Protein AF-0000000066027848 (afdb_homodimer)

pLDDT: mean 96.91, std 4.01, range [56.41, 98.94]

Solvent-accessible surface area (backbone atoms only — not comparable to full-atom values): 30807 Å² total; per-residue (Å²): 130,56,67,69,56,51,52,52,52,42,54,52,49,28,62,74,55,39,40,42,34,39,18,35,47,52,24,36,66,72,43,44,68,71,29,76,42,69,30,41,73,62,54,45,49,52,46,50,55,69,52,94,44,50,26,36,41,38,48,51,36,44,42,58,41,43,51,36,27,44,67,25,71,89,37,46,29,26,27,52,40,78,82,14,53,50,63,28,26,67,60,54,52,63,70,61,49,52,54,50,38,67,77,35,77,84,33,51,34,39,27,37,55,64,30,40,58,66,50,34,36,71,23,61,27,31,30,40,79,76,35,40,52,57,49,59,66,68,48,97,64,62,40,34,35,29,34,28,36,31,31,38,34,52,52,36,40,74,71,48,94,44,47,67,46,59,32,92,22,48,47,47,40,35,54,30,55,43,50,67,44,51,54,54,47,42,67,76,37,72,80,37,45,34,36,25,34,53,52,26,36,68,73,40,56,71,70,36,76,40,75,32,24,68,58,48,44,43,52,47,57,54,70,41,90,64,53,33,34,33,38,44,48,55,48,32,40,51,58,57,34,43,72,71,34,65,92,44,46,80,38,63,53,46,87,50,20,30,54,22,31,37,45,50,49,46,67,68,37,46,39,47,24,67,75,65,67,41,53,65,54,81,68,61,65,76,41,27,57,39,21,33,51,5,46,50,50,34,71,66,50,78,77,130,130,56,70,71,55,52,52,52,52,41,54,51,48,29,62,76,54,39,41,43,36,39,19,35,47,52,24,36,66,72,44,44,68,70,28,76,43,71,29,42,73,62,54,45,49,52,45,50,54,69,51,95,45,52,26,38,40,37,46,51,35,46,40,57,40,44,51,36,27,44,66,25,73,89,37,48,29,26,27,54,40,78,81,15,53,52,63,27,26,67,61,53,51,64,69,62,50,53,53,52,38,67,77,36,77,83,34,51,33,39,27,38,56,63,28,40,58,64,48,34,36,72,24,61,26,31,31,40,80,75,35,40,52,56,48,61,66,68,48,97,63,63,41,34,34,30,33,28,35,33,32,39,36,51,50,36,40,75,70,48,93,42,47,68,46,59,32,92,22,48,47,46,40,36,54,30,54,44,51,66,44,52,54,54,47,43,67,76,37,74,78,36,46,35,37,26,32,53,52,28,35,68,72,40,55,71,68,36,76,41,75,31,23,70,58,48,45,41,53,48,56,56,71,41,89,64,54,33,33,33,36,44,46,54,47,32,40,52,57,56,35,42,71,70,34,64,91,45,46,79,38,64,51,47,86,51,20,32,53,21,32,38,44,50,49,46,67,69,38,47,39,48,25,69,73,64,66,41,53,64,54,80,68,61,66,76,41,27,56,40,20,35,51,6,47,50,51,34,71,66,51,78,77,131

Organism: Methanosarcina acetivorans (strain ATCC 35395 / DSM 2834 / JCM 12185 / C2A) (NCBI:txid188937)

Nearest PDB structures (foldseek):
  6ora-assembly2_B  TM=9.816E-01  e=1.219E-39  Pyrococcus horikoshii OT3
  6or8-assembly1_A  TM=9.633E-01  e=2.794E-39  Pyrococcus horikoshii OT3
  6f4l-assembly1_A  TM=9.676E-01  e=1.976E-38  Thermotoga maritima MSB8
  7p4q-assembly1_A  TM=9.675E-01  e=3.369E-38  Thermotoga maritima MSB8
  7p4m-assembly1_A  TM=9.685E-01  e=1.483E-37  Thermotoga maritima MSB8

Radius of gyration: 23.95 Å; Cα contacts (8 Å, |Δi|>4): 1319; chains: 2; bounding box: 52×60×61 Å

Foldseek 3Di:
DDPVVLLVLLVVLCVVQQEFEEAELQADLQSVVSGPYYYHLLVSLVCLLVRPGQEYEYQFAQLSQLSSCLNPVRHWYAYLDPPLAFPLQVLDDPVVVVVVCVVVVQAFEEEESSHHLQVLLRGQAYAYLACSLLLVQVDPGQEYEYDDQVQLQVVSVVRDNHHYNYHHGAGCLQAVQDLVLQVVVCVVPVQAFEEAESSHHPSNVVRHPYYHDLVVVLVCLLPDPRQEYEYRAAPSSVSVNCVSPVRGYYHYSDPSNHDPSSHPDDSVSSSVCSVVVPRGRDDPPSSSVSSVSNHVSHSPRDRD/DDPVVLLVLLVVLCVVQQEFEEAELQEDLQSVVSGPYYYHLLVSLVCLLVRPGQEYEYQFAQLSQLSSCLNPVRHWYAYLDPPLAFPLQVLDDPVVVVVVCVVVVQAFEEEESSHHLQVLLRGQAYAYLACSLLLVQVDPGQEYEYDDQVQLQVVSVVRDNHHYRYHHGAGCLQAVQDLVLQVVVCVVPVQAFEEAESRHHPSNVVRHPYYHDLVVVLVCLLPDPGQEYEYRAAPSSVSVNCVSPVRGYYHYSDPSNHDPSSHPDDSVSSSVCSVVVPRGRDDPPSSSVSSSSNHVSHSPRDRD

Sequence (608 aa):
MQQADLIKRIQELKVKRNAVILSHYYSRPEVQDIADFVGDSLALSQEAVRQDADVIVFCGVHFMGESAAILSPKKTVLLPEIDSTCPMADMVDVEGLKRLKEKHPEAPVVSYVNSSAAIKAESYICCTSANAVEVVNSLDVDEVIFVPDKNLAAYVASRTDKKIIPWEGHCPTHHQILREDVLKMKEKHPLAKFIAHPECRPDVLELADHVASTRGMIMYAKNSPAREFIIGTECGLIHGLHKAAPEKTYYCISEFACCPSMKMVNLEKLLASLEKMQHVVTVPEEVRVRAKEALDRMLAVKVKMQQADLIKRIQELKVKRNAVILSHYYSRPEVQDIADFVGDSLALSQEAVRQDADVIVFCGVHFMGESAAILSPKKTVLLPEIDSTCPMADMVDVEGLKRLKEKHPEAPVVSYVNSSAAIKAESYICCTSANAVEVVNSLDVDEVIFVPDKNLAAYVASRTDKKIIPWEGHCPTHHQILREDVLKMKEKHPLAKFIAHPECRPDVLELADHVASTRGMIMYAKNSPAREFIIGTECGLIHGLHKAAPEKTYYCISEFACCPSMKMVNLEKLLASLEKMQHVVTVPEEVRVRAKEALDRMLAVKVK

InterPro domains:
  IPR003473 Quinolinate synthetase A [PF02445] (8-300)
  IPR003473 Quinolinate synthetase A [PTHR30573] (2-243)
  IPR003473 Quinolinate synthetase A [TIGR00550] (2-301)
  IPR023066 Quinolinate synthase A, type 2 [MF_00568] (4-301)
  IPR036094 Quinolinate synthetase A superfamily [G3DSA:3.40.50.10800] (9-282)
  IPR036094 Quinolinate synthetase A superfamily [G3DSA:3.40.50.10800] (88-299)
  IPR036094 Quinolinate synthetase A superfamily [G3DSA:3.40.50.10800] (171-257)
  IPR036094 Quinolinate synthetase A superfamily [SSF142754] (5-300)

Structure (mmCIF, N/CA/C/O backbone):
data_AF-0000000066027848-model_v1
#
loop_
_entity.id
_entity.type
_entity.pdbx_description
1 polymer 'Quinolinate synthase 1'
#
loop_
_atom_site.group_PDB
_atom_site.id
_atom_site.type_symbol
_atom_site.label_atom_id
_atom_site.label_alt_id
_atom_site.label_comp_id
_atom_site.label_asym_id
_atom_site.label_entity_id
_atom_site.label_seq_id
_atom_site.pdbx_PDB_ins_code
_atom_site.Cartn_x
_atom_site.Cartn_y
_atom_site.Cartn_z
_atom_site.occupancy
_atom_site.B_iso_or_equiv
_atom_site.auth_seq_id
_atom_site.auth_comp_id
_atom_site.auth_asym_id
_atom_site.auth_atom_id
_atom_site.pdbx_PDB_model_num
ATOM 1 N N . MET A 1 1 ? -23.297 -12.922 11.727 1 66.81 1 MET A N 1
ATOM 2 C CA . MET A 1 1 ? -23.406 -14.375 11.633 1 66.81 1 MET A CA 1
ATOM 3 C C . MET A 1 1 ? -22.188 -15.047 12.258 1 66.81 1 MET A C 1
ATOM 5 O O . MET A 1 1 ? -21.078 -14.531 12.18 1 66.81 1 MET A O 1
ATOM 9 N N . GLN A 1 2 ? -22.438 -16.156 12.844 1 79.38 2 GLN A N 1
ATOM 10 C CA . GLN A 1 2 ? -21.312 -16.906 13.398 1 79.38 2 GLN A CA 1
ATOM 11 C C . GLN A 1 2 ? -20.438 -17.484 12.297 1 79.38 2 GLN A C 1
ATOM 13 O O . GLN A 1 2 ? -20.922 -17.797 11.211 1 79.38 2 GLN A O 1
ATOM 18 N N . GLN A 1 3 ? -19.234 -17.516 12.555 1 85.06 3 GLN A N 1
ATOM 19 C CA . GLN A 1 3 ? -18.266 -17.984 11.57 1 85.06 3 GLN A CA 1
ATOM 20 C C . GLN A 1 3 ? -18.641 -19.359 11.023 1 85.06 3 GLN A C 1
ATOM 22 O O . GLN A 1 3 ? -18.531 -19.609 9.82 1 85.06 3 GLN A O 1
ATOM 27 N N . ALA A 1 4 ? -19.172 -20.172 11.805 1 88 4 ALA A N 1
ATOM 28 C CA . ALA A 1 4 ? -19.562 -21.516 11.398 1 88 4 ALA A CA 1
ATOM 29 C C . ALA A 1 4 ? -20.688 -21.469 10.375 1 88 4 ALA A C 1
ATOM 31 O O . ALA A 1 4 ? -20.719 -22.266 9.438 1 88 4 ALA A O 1
ATOM 32 N N . ASP A 1 5 ? -21.531 -20.562 10.602 1 92.62 5 ASP A N 1
ATOM 33 C CA . ASP A 1 5 ? -22.641 -20.391 9.672 1 92.62 5 ASP A CA 1
ATOM 34 C C . ASP A 1 5 ? -22.172 -19.859 8.328 1 92.62 5 ASP A C 1
ATOM 36 O O . ASP A 1 5 ? -22.672 -20.281 7.273 1 92.62 5 ASP A O 1
ATOM 40 N N . LEU A 1 6 ? -21.219 -19 8.383 1 94 6 LEU A N 1
ATOM 41 C CA . LEU A 1 6 ? -20.641 -18.438 7.156 1 94 6 LEU A CA 1
ATOM 42 C C . LEU A 1 6 ? -19.984 -19.547 6.328 1 94 6 LEU A C 1
ATOM 44 O O . LEU A 1 6 ? -20.188 -19.625 5.117 1 94 6 LEU A O 1
ATOM 48 N N . ILE A 1 7 ? -19.266 -20.344 6.988 1 96.06 7 ILE A N 1
ATOM 49 C CA . ILE A 1 7 ? -18.516 -21.406 6.324 1 96.06 7 ILE A CA 1
ATOM 50 C C . ILE A 1 7 ? -19.469 -22.391 5.676 1 96.06 7 ILE A C 1
ATOM 52 O O . ILE A 1 7 ? -19.281 -22.797 4.527 1 96.06 7 ILE A O 1
ATOM 56 N N . LYS A 1 8 ? -20.5 -22.734 6.379 1 96.75 8 LYS A N 1
ATOM 57 C CA . LYS A 1 8 ? -21.5 -23.672 5.863 1 96.75 8 LYS A CA 1
ATOM 58 C C . LYS A 1 8 ? -22.188 -23.109 4.613 1 96.75 8 LYS A C 1
ATOM 60 O O . LYS A 1 8 ? -22.344 -23.828 3.621 1 96.75 8 LYS A O 1
ATOM 65 N N . ARG A 1 9 ? -22.547 -21.906 4.711 1 97.44 9 ARG A N 1
ATOM 66 C CA . ARG A 1 9 ? -23.234 -21.281 3.588 1 97.44 9 ARG A CA 1
ATOM 67 C C . ARG A 1 9 ? -22.312 -21.172 2.375 1 97.44 9 ARG A C 1
ATOM 69 O O . ARG A 1 9 ? -22.75 -21.375 1.239 1 97.44 9 ARG A O 1
ATOM 76 N N . ILE A 1 10 ? -21.078 -20.828 2.604 1 98 10 ILE A N 1
ATOM 77 C CA . ILE A 1 10 ? -20.094 -20.734 1.53 1 98 10 ILE A CA 1
ATOM 78 C C . ILE A 1 10 ? -19.938 -22.109 0.853 1 98 10 ILE A C 1
ATOM 80 O O . ILE A 1 10 ? -19.938 -22.188 -0.377 1 98 10 ILE A O 1
ATOM 84 N N . GLN A 1 11 ? -19.906 -23.141 1.636 1 97.62 11 GLN A N 1
ATOM 85 C CA . GLN A 1 11 ? -19.75 -24.484 1.097 1 97.62 11 GLN A CA 1
ATOM 86 C C . GLN A 1 11 ? -20.953 -24.891 0.257 1 97.62 11 GLN A C 1
ATOM 88 O O . GLN A 1 11 ? -20.797 -25.5 -0.804 1 97.62 11 GLN A O 1
ATOM 93 N N . GLU A 1 12 ? -22.078 -24.547 0.72 1 97.94 12 GLU A N 1
ATOM 94 C CA . GLU A 1 12 ? -23.312 -24.844 -0.009 1 97.94 12 GLU A CA 1
ATOM 95 C C . GLU A 1 12 ? -23.328 -24.141 -1.361 1 97.94 12 GLU A C 1
ATOM 97 O O . GLU A 1 12 ? -23.688 -24.75 -2.379 1 97.94 12 GLU A O 1
ATOM 102 N N . LEU A 1 13 ? -22.984 -22.922 -1.329 1 98.19 13 LEU A N 1
ATOM 103 C CA . LEU A 1 13 ? -23.031 -22.125 -2.547 1 98.19 13 LEU A CA 1
ATOM 104 C C . LEU A 1 13 ? -21.938 -22.562 -3.525 1 98.19 13 LEU A C 1
ATOM 106 O O . LEU A 1 13 ? -22.141 -22.5 -4.742 1 98.19 13 LEU A O 1
ATOM 110 N N . LYS A 1 14 ? -20.828 -23 -3.023 1 97.56 14 LYS A N 1
ATOM 111 C CA . LYS A 1 14 ? -19.766 -23.516 -3.865 1 97.56 14 LYS A CA 1
ATOM 112 C C . LYS A 1 14 ? -20.25 -24.703 -4.691 1 97.56 14 LYS A C 1
ATOM 114 O O . LYS A 1 14 ? -19.953 -24.797 -5.891 1 97.56 14 LYS A O 1
ATOM 119 N N . VAL A 1 15 ? -20.938 -25.547 -4.055 1 97.31 15 VAL A N 1
ATOM 120 C CA . VAL A 1 15 ? -21.453 -26.734 -4.727 1 97.31 15 VAL A CA 1
ATOM 121 C C . VAL A 1 15 ? -22.531 -26.328 -5.73 1 97.31 15 VAL A C 1
ATOM 123 O O . VAL A 1 15 ? -22.5 -26.75 -6.887 1 97.31 15 VAL A O 1
ATOM 126 N N . LYS A 1 16 ? -23.391 -25.5 -5.277 1 97.81 16 LYS A N 1
ATOM 127 C CA . LYS A 1 16 ? -24.516 -25.078 -6.109 1 97.81 16 LYS A CA 1
ATOM 128 C C . LYS A 1 16 ? -24.016 -24.406 -7.391 1 97.81 16 LYS A C 1
ATOM 130 O O . LYS A 1 16 ? -24.609 -24.594 -8.461 1 97.81 16 LYS A O 1
ATOM 135 N N . ARG A 1 17 ? -22.906 -23.703 -7.332 1 97.88 17 ARG A N 1
ATOM 136 C CA . ARG A 1 17 ? -22.438 -22.906 -8.453 1 97.88 17 ARG A CA 1
ATOM 137 C C . ARG A 1 17 ? -21.281 -23.594 -9.18 1 97.88 17 ARG A C 1
ATOM 139 O O . ARG A 1 17 ? -20.734 -23.062 -10.141 1 97.88 17 ARG A O 1
ATOM 146 N N . ASN A 1 18 ? -20.906 -24.75 -8.695 1 98.25 18 ASN A N 1
ATOM 147 C CA . ASN A 1 18 ? -19.703 -25.406 -9.195 1 98.25 18 ASN A CA 1
ATOM 148 C C . ASN A 1 18 ? -18.516 -24.453 -9.172 1 98.25 18 ASN A C 1
ATOM 150 O O . ASN A 1 18 ? -17.875 -24.219 -10.203 1 98.25 18 ASN A O 1
ATOM 154 N N . ALA A 1 19 ? -18.281 -23.906 -8.008 1 98.5 19 ALA A N 1
ATOM 155 C CA . ALA A 1 19 ? -17.266 -22.875 -7.828 1 98.5 19 ALA A CA 1
ATOM 156 C C . ALA A 1 19 ? -16.031 -23.438 -7.117 1 98.5 19 ALA A C 1
ATOM 158 O O . ALA A 1 19 ? -16.125 -24.422 -6.379 1 98.5 19 ALA A O 1
ATOM 159 N N . VAL A 1 20 ? -14.93 -22.828 -7.41 1 98.38 20 VAL A N 1
ATOM 160 C CA . VAL A 1 20 ? -13.695 -23.094 -6.676 1 98.38 20 VAL A CA 1
ATOM 161 C C . VAL A 1 20 ? -13.164 -21.797 -6.07 1 98.38 20 VAL A C 1
ATOM 163 O O . VAL A 1 20 ? -13.297 -20.719 -6.664 1 98.38 20 VAL A O 1
ATOM 166 N N . ILE A 1 21 ? -12.609 -21.875 -4.867 1 98.62 21 ILE A N 1
ATOM 167 C CA . ILE A 1 21 ? -12.016 -20.734 -4.172 1 98.62 21 ILE A CA 1
ATOM 168 C C . ILE A 1 21 ? -10.492 -20.844 -4.219 1 98.62 21 ILE A C 1
ATOM 170 O O . ILE A 1 21 ? -9.914 -21.812 -3.721 1 98.62 21 ILE A O 1
ATOM 174 N N . LEU A 1 22 ? -9.875 -19.891 -4.879 1 98.5 22 LEU A N 1
ATOM 175 C CA . LEU A 1 22 ? -8.422 -19.781 -4.945 1 98.5 22 LEU A CA 1
ATOM 176 C C . LEU A 1 22 ? -7.918 -18.656 -4.059 1 98.5 22 LEU A C 1
ATOM 178 O O . LEU A 1 22 ? -8.469 -17.547 -4.074 1 98.5 22 LEU A O 1
ATOM 182 N N . SER A 1 23 ? -6.883 -18.906 -3.252 1 98.56 23 SER A N 1
ATOM 183 C CA . SER A 1 23 ? -6.348 -17.891 -2.342 1 98.56 23 SER A CA 1
ATOM 184 C C . SER A 1 23 ? -4.828 -17.797 -2.459 1 98.56 23 SER A C 1
ATOM 186 O O . SER A 1 23 ? -4.145 -18.812 -2.609 1 98.56 23 SER A O 1
ATOM 188 N N . HIS A 1 24 ? -4.348 -16.594 -2.455 1 98.19 24 HIS A N 1
ATOM 189 C CA . HIS A 1 24 ? -2.912 -16.375 -2.316 1 98.19 24 HIS A CA 1
ATOM 190 C C . HIS A 1 24 ? -2.459 -16.594 -0.876 1 98.19 24 HIS A C 1
ATOM 192 O O . HIS A 1 24 ? -3.248 -16.422 0.058 1 98.19 24 HIS A O 1
ATOM 198 N N . TYR A 1 25 ? -1.207 -16.875 -0.664 1 98.06 25 TYR A N 1
ATOM 199 C CA . TYR A 1 25 ? -0.617 -17.172 0.635 1 98.06 25 TYR A CA 1
ATOM 200 C C . TYR A 1 25 ? -0.664 -15.961 1.554 1 98.06 25 TYR A C 1
ATOM 202 O O . TYR A 1 25 ? -0.491 -16.078 2.768 1 98.06 25 TYR A O 1
ATOM 210 N N . TYR A 1 26 ? -0.864 -14.805 0.986 1 97.94 26 TYR A N 1
ATOM 211 C CA . TYR A 1 26 ? -0.8 -13.578 1.771 1 97.94 26 TYR A CA 1
ATOM 212 C C . TYR A 1 26 ? -2.178 -13.195 2.303 1 97.94 26 TYR A C 1
ATOM 214 O O . TYR A 1 26 ? -2.309 -12.25 3.088 1 97.94 26 TYR A O 1
ATOM 222 N N . SER A 1 27 ? -3.246 -13.938 1.911 1 97.88 27 SER A N 1
ATOM 223 C CA . SER A 1 27 ? -4.602 -13.648 2.361 1 97.88 27 SER A CA 1
ATOM 224 C C . SER A 1 27 ? -4.754 -13.891 3.859 1 97.88 27 SER A C 1
ATOM 226 O O . SER A 1 27 ? -3.861 -14.453 4.492 1 97.88 27 SER A O 1
ATOM 228 N N . ARG A 1 28 ? -5.848 -13.438 4.434 1 96.69 28 ARG A N 1
ATOM 229 C CA . ARG A 1 28 ? -6.168 -13.703 5.832 1 96.69 28 ARG A CA 1
ATOM 230 C C . ARG A 1 28 ? -6.203 -15.203 6.109 1 96.69 28 ARG A C 1
ATOM 232 O O . ARG A 1 28 ? -6.562 -15.992 5.234 1 96.69 28 ARG A O 1
ATOM 239 N N . PRO A 1 29 ? -5.91 -15.609 7.383 1 96.56 29 PRO A N 1
ATOM 240 C CA . PRO A 1 29 ? -5.879 -17.031 7.719 1 96.56 29 PRO A CA 1
ATOM 241 C C . PRO A 1 29 ? -7.207 -17.734 7.434 1 96.56 29 PRO A C 1
ATOM 243 O O . PRO A 1 29 ? -7.219 -18.828 6.863 1 96.56 29 PRO A O 1
ATOM 246 N N . GLU A 1 30 ? -8.336 -17.094 7.773 1 96.25 30 GLU A N 1
ATOM 247 C CA . GLU A 1 30 ? -9.641 -17.719 7.594 1 96.25 30 GLU A CA 1
ATOM 248 C C . GLU A 1 30 ? -9.961 -17.906 6.113 1 96.25 30 GLU A C 1
ATOM 250 O O . GLU A 1 30 ? -10.68 -18.844 5.742 1 96.25 30 GLU A O 1
ATOM 255 N N . VAL A 1 31 ? -9.445 -17 5.301 1 97.94 31 VAL A N 1
ATOM 256 C CA . VAL A 1 31 ? -9.656 -17.094 3.859 1 97.94 31 VAL A CA 1
ATOM 257 C C . VAL A 1 31 ? -8.805 -18.219 3.283 1 97.94 31 VAL A C 1
ATOM 259 O O . VAL A 1 31 ? -9.273 -19 2.443 1 97.94 31 VAL A O 1
ATOM 262 N N . GLN A 1 32 ? -7.555 -18.328 3.756 1 98.19 32 GLN A N 1
ATOM 263 C CA . GLN A 1 32 ? -6.699 -19.438 3.348 1 98.19 32 GLN A CA 1
ATOM 264 C C . GLN A 1 32 ? -7.324 -20.781 3.729 1 98.19 32 GLN A C 1
ATOM 266 O O . GLN A 1 32 ? -7.305 -21.719 2.938 1 98.19 32 GLN A O 1
ATOM 271 N N . ASP A 1 33 ? -7.922 -20.828 4.879 1 97.88 33 ASP A N 1
ATOM 272 C CA . ASP A 1 33 ? -8.438 -22.078 5.434 1 97.88 33 ASP A CA 1
ATOM 273 C C . ASP A 1 33 ? -9.633 -22.594 4.633 1 97.88 33 ASP A C 1
ATOM 275 O O . ASP A 1 33 ? -9.828 -23.797 4.504 1 97.88 33 ASP A O 1
ATOM 279 N N . ILE A 1 34 ? -10.438 -21.719 4.098 1 97.75 34 ILE A N 1
ATOM 280 C CA . ILE A 1 34 ? -11.656 -22.156 3.426 1 97.75 34 ILE A CA 1
ATOM 281 C C . ILE A 1 34 ? -11.383 -22.359 1.939 1 97.75 34 ILE A C 1
ATOM 283 O O . ILE A 1 34 ? -12.203 -22.953 1.229 1 97.75 34 ILE A O 1
ATOM 287 N N . ALA A 1 35 ? -10.234 -21.938 1.422 1 98.31 35 ALA A N 1
ATOM 288 C CA . ALA A 1 35 ? -9.914 -22.016 0 1 98.31 35 ALA A CA 1
ATOM 289 C C . ALA A 1 35 ? -9.727 -23.453 -0.442 1 98.31 35 ALA A C 1
ATOM 291 O O . ALA A 1 35 ? -9.258 -24.297 0.334 1 98.31 35 ALA A O 1
ATOM 292 N N . ASP A 1 36 ? -10.086 -23.75 -1.657 1 98 36 ASP A N 1
ATOM 293 C CA . ASP A 1 36 ? -9.836 -25.062 -2.246 1 98 36 ASP A CA 1
ATOM 294 C C . ASP A 1 36 ? -8.359 -25.234 -2.605 1 98 36 ASP A C 1
ATOM 296 O O . ASP A 1 36 ? -7.848 -26.344 -2.615 1 98 36 ASP A O 1
ATOM 300 N N . PHE A 1 37 ? -7.77 -24.156 -2.949 1 97.81 37 PHE A N 1
ATOM 301 C CA . PHE A 1 37 ? -6.352 -24.156 -3.287 1 97.81 37 PHE A CA 1
ATOM 302 C C . PHE A 1 37 ? -5.691 -22.859 -2.818 1 97.81 37 PHE A C 1
ATOM 304 O O . PHE A 1 37 ? -6.25 -21.766 -2.99 1 97.81 37 PHE A O 1
ATOM 311 N N . VAL A 1 38 ? -4.57 -22.969 -2.119 1 98.19 38 VAL A N 1
ATOM 312 C CA . VAL A 1 38 ? -3.736 -21.844 -1.704 1 98.19 38 VAL A CA 1
ATOM 313 C C . VAL A 1 38 ? -2.379 -21.922 -2.4 1 98.19 38 VAL A C 1
ATOM 315 O O . VAL A 1 38 ? -1.748 -22.984 -2.424 1 98.19 38 VAL A O 1
ATOM 318 N N . GLY A 1 39 ? -1.943 -20.812 -2.992 1 96.44 39 GLY A N 1
ATOM 319 C CA . GLY A 1 39 ? -0.686 -20.875 -3.721 1 96.44 39 GLY A CA 1
ATOM 320 C C . GLY A 1 39 ? -0.117 -19.5 -4.023 1 96.44 39 GLY A C 1
ATOM 321 O O . GLY A 1 39 ? -0.65 -18.484 -3.564 1 96.44 39 GLY A O 1
ATOM 322 N N . ASP A 1 40 ? 1.085 -19.531 -4.5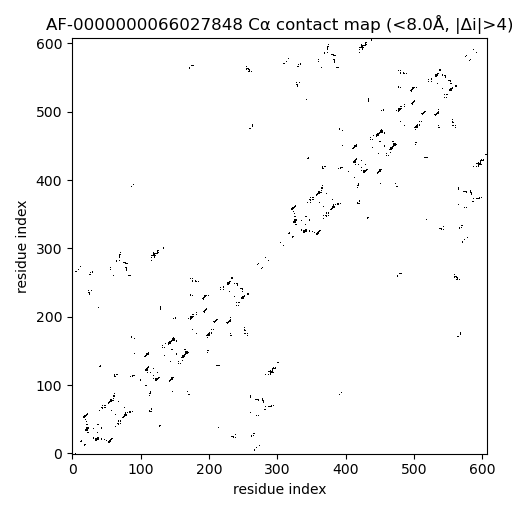98 1 94.44 40 ASP A N 1
ATOM 323 C CA . ASP A 1 40 ? 1.661 -18.297 -5.133 1 94.44 40 ASP A CA 1
ATOM 324 C C . ASP A 1 40 ? 1.048 -17.953 -6.488 1 94.44 40 ASP A C 1
ATOM 326 O O . ASP A 1 40 ? 0.133 -18.625 -6.953 1 94.44 40 ASP A O 1
ATOM 330 N N . SER A 1 41 ? 1.48 -16.922 -7.078 1 92.88 41 SER A N 1
ATOM 331 C CA . SER A 1 41 ? 0.887 -16.422 -8.312 1 92.88 41 SER A CA 1
ATOM 332 C C . SER A 1 41 ? 0.98 -17.453 -9.43 1 92.88 41 SER A C 1
ATOM 334 O O . SER A 1 41 ? 0.02 -17.656 -10.18 1 92.88 41 SER A O 1
ATOM 336 N N . LEU A 1 42 ? 2.096 -18.141 -9.539 1 89.62 42 LEU A N 1
ATOM 337 C CA . LEU A 1 42 ? 2.275 -19.125 -10.594 1 89.62 42 LEU A CA 1
ATOM 338 C C . LEU A 1 42 ? 1.312 -20.297 -10.406 1 89.62 42 LEU A C 1
ATOM 340 O O . LEU A 1 42 ? 0.601 -20.672 -11.344 1 89.62 42 LEU A O 1
ATOM 344 N N . ALA A 1 43 ? 1.311 -20.844 -9.258 1 93.88 43 ALA A N 1
ATOM 345 C CA . ALA A 1 43 ? 0.449 -21.984 -8.953 1 93.88 43 ALA A CA 1
ATOM 346 C C . ALA A 1 43 ? -1.021 -21.625 -9.156 1 93.88 43 ALA A C 1
ATOM 348 O O . ALA A 1 43 ? -1.801 -22.438 -9.656 1 93.88 43 ALA A O 1
ATOM 349 N N . LEU A 1 44 ? -1.389 -20.453 -8.727 1 95.56 44 LEU A N 1
ATOM 350 C CA . LEU A 1 44 ? -2.779 -20.031 -8.844 1 95.56 44 LEU A CA 1
ATOM 351 C C . LEU A 1 44 ? -3.178 -19.875 -10.305 1 95.56 44 LEU A C 1
ATOM 353 O O . LEU A 1 44 ? -4.309 -20.188 -10.68 1 95.56 44 LEU A O 1
ATOM 357 N N . SER A 1 45 ? -2.244 -19.344 -11.094 1 92.25 45 SER A N 1
ATOM 358 C CA . SER A 1 45 ? -2.496 -19.25 -12.531 1 92.25 45 SER A CA 1
ATOM 359 C C . SER A 1 45 ? -2.705 -20.625 -13.148 1 92.25 45 SER A C 1
ATOM 361 O O . SER A 1 45 ? -3.615 -20.812 -13.961 1 92.25 45 SER A O 1
A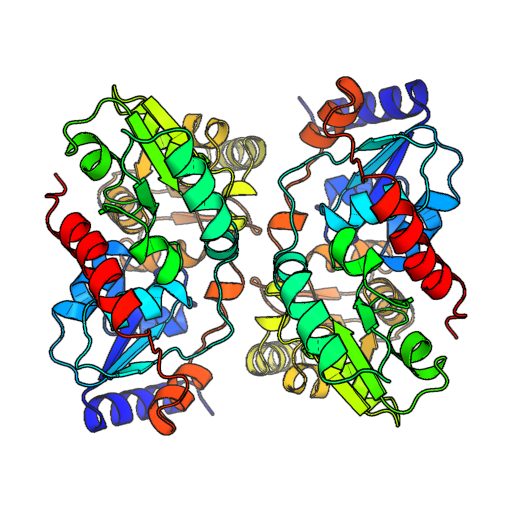TOM 363 N N . GLN A 1 46 ? -1.911 -21.531 -12.789 1 93.94 46 GLN A N 1
ATOM 364 C CA . GLN A 1 46 ? -2.018 -22.891 -13.289 1 93.94 46 GLN A CA 1
ATOM 365 C C . GLN A 1 46 ? -3.318 -23.547 -12.836 1 93.94 46 GLN A C 1
ATOM 367 O O . GLN A 1 46 ? -3.984 -24.234 -13.617 1 93.94 46 GLN A O 1
ATOM 372 N N . GLU A 1 47 ? -3.656 -23.312 -11.594 1 95.19 47 GLU A N 1
ATOM 373 C CA . GLU A 1 47 ? -4.855 -23.906 -11.023 1 95.19 47 GLU A CA 1
ATOM 374 C C . GLU A 1 47 ? -6.117 -23.359 -11.672 1 95.19 47 GLU A C 1
ATOM 376 O O . GLU A 1 47 ? -7.105 -24.078 -11.836 1 95.19 47 GLU A O 1
ATOM 381 N N . ALA A 1 48 ? -6.094 -22.125 -11.984 1 94.06 48 ALA A N 1
ATOM 382 C CA . ALA A 1 48 ? -7.238 -21.5 -12.648 1 94.06 48 ALA A CA 1
ATOM 383 C C . ALA A 1 48 ? -7.582 -22.219 -13.945 1 94.06 48 ALA A C 1
ATOM 385 O O . ALA A 1 48 ? -8.758 -22.359 -14.297 1 94.06 48 ALA A O 1
ATOM 386 N N . VAL A 1 49 ? -6.578 -22.672 -14.656 1 93.56 49 VAL A N 1
ATOM 387 C CA . VAL A 1 49 ? -6.758 -23.359 -15.93 1 93.56 49 VAL A CA 1
ATOM 388 C C . VAL A 1 49 ? -7.191 -24.797 -15.68 1 93.56 49 VAL A C 1
ATOM 390 O O . VAL A 1 49 ? -8.117 -25.297 -16.328 1 93.56 49 VAL A O 1
ATOM 393 N N . ARG A 1 50 ? -6.629 -25.391 -14.734 1 94.25 50 ARG A N 1
ATOM 394 C CA . ARG A 1 50 ? -6.77 -26.828 -14.492 1 94.25 50 ARG A CA 1
ATOM 395 C C . ARG A 1 50 ? -8.156 -27.156 -13.945 1 94.25 50 ARG A C 1
ATOM 397 O O . ARG A 1 50 ? -8.695 -28.219 -14.219 1 94.25 50 ARG A O 1
ATOM 404 N N . GLN A 1 51 ? -8.695 -26.312 -13.156 1 92.5 51 GLN A N 1
ATOM 405 C CA . GLN A 1 51 ? -9.945 -26.562 -12.445 1 92.5 51 GLN A CA 1
ATOM 406 C C . GLN A 1 51 ? -11.117 -26.656 -13.422 1 92.5 51 GLN A C 1
ATOM 408 O O . GLN A 1 51 ? -11.18 -25.906 -14.391 1 92.5 51 GLN A O 1
ATOM 413 N N . ASP A 1 52 ? -11.945 -27.688 -13.156 1 92.81 52 ASP A N 1
ATOM 414 C CA . ASP A 1 52 ? -13.195 -27.797 -13.898 1 92.81 52 ASP A CA 1
ATOM 415 C C . ASP A 1 52 ? -14.336 -27.109 -13.156 1 92.81 52 ASP A C 1
ATOM 417 O O . ASP A 1 52 ? -15.211 -27.781 -12.594 1 92.81 52 ASP A O 1
ATOM 421 N N . ALA A 1 53 ? -14.289 -25.906 -12.953 1 96.88 53 ALA A N 1
ATOM 422 C CA . ALA A 1 53 ? -15.305 -25.078 -12.289 1 96.88 53 ALA A CA 1
ATOM 423 C C . ALA A 1 53 ? -15.898 -24.062 -13.258 1 96.88 53 ALA A C 1
ATOM 425 O O . ALA A 1 53 ? -15.25 -23.656 -14.227 1 96.88 53 ALA A O 1
ATOM 426 N N . ASP A 1 54 ? -17.078 -23.703 -12.992 1 98.19 54 ASP A N 1
ATOM 427 C CA . ASP A 1 54 ? -17.719 -22.656 -13.773 1 98.19 54 ASP A CA 1
ATOM 428 C C . ASP A 1 54 ? -17.391 -21.266 -13.219 1 98.19 54 ASP A C 1
ATOM 430 O O . ASP A 1 54 ? -17.359 -20.281 -13.969 1 98.19 54 ASP A O 1
ATOM 434 N N . VAL A 1 55 ? -17.188 -21.266 -11.898 1 98.56 55 VAL A N 1
ATOM 435 C CA . VAL A 1 55 ? -16.922 -20.016 -11.203 1 98.56 55 VAL A CA 1
ATOM 436 C C . VAL A 1 55 ? -15.625 -20.125 -10.406 1 98.56 55 VAL A C 1
ATOM 438 O O . VAL A 1 55 ? -15.383 -21.125 -9.727 1 98.56 55 VAL A O 1
ATOM 441 N N . ILE A 1 56 ? -14.781 -19.172 -10.594 1 98.56 56 ILE A N 1
ATOM 442 C CA . ILE A 1 56 ? -13.586 -19.031 -9.766 1 98.56 56 ILE A CA 1
ATOM 443 C C . ILE A 1 56 ? -13.727 -17.812 -8.852 1 98.56 56 ILE A C 1
ATOM 445 O O . ILE A 1 56 ? -13.914 -16.688 -9.328 1 98.56 56 ILE A O 1
ATOM 449 N N . VAL A 1 57 ? -13.734 -18 -7.559 1 98.69 57 VAL A N 1
ATOM 450 C CA . VAL A 1 57 ? -13.602 -16.906 -6.602 1 98.69 57 VAL A CA 1
ATOM 451 C C . VAL A 1 57 ? -12.133 -16.719 -6.227 1 98.69 57 VAL A C 1
ATOM 453 O O . VAL A 1 57 ? -11.57 -17.531 -5.488 1 98.69 57 VAL A O 1
ATOM 456 N N . PHE A 1 58 ? -11.609 -15.695 -6.73 1 98.38 58 PHE A N 1
ATOM 457 C CA . PHE A 1 58 ? -10.18 -15.469 -6.539 1 98.38 58 PHE A CA 1
ATOM 458 C C . PHE A 1 58 ? -9.938 -14.547 -5.352 1 98.38 58 PHE A C 1
ATOM 460 O O . PHE A 1 58 ? -10.203 -13.344 -5.43 1 98.38 58 PHE A O 1
ATOM 467 N N . CYS A 1 59 ? -9.367 -15.078 -4.266 1 98.12 59 CYS A N 1
ATOM 468 C CA . CYS A 1 59 ? -9.039 -14.305 -3.074 1 98.12 59 CYS A CA 1
ATOM 469 C C . CYS A 1 59 ? -7.617 -13.766 -3.156 1 98.12 59 CYS A C 1
ATOM 471 O O . CYS A 1 59 ? -6.699 -14.312 -2.545 1 98.12 59 CYS A O 1
ATOM 473 N N . GLY A 1 60 ? -7.461 -12.648 -3.732 1 96.69 60 GLY A N 1
ATOM 474 C CA . GLY A 1 60 ? -6.242 -11.891 -3.977 1 96.69 60 GLY A CA 1
ATOM 475 C C . GLY A 1 60 ? -6.5 -10.453 -4.375 1 96.69 60 GLY A C 1
ATOM 476 O O . GLY A 1 60 ? -7.383 -9.797 -3.818 1 96.69 60 GLY A O 1
ATOM 477 N N . VAL A 1 61 ? -5.613 -9.961 -5.285 1 97.25 61 VAL A N 1
ATOM 478 C CA . VAL A 1 61 ? -5.777 -8.586 -5.738 1 97.25 61 VAL A CA 1
ATOM 479 C C . VAL A 1 61 ? -6.172 -8.57 -7.211 1 97.25 61 VAL A C 1
ATOM 481 O O . VAL A 1 61 ? -6.188 -9.609 -7.867 1 97.25 61 VAL A O 1
ATOM 484 N N . HIS A 1 62 ? -6.438 -7.449 -7.723 1 96.81 62 HIS A N 1
ATOM 485 C CA . HIS A 1 62 ? -7.113 -7.262 -9 1 96.81 62 HIS A CA 1
ATOM 486 C C . HIS A 1 62 ? -6.336 -7.926 -10.133 1 96.81 62 HIS A C 1
ATOM 488 O O . HIS A 1 62 ? -6.91 -8.672 -10.93 1 96.81 62 HIS A O 1
ATOM 494 N N . PHE A 1 63 ? -5.02 -7.758 -10.25 1 97.56 63 PHE A N 1
ATOM 495 C CA . PHE A 1 63 ? -4.254 -8.289 -11.367 1 97.56 63 PHE A CA 1
ATOM 496 C C . PHE A 1 63 ? -4.266 -9.812 -11.359 1 97.56 63 PHE A C 1
ATOM 498 O O . PHE A 1 63 ? -4.148 -10.453 -12.406 1 97.56 63 PHE A O 1
ATOM 505 N N . MET A 1 64 ? -4.391 -10.406 -10.242 1 97.44 64 MET A N 1
ATOM 506 C CA . MET A 1 64 ? -4.461 -11.859 -10.156 1 97.44 64 MET A CA 1
ATOM 507 C C . MET A 1 64 ? -5.773 -12.375 -10.734 1 97.44 64 MET A C 1
ATOM 509 O O . MET A 1 64 ? -5.789 -13.383 -11.445 1 97.44 64 MET A O 1
ATOM 513 N N . GLY A 1 65 ? -6.844 -11.68 -10.344 1 97.38 65 GLY A N 1
ATOM 514 C CA . GLY A 1 65 ? -8.125 -12 -10.961 1 97.38 65 GLY A CA 1
ATOM 515 C C . GLY A 1 65 ? -8.109 -11.859 -12.469 1 97.38 65 GLY A C 1
ATOM 516 O O . GLY A 1 65 ? -8.672 -12.695 -13.18 1 97.38 65 GLY A O 1
ATOM 517 N N . GLU A 1 66 ? -7.453 -10.812 -12.969 1 97.88 66 GLU A N 1
ATOM 518 C CA . GLU A 1 66 ? -7.324 -10.609 -14.406 1 97.88 66 GLU A CA 1
ATOM 519 C C . GLU A 1 66 ? -6.59 -11.773 -15.062 1 97.88 66 GLU A C 1
ATOM 521 O O . GLU A 1 66 ? -7 -12.258 -16.125 1 97.88 66 GLU A O 1
ATOM 526 N N . SER A 1 67 ? -5.512 -12.18 -14.43 1 97.81 67 SER A N 1
ATOM 527 C CA . SER A 1 67 ? -4.742 -13.297 -14.977 1 97.81 67 SER A CA 1
ATOM 528 C C . SER A 1 67 ? -5.59 -14.555 -15.078 1 97.81 67 SER A C 1
ATOM 530 O O . SER A 1 67 ? -5.531 -15.273 -16.078 1 97.81 67 SER A O 1
ATOM 532 N N . ALA A 1 68 ? -6.359 -14.789 -14.047 1 97.56 68 ALA A N 1
ATOM 533 C CA . ALA A 1 68 ? -7.25 -15.945 -14.07 1 97.56 68 ALA A CA 1
ATOM 534 C C . ALA A 1 68 ? -8.281 -15.828 -15.188 1 97.56 68 ALA A C 1
ATOM 536 O O . ALA A 1 68 ? -8.547 -16.797 -15.906 1 97.56 68 ALA A O 1
ATOM 537 N N . ALA A 1 69 ? -8.844 -14.648 -15.367 1 97.94 69 ALA A N 1
ATOM 538 C CA . ALA A 1 69 ? -9.859 -14.414 -16.391 1 97.94 69 ALA A CA 1
ATOM 539 C C . ALA A 1 69 ? -9.258 -14.539 -17.797 1 97.94 69 ALA A C 1
ATOM 541 O O . ALA A 1 69 ? -9.914 -15.031 -18.719 1 97.94 69 ALA A O 1
ATOM 542 N N . ILE A 1 70 ? -8.078 -14.07 -17.922 1 98.5 70 ILE A N 1
ATOM 543 C CA . ILE A 1 70 ? -7.375 -14.133 -19.188 1 98.5 70 ILE A CA 1
ATOM 544 C C . ILE A 1 70 ? -7.125 -15.594 -19.562 1 98.5 70 ILE A C 1
ATOM 546 O O . ILE A 1 70 ? -7.352 -15.992 -20.719 1 98.5 70 ILE A O 1
ATOM 550 N N . LEU A 1 71 ? -6.695 -16.391 -18.609 1 97.56 71 LEU A N 1
ATOM 551 C CA . LEU A 1 71 ? -6.285 -17.766 -18.844 1 97.56 71 LEU A CA 1
ATOM 552 C C . LEU A 1 71 ? -7.496 -18.688 -18.938 1 97.56 71 LEU A C 1
ATOM 554 O O . LEU A 1 71 ? -7.41 -19.781 -19.5 1 97.56 71 LEU A O 1
ATOM 558 N N . SER A 1 72 ? -8.656 -18.25 -18.359 1 96.5 72 SER A N 1
ATOM 559 C CA . SER A 1 72 ? -9.875 -19.047 -18.344 1 96.5 72 SER A CA 1
ATOM 560 C C . SER A 1 72 ? -11.078 -18.234 -18.797 1 96.5 72 SER A C 1
ATOM 562 O O . SER A 1 72 ? -12.023 -18.031 -18.047 1 96.5 72 SER A O 1
ATOM 564 N N . PRO A 1 73 ? -11.125 -17.938 -20.094 1 95.56 73 PRO A N 1
ATOM 565 C CA . PRO A 1 73 ? -12.125 -16.984 -20.578 1 95.56 73 PRO A CA 1
ATOM 566 C C . PRO A 1 73 ? -13.547 -17.547 -20.531 1 95.56 73 PRO A C 1
ATOM 568 O O . PRO A 1 73 ? -14.516 -16.797 -20.594 1 95.56 73 PRO A O 1
ATOM 571 N N . LYS A 1 74 ? -13.727 -18.797 -20.422 1 95.88 74 LYS A N 1
ATOM 572 C CA . LYS A 1 74 ? -15.055 -19.406 -20.391 1 95.88 74 LYS A CA 1
ATOM 573 C C . LYS A 1 74 ? -15.602 -19.469 -18.969 1 95.88 74 LYS A C 1
ATOM 575 O O . LYS A 1 74 ? -16.797 -19.734 -18.766 1 95.88 74 LYS A O 1
ATOM 580 N N . LYS A 1 75 ? -14.766 -19.266 -17.984 1 97.56 75 LYS A N 1
ATOM 581 C CA . LYS A 1 75 ? -15.172 -19.297 -16.578 1 97.56 75 LYS A CA 1
ATOM 582 C C . LYS A 1 75 ? -15.516 -17.891 -16.078 1 97.56 75 LYS A C 1
ATOM 584 O O . LYS A 1 75 ? -15 -16.906 -16.594 1 97.56 75 LYS A O 1
ATOM 589 N N . THR A 1 76 ? -16.375 -17.844 -15.117 1 98.31 76 THR A N 1
ATOM 590 C CA . THR A 1 76 ? -16.656 -16.594 -14.406 1 98.31 76 THR A CA 1
ATOM 591 C C . THR A 1 76 ? -15.672 -16.406 -13.25 1 98.31 76 THR A C 1
ATOM 593 O O . THR A 1 76 ? -15.625 -17.234 -12.336 1 98.31 76 THR A O 1
ATOM 596 N N . VAL A 1 77 ? -14.891 -15.367 -13.328 1 98.38 77 VAL A N 1
ATOM 597 C CA . VAL A 1 77 ? -13.93 -15.078 -12.266 1 98.38 77 VAL A CA 1
ATOM 598 C C . VAL A 1 77 ? -14.453 -13.945 -11.391 1 98.38 77 VAL A C 1
ATOM 600 O O . VAL A 1 77 ? -14.734 -12.852 -11.883 1 98.38 77 VAL A O 1
ATOM 603 N N . LEU A 1 78 ? -14.594 -14.203 -10.109 1 98.62 78 LEU A N 1
ATOM 604 C CA . LEU A 1 78 ? -15.078 -13.227 -9.141 1 98.62 78 LEU A CA 1
ATOM 605 C C . LEU A 1 78 ? -13.945 -12.758 -8.234 1 98.62 78 LEU A C 1
ATOM 607 O O . LEU A 1 78 ? -13.102 -13.555 -7.824 1 98.62 78 LEU A O 1
ATOM 611 N N . LEU A 1 79 ? -13.922 -11.5 -7.977 1 97.94 79 LEU A N 1
ATOM 612 C CA . LEU A 1 79 ? -13.086 -10.898 -6.953 1 97.94 79 LEU A CA 1
ATOM 613 C C . LEU A 1 79 ? -13.93 -10.391 -5.785 1 97.94 79 LEU A C 1
ATOM 615 O O . LEU A 1 79 ? -14.664 -9.414 -5.926 1 97.94 79 LEU A O 1
ATOM 619 N N . PRO A 1 80 ? -13.727 -10.992 -4.645 1 97.75 80 PRO A N 1
ATOM 620 C CA . PRO A 1 80 ? -14.578 -10.602 -3.52 1 97.75 80 PRO A CA 1
ATOM 621 C C . PRO A 1 80 ? -14.461 -9.117 -3.176 1 97.75 80 PRO A C 1
ATOM 623 O O . PRO A 1 80 ? -15.406 -8.523 -2.656 1 97.75 80 PRO A O 1
ATOM 626 N N . GLU A 1 81 ? -13.312 -8.578 -3.438 1 96.81 81 GLU A N 1
ATOM 627 C CA . GLU A 1 81 ? -13.086 -7.148 -3.238 1 96.81 81 GLU A CA 1
ATOM 628 C C . GLU A 1 81 ? -12.523 -6.5 -4.5 1 96.81 81 GLU A C 1
ATOM 630 O O . GLU A 1 81 ? -11.336 -6.652 -4.809 1 96.81 81 GLU A O 1
ATOM 635 N N . ILE A 1 82 ? -13.266 -5.652 -5.09 1 94.5 82 ILE A N 1
ATOM 636 C CA . ILE A 1 82 ? -12.883 -5.078 -6.375 1 94.5 82 ILE A CA 1
ATOM 637 C C . ILE A 1 82 ? -11.844 -3.982 -6.156 1 94.5 82 ILE A C 1
ATOM 639 O O . ILE A 1 82 ? -11.055 -3.678 -7.059 1 94.5 82 ILE A O 1
ATOM 643 N N . ASP A 1 83 ? -11.742 -3.445 -4.93 1 94.56 83 ASP A N 1
ATOM 644 C CA . ASP A 1 83 ? -10.836 -2.35 -4.609 1 94.56 83 ASP A CA 1
ATOM 645 C C . ASP A 1 83 ? -9.469 -2.877 -4.172 1 94.56 83 ASP A C 1
ATOM 647 O O . ASP A 1 83 ? -8.555 -2.098 -3.896 1 94.56 83 ASP A O 1
ATOM 651 N N . SER A 1 84 ? -9.336 -4.168 -4.137 1 95.94 84 SER A N 1
ATOM 652 C CA . SER A 1 84 ? -8.047 -4.734 -3.773 1 95.94 84 SER A CA 1
ATOM 653 C C . SER A 1 84 ? -7.062 -4.66 -4.938 1 95.94 84 SER A C 1
ATOM 655 O O . SER A 1 84 ? -6.93 -5.613 -5.707 1 95.94 84 SER A O 1
ATOM 657 N N . THR A 1 85 ? -6.371 -3.545 -5.051 1 95.06 85 THR A N 1
ATOM 658 C CA . THR A 1 85 ? -5.395 -3.338 -6.113 1 95.06 85 THR A CA 1
ATOM 659 C C . THR A 1 85 ? -3.973 -3.512 -5.586 1 95.06 85 THR A C 1
ATOM 661 O O . THR A 1 85 ? -3.76 -3.584 -4.371 1 95.06 85 THR A O 1
ATOM 664 N N . CYS A 1 86 ? -3.068 -3.682 -6.461 1 97 86 CYS A N 1
ATOM 665 C CA . CYS A 1 86 ? -1.654 -3.795 -6.121 1 97 86 CYS A CA 1
ATOM 666 C C . CYS A 1 86 ? -0.905 -2.514 -6.469 1 97 86 CYS A C 1
ATOM 668 O O . CYS A 1 86 ? -0.821 -2.139 -7.641 1 97 86 CYS A O 1
ATOM 670 N N . PRO A 1 87 ? -0.348 -1.869 -5.41 1 96.19 87 PRO A N 1
ATOM 671 C CA . PRO A 1 87 ? 0.379 -0.625 -5.676 1 96.19 87 PRO A CA 1
ATOM 672 C C . PRO A 1 87 ? 1.521 -0.809 -6.672 1 96.19 87 PRO A C 1
ATOM 674 O O . PRO A 1 87 ? 1.756 0.061 -7.516 1 96.19 87 PRO A O 1
ATOM 677 N N . MET A 1 88 ? 2.205 -1.865 -6.625 1 97.62 88 MET A N 1
ATOM 678 C CA . MET A 1 88 ? 3.305 -2.127 -7.547 1 97.62 88 MET A CA 1
ATOM 679 C C . MET A 1 88 ? 2.797 -2.242 -8.977 1 97.62 88 MET A C 1
ATOM 681 O O . MET A 1 88 ? 3.412 -1.715 -9.906 1 97.62 88 MET A O 1
ATOM 685 N N . ALA A 1 89 ? 1.701 -2.965 -9.148 1 97.44 89 ALA A N 1
ATOM 686 C CA . ALA A 1 89 ? 1.116 -3.127 -10.477 1 97.44 89 ALA A CA 1
ATOM 687 C C . ALA A 1 89 ? 0.747 -1.775 -11.078 1 97.44 89 ALA A C 1
ATOM 689 O O . ALA A 1 89 ? 0.81 -1.595 -12.297 1 97.44 89 ALA A O 1
ATOM 690 N N . ASP A 1 90 ? 0.502 -0.833 -10.227 1 94.44 90 ASP A N 1
ATOM 691 C CA . ASP A 1 90 ? 0.04 0.479 -10.664 1 94.44 90 ASP A CA 1
ATOM 692 C C . ASP A 1 90 ? 1.218 1.399 -10.977 1 94.44 90 ASP A C 1
ATOM 694 O O . ASP A 1 90 ? 1.029 2.506 -11.492 1 94.44 90 ASP A O 1
ATOM 698 N N . MET A 1 91 ? 2.424 0.959 -10.789 1 96.19 91 MET A N 1
ATOM 699 C CA . MET A 1 91 ? 3.598 1.812 -10.953 1 96.19 91 MET A CA 1
ATOM 700 C C . MET A 1 91 ? 4.117 1.756 -12.383 1 96.19 91 MET A C 1
ATOM 702 O O . MET A 1 91 ? 5.031 2.5 -12.742 1 96.19 91 MET A O 1
ATOM 706 N N . VAL A 1 92 ? 3.58 0.878 -13.203 1 96.62 92 VAL A N 1
ATOM 707 C CA . VAL A 1 92 ? 3.93 0.827 -14.617 1 96.62 92 VAL A CA 1
ATOM 708 C C . VAL A 1 92 ? 2.699 1.137 -15.469 1 96.62 92 VAL A C 1
ATOM 710 O O . VAL A 1 92 ? 1.602 0.651 -15.18 1 96.62 92 VAL A O 1
ATOM 713 N N . ASP A 1 93 ? 2.928 2 -16.406 1 94.5 93 ASP A N 1
ATOM 714 C CA . ASP A 1 93 ? 1.837 2.34 -17.312 1 94.5 93 ASP A CA 1
ATOM 715 C C . ASP A 1 93 ? 2.213 2.039 -18.75 1 94.5 93 ASP A C 1
ATOM 717 O O . ASP A 1 93 ? 3.395 1.92 -19.078 1 94.5 93 ASP A O 1
ATOM 721 N N . VAL A 1 94 ? 1.17 1.957 -19.609 1 96.88 94 VAL A N 1
ATOM 722 C CA . VAL A 1 94 ? 1.338 1.509 -20.984 1 96.88 94 VAL A CA 1
ATOM 723 C C . VAL A 1 94 ? 2.174 2.525 -21.766 1 96.88 94 VAL A C 1
ATOM 725 O O . VAL A 1 94 ? 3.078 2.152 -22.516 1 96.88 94 VAL A O 1
ATOM 728 N N . GLU A 1 95 ? 1.917 3.812 -21.578 1 95.44 95 GLU A N 1
ATOM 729 C CA . GLU A 1 95 ? 2.629 4.852 -22.312 1 95.44 95 GLU A CA 1
ATOM 730 C C . GLU A 1 95 ? 4.113 4.855 -21.969 1 95.44 95 GLU A C 1
ATOM 732 O O . GLU A 1 95 ? 4.965 4.941 -22.844 1 95.44 95 GLU A O 1
ATOM 737 N N . GLY A 1 96 ? 4.367 4.797 -20.672 1 96.69 96 GLY A N 1
ATOM 738 C CA . GLY A 1 96 ? 5.754 4.727 -20.25 1 96.69 96 GLY A CA 1
ATOM 739 C C . GLY A 1 96 ? 6.48 3.502 -20.766 1 96.69 96 GLY A C 1
ATOM 740 O O . GLY A 1 96 ? 7.641 3.586 -21.172 1 96.69 96 GLY A O 1
ATOM 741 N N . LEU A 1 97 ? 5.832 2.379 -20.766 1 98.38 97 LEU A N 1
ATOM 742 C CA . LEU A 1 97 ? 6.422 1.138 -21.25 1 98.38 97 LEU A CA 1
ATOM 743 C C . LEU A 1 97 ? 6.719 1.224 -22.75 1 98.38 97 LEU A C 1
ATOM 745 O O . LEU A 1 97 ? 7.77 0.771 -23.203 1 98.38 97 LEU A O 1
ATOM 749 N N . LYS A 1 98 ? 5.812 1.77 -23.5 1 97.94 98 LYS A N 1
ATOM 750 C CA . LYS A 1 98 ? 6.023 1.943 -24.938 1 97.94 98 LYS A CA 1
ATOM 751 C C . LYS A 1 98 ? 7.246 2.814 -25.203 1 97.94 98 LYS A C 1
ATOM 753 O O . LYS A 1 98 ? 8.039 2.516 -26.094 1 97.94 98 LYS A O 1
ATOM 758 N N . ARG A 1 99 ? 7.402 3.873 -24.438 1 98.06 99 ARG A N 1
ATOM 759 C CA . ARG A 1 99 ? 8.562 4.746 -24.594 1 98.06 99 ARG A CA 1
ATOM 760 C C . ARG A 1 99 ? 9.852 3.99 -24.297 1 98.06 99 ARG A C 1
ATOM 762 O O . ARG A 1 99 ? 10.859 4.176 -24.984 1 98.06 99 ARG A O 1
ATOM 769 N N . LEU A 1 100 ? 9.82 3.195 -23.312 1 98.31 100 LEU A N 1
ATOM 770 C CA . LEU A 1 100 ? 10.992 2.408 -22.953 1 98.31 100 LEU A CA 1
ATOM 771 C C . LEU A 1 100 ? 11.328 1.405 -24.062 1 98.31 100 LEU A C 1
ATOM 773 O O . LEU A 1 100 ? 12.5 1.195 -24.375 1 98.31 100 LEU A O 1
ATOM 777 N N . LYS A 1 101 ? 10.344 0.805 -24.641 1 98.25 101 LYS A N 1
ATOM 778 C CA . LYS A 1 101 ? 10.531 -0.126 -25.75 1 98.25 101 LYS A CA 1
ATOM 779 C C . LYS A 1 101 ? 11.164 0.567 -26.953 1 98.25 101 LYS A C 1
ATOM 781 O O . LYS A 1 101 ? 12.016 -0.013 -27.625 1 98.25 101 LYS A O 1
ATOM 786 N N . GLU A 1 102 ? 10.75 1.771 -27.188 1 98.31 102 GLU A N 1
ATOM 787 C CA . GLU A 1 102 ? 11.305 2.543 -28.297 1 98.31 102 GLU A CA 1
ATOM 788 C C . GLU A 1 102 ? 12.797 2.814 -28.078 1 98.31 102 GLU A C 1
ATOM 790 O O . GLU A 1 102 ? 13.57 2.844 -29.047 1 98.31 102 GLU A O 1
ATOM 795 N N . LYS A 1 103 ? 13.172 3.045 -26.906 1 98.25 103 LYS A N 1
ATOM 796 C CA . LYS A 1 103 ? 14.562 3.309 -26.578 1 98.25 103 LYS A CA 1
ATOM 797 C C . LYS A 1 103 ? 15.406 2.039 -26.688 1 98.25 103 LYS A C 1
ATOM 799 O O . LYS A 1 103 ? 16.625 2.111 -26.859 1 98.25 103 LYS A O 1
ATOM 804 N N . HIS A 1 104 ? 14.727 0.858 -26.531 1 98.19 104 HIS A N 1
ATOM 805 C CA . HIS A 1 104 ? 15.406 -0.434 -26.594 1 98.19 104 HIS A CA 1
ATOM 806 C C . HIS A 1 104 ? 14.672 -1.389 -27.531 1 98.19 104 HIS A C 1
ATOM 808 O O . HIS A 1 104 ? 14.172 -2.432 -27.109 1 98.19 104 HIS A O 1
ATOM 814 N N . PRO A 1 105 ? 14.719 -1.187 -28.812 1 96.69 105 PRO A N 1
ATOM 815 C CA . PRO A 1 105 ? 13.867 -1.892 -29.781 1 96.69 105 PRO A CA 1
ATOM 816 C C . PRO A 1 105 ? 14.203 -3.379 -29.875 1 96.69 105 PRO A C 1
ATOM 818 O O . PRO A 1 105 ? 13.352 -4.176 -30.297 1 96.69 105 PRO A O 1
ATOM 821 N N . GLU A 1 106 ? 15.328 -3.809 -29.469 1 96.81 106 GLU A N 1
ATOM 822 C CA . GLU A 1 106 ? 15.727 -5.207 -29.594 1 96.81 106 GLU A CA 1
ATOM 823 C C . GLU A 1 106 ? 15.469 -5.977 -28.312 1 96.81 106 GLU A C 1
ATOM 825 O O . GLU A 1 106 ? 15.609 -7.199 -28.266 1 96.81 106 GLU A O 1
ATOM 830 N N . ALA A 1 107 ? 15.078 -5.305 -27.25 1 98.44 107 ALA A N 1
ATOM 831 C CA . ALA A 1 107 ? 14.875 -5.938 -25.938 1 98.44 107 ALA A CA 1
ATOM 832 C C . ALA A 1 107 ? 13.422 -6.336 -25.75 1 98.44 107 ALA A C 1
ATOM 834 O O . ALA A 1 107 ? 12.523 -5.484 -25.766 1 98.44 107 ALA A O 1
ATOM 835 N N . PRO A 1 108 ? 13.156 -7.621 -25.578 1 98.75 108 PRO A N 1
ATOM 836 C CA . PRO A 1 108 ? 11.781 -8 -25.219 1 98.75 108 PRO A CA 1
ATOM 837 C C . PRO A 1 108 ? 11.398 -7.574 -23.812 1 98.75 108 PRO A C 1
ATOM 839 O O . PRO A 1 108 ? 12.273 -7.395 -22.953 1 98.75 108 PRO A O 1
ATOM 842 N N . VAL A 1 109 ? 10.117 -7.414 -23.641 1 98.88 109 VAL A N 1
ATOM 843 C CA . VAL A 1 109 ? 9.602 -7.039 -22.328 1 98.88 109 VAL A CA 1
ATOM 844 C C . VAL A 1 109 ? 9.227 -8.297 -21.531 1 98.88 109 VAL A C 1
ATOM 846 O O . VAL A 1 109 ? 8.414 -9.102 -22 1 98.88 109 VAL A O 1
ATOM 849 N N . VAL A 1 110 ? 9.836 -8.5 -20.375 1 98.94 110 VAL A N 1
ATOM 850 C CA . VAL A 1 110 ? 9.438 -9.5 -19.391 1 98.94 110 VAL A CA 1
ATOM 851 C C . VAL A 1 110 ? 8.664 -8.82 -18.266 1 98.94 110 VAL A C 1
ATOM 853 O O . VAL A 1 110 ? 9.211 -7.98 -17.531 1 98.94 110 VAL A O 1
ATOM 856 N N . SER A 1 111 ? 7.414 -9.234 -18.141 1 98.88 111 SER A N 1
ATOM 857 C CA . SER A 1 111 ? 6.574 -8.602 -17.125 1 98.88 111 SER A CA 1
ATOM 858 C C . SER A 1 111 ? 6.293 -9.547 -15.969 1 98.88 111 SER A C 1
ATOM 860 O O . SER A 1 111 ? 5.766 -10.648 -16.172 1 98.88 111 SER A O 1
ATOM 862 N N . TYR A 1 112 ? 6.723 -9.094 -14.766 1 98.62 112 TYR A N 1
ATOM 863 C CA . TYR A 1 112 ? 6.219 -9.742 -13.562 1 98.62 112 TYR A CA 1
ATOM 864 C C . TYR A 1 112 ? 4.695 -9.766 -13.555 1 98.62 112 TYR A C 1
ATOM 866 O O . TYR A 1 112 ? 4.051 -8.805 -13.984 1 98.62 112 TYR A O 1
ATOM 874 N N . VAL A 1 113 ? 4.109 -10.82 -13.109 1 98.19 113 VAL A N 1
ATOM 875 C CA . VAL A 1 113 ? 2.664 -10.984 -13.188 1 98.19 113 VAL A CA 1
ATOM 876 C C . VAL A 1 113 ? 1.971 -9.891 -12.383 1 98.19 113 VAL A C 1
ATOM 878 O O . VAL A 1 113 ? 0.795 -9.594 -12.609 1 98.19 113 VAL A O 1
ATOM 881 N N . ASN A 1 114 ? 2.654 -9.312 -11.375 1 97.75 114 ASN A N 1
ATOM 882 C CA . ASN A 1 114 ? 2.131 -8.156 -10.648 1 97.75 114 ASN A CA 1
ATOM 883 C C . ASN A 1 114 ? 2.055 -6.922 -11.539 1 97.75 114 ASN A C 1
ATOM 885 O O . ASN A 1 114 ? 2.719 -5.918 -11.273 1 97.75 114 ASN A O 1
ATOM 889 N N . SER A 1 115 ? 1.28 -7.051 -12.57 1 98.44 115 SER A N 1
ATOM 890 C CA . SER A 1 115 ? 1.024 -6.027 -13.578 1 98.44 115 SER A CA 1
ATOM 891 C C . SER A 1 115 ? -0.384 -6.152 -14.148 1 98.44 115 SER A C 1
ATOM 893 O O . SER A 1 115 ? -1.018 -7.203 -14.031 1 98.44 115 SER A O 1
ATOM 895 N N . SER A 1 116 ? -0.872 -5.109 -14.75 1 97.56 116 SER A N 1
ATOM 896 C CA . SER A 1 116 ? -2.221 -5.113 -15.312 1 97.56 116 SER A CA 1
ATOM 897 C C . SER A 1 116 ? -2.289 -5.949 -16.578 1 97.56 116 SER A C 1
ATOM 899 O O . SER A 1 116 ? -1.257 -6.277 -17.172 1 97.56 116 SER A O 1
ATOM 901 N N . ALA A 1 117 ? -3.545 -6.266 -16.953 1 98.38 117 ALA A N 1
ATOM 902 C CA . ALA A 1 117 ? -3.77 -6.969 -18.219 1 98.38 117 ALA A CA 1
ATOM 903 C C . ALA A 1 117 ? -3.199 -6.18 -19.391 1 98.38 117 ALA A C 1
ATOM 905 O O . ALA A 1 117 ? -2.635 -6.762 -20.328 1 98.38 117 ALA A O 1
ATOM 906 N N . ALA A 1 118 ? -3.316 -4.859 -19.359 1 98.44 118 ALA A N 1
ATOM 907 C CA . ALA A 1 118 ? -2.828 -3.998 -20.422 1 98.44 118 ALA A CA 1
ATOM 908 C C . ALA A 1 118 ? -1.309 -4.082 -20.547 1 98.44 118 ALA A C 1
ATOM 910 O O . ALA A 1 118 ? -0.767 -4.074 -21.656 1 98.44 118 ALA A O 1
ATOM 911 N N . ILE A 1 119 ? -0.661 -4.117 -19.438 1 98.81 119 ILE A N 1
ATOM 912 C CA . ILE A 1 119 ? 0.794 -4.219 -19.438 1 98.81 119 ILE A CA 1
ATOM 913 C C . ILE A 1 119 ? 1.215 -5.59 -19.969 1 98.81 119 ILE A C 1
ATOM 915 O O . ILE A 1 119 ? 2.168 -5.699 -20.734 1 98.81 119 ILE A O 1
ATOM 919 N N . LYS A 1 120 ? 0.518 -6.629 -19.531 1 98.75 120 LYS A N 1
ATOM 920 C CA . LYS A 1 120 ? 0.794 -7.973 -20.031 1 98.75 120 LYS A CA 1
ATOM 921 C C . LYS A 1 120 ? 0.625 -8.039 -21.547 1 98.75 120 LYS A C 1
ATOM 923 O O . LYS A 1 120 ? 1.356 -8.766 -22.219 1 98.75 120 LYS A O 1
ATOM 928 N N . ALA A 1 121 ? -0.346 -7.316 -22.047 1 98.75 121 ALA A N 1
ATOM 929 C CA . ALA A 1 121 ? -0.622 -7.301 -23.484 1 98.75 121 ALA A CA 1
ATOM 930 C C . ALA A 1 121 ? 0.508 -6.617 -24.25 1 98.75 121 ALA A C 1
ATOM 932 O O . ALA A 1 121 ? 0.676 -6.844 -25.453 1 98.75 121 ALA A O 1
ATOM 933 N N . GLU A 1 122 ? 1.281 -5.777 -23.547 1 98.5 122 GLU A N 1
ATOM 934 C CA . GLU A 1 122 ? 2.414 -5.082 -24.156 1 98.5 122 GLU A CA 1
ATOM 935 C C . GLU A 1 122 ? 3.715 -5.852 -23.938 1 98.5 122 GLU A C 1
ATOM 937 O O . GLU A 1 122 ? 4.793 -5.367 -24.266 1 98.5 122 GLU A O 1
ATOM 942 N N . SER A 1 123 ? 3.664 -7.051 -23.406 1 98.81 123 SER A N 1
ATOM 943 C CA . SER A 1 123 ? 4.852 -7.801 -23 1 98.81 123 SER A CA 1
ATOM 944 C C . SER A 1 123 ? 5.066 -9.016 -23.891 1 98.81 123 SER A C 1
ATOM 946 O O . SER A 1 123 ? 4.121 -9.531 -24.5 1 98.81 123 SER A O 1
ATOM 948 N N . TYR A 1 124 ? 6.277 -9.414 -24.016 1 98.75 124 TYR A N 1
ATOM 949 C CA . TYR A 1 124 ? 6.582 -10.641 -24.75 1 98.75 124 TYR A CA 1
ATOM 950 C C . TYR A 1 124 ? 6.254 -11.875 -23.922 1 98.75 124 TYR A C 1
ATOM 952 O O . TYR A 1 124 ? 5.641 -12.82 -24.406 1 98.75 124 TYR A O 1
ATOM 960 N N . ILE A 1 125 ? 6.66 -11.852 -22.703 1 98.81 125 ILE A N 1
ATOM 961 C CA . ILE A 1 125 ? 6.484 -12.984 -21.797 1 98.81 125 ILE A CA 1
ATOM 962 C C . ILE A 1 125 ? 6.285 -12.477 -20.375 1 98.81 125 ILE A C 1
ATOM 964 O O . ILE A 1 125 ? 6.805 -11.422 -20 1 98.81 125 ILE A O 1
ATOM 968 N N . CYS A 1 126 ? 5.5 -13.18 -19.578 1 98.75 126 CYS A N 1
ATOM 969 C CA . CYS A 1 126 ? 5.355 -12.875 -18.156 1 98.75 126 CYS A CA 1
ATOM 970 C C . CYS A 1 126 ? 6.266 -13.766 -17.312 1 98.75 126 CYS A C 1
ATOM 972 O O . CYS A 1 126 ? 6.906 -14.68 -17.844 1 98.75 126 CYS A O 1
ATOM 974 N N . CYS A 1 127 ? 6.402 -13.406 -16.062 1 98.5 127 CYS A N 1
ATOM 975 C CA . CYS A 1 127 ? 7.113 -14.242 -15.094 1 98.5 127 CYS A CA 1
ATOM 976 C C . CYS A 1 127 ? 6.547 -14.047 -13.688 1 98.5 127 CYS A C 1
ATOM 978 O O . CYS A 1 127 ? 5.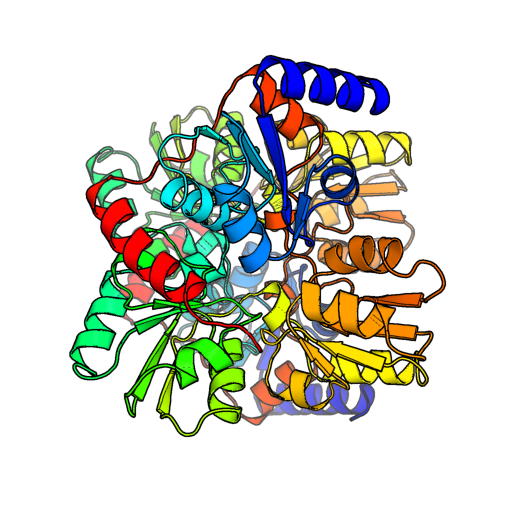688 -13.195 -13.469 1 98.5 127 CYS A O 1
ATOM 980 N N . THR A 1 128 ? 6.879 -14.93 -12.812 1 97.38 128 THR A N 1
ATOM 981 C CA . THR A 1 128 ? 6.645 -14.797 -11.375 1 97.38 128 THR A CA 1
ATOM 982 C C . THR A 1 128 ? 7.961 -14.844 -10.609 1 97.38 128 THR A C 1
ATOM 984 O O . THR A 1 128 ? 9.031 -15.016 -11.203 1 97.38 128 THR A O 1
ATOM 987 N N . SER A 1 129 ? 7.824 -14.625 -9.305 1 97 129 SER A N 1
ATOM 988 C CA . SER A 1 129 ? 9.031 -14.719 -8.484 1 97 129 SER A CA 1
ATOM 989 C C . SER A 1 129 ? 9.578 -16.141 -8.461 1 97 129 SER A C 1
ATOM 991 O O . SER A 1 129 ? 10.75 -16.359 -8.141 1 97 129 SER A O 1
ATOM 993 N N . ALA A 1 130 ? 8.781 -17.109 -8.867 1 95.06 130 ALA A N 1
ATOM 994 C CA . ALA A 1 130 ? 9.156 -18.516 -8.82 1 95.06 130 ALA A CA 1
ATOM 995 C C . ALA A 1 130 ? 9.953 -18.906 -10.055 1 95.06 130 ALA A C 1
ATOM 997 O O . ALA A 1 130 ? 10.703 -19.891 -10.039 1 95.06 130 ALA A O 1
ATOM 998 N N . ASN A 1 131 ? 9.828 -18.094 -11.133 1 97.12 131 ASN A N 1
ATOM 999 C CA . ASN A 1 131 ? 10.438 -18.594 -12.367 1 97.12 131 ASN A CA 1
ATOM 1000 C C . ASN A 1 131 ? 11.117 -17.469 -13.141 1 97.12 131 ASN A C 1
ATOM 1002 O O . ASN A 1 131 ? 11.484 -17.641 -14.305 1 97.12 131 ASN A O 1
ATOM 1006 N N . ALA A 1 132 ? 11.281 -16.312 -12.531 1 98.19 132 ALA A N 1
ATOM 1007 C CA . ALA A 1 132 ? 11.781 -15.117 -13.219 1 98.19 132 ALA A CA 1
ATOM 1008 C C . ALA A 1 132 ? 13.156 -15.375 -13.836 1 98.19 132 ALA A C 1
ATOM 1010 O O . ALA A 1 132 ? 13.414 -15 -14.977 1 98.19 132 ALA A O 1
ATOM 1011 N N . VAL A 1 133 ? 14.047 -16.016 -13.125 1 98.06 133 VAL A N 1
ATOM 1012 C CA . VAL A 1 133 ? 15.398 -16.297 -13.602 1 98.06 133 VAL A CA 1
ATOM 1013 C C . VAL A 1 133 ? 15.336 -17.234 -14.797 1 98.06 133 VAL A C 1
ATOM 1015 O O . VAL A 1 133 ? 15.969 -17 -15.828 1 98.06 133 VAL A O 1
ATOM 1018 N N . GLU A 1 134 ? 14.539 -18.297 -14.664 1 97.75 134 GLU A N 1
ATOM 1019 C CA . GLU A 1 134 ? 14.383 -19.281 -15.727 1 97.75 134 GLU A CA 1
ATOM 1020 C C . GLU A 1 134 ? 13.781 -18.656 -16.984 1 97.75 134 GLU A C 1
ATOM 1022 O O . GLU A 1 134 ? 14.211 -18.938 -18.094 1 97.75 134 GLU A O 1
ATOM 1027 N N . VAL A 1 135 ? 12.805 -17.766 -16.781 1 98.44 135 VAL A N 1
ATOM 1028 C CA . VAL A 1 135 ? 12.133 -17.094 -17.891 1 98.44 135 VAL A CA 1
ATOM 1029 C C . VAL A 1 135 ? 13.117 -16.219 -18.656 1 98.44 135 VAL A C 1
ATOM 1031 O O . VAL A 1 135 ? 13.234 -16.328 -19.875 1 98.44 135 VAL A O 1
ATOM 1034 N N . VAL A 1 136 ? 13.836 -15.398 -17.953 1 98.62 136 VAL A N 1
ATOM 1035 C CA . VAL A 1 136 ? 14.781 -14.492 -18.594 1 98.62 136 VAL A CA 1
ATOM 1036 C C . VAL A 1 136 ? 15.867 -15.305 -19.312 1 98.62 136 VAL A C 1
ATOM 1038 O O . VAL A 1 136 ? 16.234 -15 -20.453 1 98.62 136 VAL A O 1
ATOM 1041 N N . ASN A 1 137 ? 16.328 -16.359 -18.703 1 98.06 137 ASN A N 1
ATOM 1042 C CA . ASN A 1 137 ? 17.391 -17.172 -19.266 1 98.06 137 ASN A CA 1
ATOM 1043 C C . ASN A 1 137 ? 16.906 -17.969 -20.484 1 98.06 137 ASN A C 1
ATOM 1045 O O . ASN A 1 137 ? 17.719 -18.391 -21.312 1 98.06 137 ASN A O 1
ATOM 1049 N N . SER A 1 138 ? 15.656 -18.219 -20.609 1 97.62 138 SER A N 1
ATOM 1050 C CA . SER A 1 138 ? 15.102 -18.984 -21.719 1 97.62 138 SER A CA 1
ATOM 1051 C C . SER A 1 138 ? 15.078 -18.156 -23 1 97.62 138 SER A C 1
ATOM 1053 O O . SER A 1 138 ? 14.922 -18.688 -24.094 1 97.62 138 SER A O 1
ATOM 1055 N N . LEU A 1 139 ? 15.211 -16.891 -22.891 1 97.69 139 LEU A N 1
ATOM 1056 C CA . LEU A 1 139 ? 15.133 -16 -24.047 1 97.69 139 LEU A CA 1
ATOM 1057 C C . LEU A 1 139 ? 16.469 -15.93 -24.766 1 97.69 139 LEU A C 1
ATOM 1059 O O . LEU A 1 139 ? 17.531 -15.922 -24.125 1 97.69 139 LEU A O 1
ATOM 1063 N N . ASP A 1 140 ? 16.453 -15.992 -26.094 1 97 140 ASP A N 1
ATOM 1064 C CA . ASP A 1 140 ? 17.672 -15.875 -26.891 1 97 140 ASP A CA 1
ATOM 1065 C C . ASP A 1 140 ? 17.938 -14.422 -27.297 1 97 140 ASP A C 1
ATOM 1067 O O . ASP A 1 140 ? 17.891 -14.078 -28.469 1 97 140 ASP A O 1
ATOM 1071 N N . VAL A 1 141 ? 18.219 -13.594 -26.281 1 97.62 141 VAL A N 1
ATOM 1072 C CA . VAL A 1 141 ? 18.5 -12.172 -26.438 1 97.62 141 VAL A CA 1
ATOM 1073 C C . VAL A 1 141 ? 19.594 -11.75 -25.453 1 97.62 141 VAL A C 1
ATOM 1075 O O . VAL A 1 141 ? 19.922 -12.484 -24.516 1 97.62 141 VAL A O 1
ATOM 1078 N N . ASP A 1 142 ? 20.203 -10.586 -25.656 1 97.5 142 ASP A N 1
ATOM 1079 C CA . ASP A 1 142 ? 21.266 -10.086 -24.797 1 97.5 142 ASP A CA 1
ATOM 1080 C C . ASP A 1 142 ? 20.734 -9.102 -23.766 1 97.5 142 ASP A C 1
ATOM 1082 O O . ASP A 1 142 ? 21.359 -8.867 -22.719 1 97.5 142 ASP A O 1
ATOM 1086 N N . GLU A 1 143 ? 19.578 -8.539 -24.125 1 98.25 143 GLU A N 1
ATOM 1087 C CA . GLU A 1 143 ? 19 -7.5 -23.266 1 98.25 143 GLU A CA 1
ATOM 1088 C C . GLU A 1 143 ? 17.5 -7.703 -23.094 1 98.25 143 GLU A C 1
ATOM 1090 O O . GLU A 1 143 ? 16.797 -8.078 -24.047 1 98.25 143 GLU A O 1
ATOM 1095 N N . VAL A 1 144 ? 17.031 -7.422 -21.828 1 98.62 144 VAL A N 1
ATOM 1096 C CA . VAL A 1 144 ? 15.625 -7.605 -21.531 1 98.62 144 VAL A CA 1
ATOM 1097 C C . VAL A 1 144 ? 15.102 -6.414 -20.734 1 98.62 144 VAL A C 1
ATOM 1099 O O . VAL A 1 144 ? 15.789 -5.918 -19.844 1 98.62 144 VAL A O 1
ATOM 1102 N N . ILE A 1 145 ? 13.938 -5.852 -21.109 1 98.94 145 ILE A N 1
ATOM 1103 C CA . ILE A 1 145 ? 13.188 -4.922 -20.266 1 98.94 145 ILE A CA 1
ATOM 1104 C C . ILE A 1 145 ? 12.406 -5.703 -19.219 1 98.94 145 ILE A C 1
ATOM 1106 O O . ILE A 1 145 ? 11.672 -6.633 -19.547 1 98.94 145 ILE A O 1
ATOM 1110 N N . PHE A 1 146 ? 12.664 -5.398 -17.953 1 98.94 146 PHE A N 1
ATOM 1111 C CA . PHE A 1 146 ? 12.016 -6.098 -16.859 1 98.94 146 PHE A CA 1
ATOM 1112 C C . PHE A 1 146 ? 11.117 -5.148 -16.062 1 98.94 146 PHE A C 1
ATOM 1114 O O . PHE A 1 146 ? 11.586 -4.156 -15.516 1 98.94 146 PHE A O 1
ATOM 1121 N N . VAL A 1 147 ? 9.82 -5.473 -16 1 98.69 147 VAL A N 1
ATOM 1122 C CA . VAL A 1 147 ? 8.852 -4.59 -15.352 1 98.69 147 VAL A CA 1
ATOM 1123 C C . VAL A 1 147 ? 8.008 -5.383 -14.359 1 98.69 147 VAL A C 1
ATOM 1125 O O . VAL A 1 147 ? 7.781 -6.582 -14.547 1 98.69 147 VAL A O 1
ATOM 1128 N N . PRO A 1 148 ? 7.418 -4.852 -13.273 1 98.56 148 PRO A N 1
ATOM 1129 C CA . PRO A 1 148 ? 7.676 -3.471 -12.859 1 98.56 148 PRO A CA 1
ATOM 1130 C C . PRO A 1 148 ? 8.664 -3.373 -11.695 1 98.56 148 PRO A C 1
ATOM 1132 O O . PRO A 1 148 ? 9.141 -2.281 -11.375 1 98.56 148 PRO A O 1
ATOM 1135 N N . ASP A 1 149 ? 9.07 -4.473 -11.07 1 98.62 149 ASP A N 1
ATOM 1136 C CA . ASP A 1 149 ? 9.734 -4.461 -9.766 1 98.62 149 ASP A CA 1
ATOM 1137 C C . ASP A 1 149 ? 11.25 -4.355 -9.93 1 98.62 149 ASP A C 1
ATOM 1139 O O . ASP A 1 149 ? 11.898 -5.289 -10.406 1 98.62 149 ASP A O 1
ATOM 1143 N N . LYS A 1 150 ? 11.805 -3.312 -9.414 1 98.69 150 LYS A N 1
ATOM 1144 C CA . LYS A 1 150 ? 13.242 -3.092 -9.57 1 98.69 150 LYS A CA 1
ATOM 1145 C C . LYS A 1 150 ? 14.047 -4.062 -8.711 1 98.69 150 LYS A C 1
ATOM 1147 O O . LYS A 1 150 ? 15.18 -4.41 -9.055 1 98.69 150 LYS A O 1
ATOM 1152 N N . ASN A 1 151 ? 13.516 -4.469 -7.586 1 98.81 151 ASN A N 1
ATOM 1153 C CA . ASN A 1 151 ? 14.227 -5.406 -6.719 1 98.81 151 ASN A CA 1
ATOM 1154 C C . ASN A 1 151 ? 14.297 -6.801 -7.34 1 98.81 151 ASN A C 1
ATOM 1156 O O . ASN A 1 151 ? 15.352 -7.43 -7.34 1 98.81 151 ASN A O 1
ATOM 1160 N N . LEU A 1 152 ? 13.188 -7.273 -7.863 1 98.81 152 LEU A N 1
ATOM 1161 C CA . LEU A 1 152 ? 13.203 -8.547 -8.562 1 98.81 152 LEU A CA 1
ATOM 1162 C C . LEU A 1 152 ? 14.109 -8.484 -9.789 1 98.81 152 LEU A C 1
ATOM 1164 O O . LEU A 1 152 ? 14.82 -9.453 -10.086 1 98.81 152 LEU A O 1
ATOM 1168 N N . ALA A 1 153 ? 14.047 -7.363 -10.477 1 98.88 153 ALA A N 1
ATOM 1169 C CA . ALA A 1 153 ? 14.938 -7.168 -11.609 1 98.88 153 ALA A CA 1
ATOM 1170 C C . ALA A 1 153 ? 16.406 -7.305 -11.195 1 98.88 153 ALA A C 1
ATOM 1172 O O . ALA A 1 153 ? 17.203 -7.945 -11.891 1 98.88 153 ALA A O 1
ATOM 1173 N N . ALA A 1 154 ? 16.766 -6.707 -10.078 1 98.81 154 ALA A N 1
ATOM 1174 C CA . ALA A 1 154 ? 18.141 -6.781 -9.57 1 98.81 154 ALA A CA 1
ATOM 1175 C C . ALA A 1 154 ? 18.516 -8.219 -9.211 1 98.81 154 ALA A C 1
ATOM 1177 O O . ALA A 1 154 ? 19.641 -8.648 -9.453 1 98.81 154 ALA A O 1
ATOM 1178 N N . TYR A 1 155 ? 17.609 -8.898 -8.648 1 98.81 155 TYR A N 1
ATOM 1179 C CA . TYR A 1 155 ? 17.828 -10.305 -8.312 1 98.81 155 TYR A CA 1
ATOM 1180 C C . TYR A 1 155 ? 18.094 -11.133 -9.562 1 98.81 155 TYR A C 1
ATOM 1182 O O . TYR A 1 155 ? 19.062 -11.898 -9.602 1 98.81 155 TYR A O 1
ATOM 1190 N N . VAL A 1 156 ? 17.234 -10.93 -10.57 1 98.75 156 VAL A N 1
ATOM 1191 C CA . VAL A 1 156 ? 17.391 -11.648 -11.828 1 98.75 156 VAL A CA 1
ATOM 1192 C C . VAL A 1 156 ? 18.703 -11.273 -12.484 1 98.75 156 VAL A C 1
ATOM 1194 O O . VAL A 1 156 ? 19.422 -12.141 -12.992 1 98.75 156 VAL A O 1
ATOM 1197 N N . ALA A 1 157 ? 19.047 -10.023 -12.414 1 98.75 157 ALA A N 1
ATOM 1198 C CA . ALA A 1 157 ? 20.281 -9.539 -13.031 1 98.75 157 ALA A CA 1
ATOM 1199 C C . ALA A 1 157 ? 21.5 -10.227 -12.422 1 98.75 157 ALA A C 1
ATOM 1201 O O . ALA A 1 157 ? 22.484 -10.477 -13.117 1 98.75 157 ALA A O 1
ATOM 1202 N N . SER A 1 158 ? 21.438 -10.555 -11.211 1 98.31 158 SER A N 1
ATOM 1203 C CA . SER A 1 158 ? 22.562 -11.172 -10.523 1 98.31 158 SER A CA 1
ATOM 1204 C C . SER A 1 158 ? 22.656 -12.656 -10.852 1 98.31 158 SER A C 1
ATOM 1206 O O . SER A 1 158 ? 23.625 -13.32 -10.477 1 98.31 158 SER A O 1
ATOM 1208 N N . ARG A 1 159 ? 21.766 -13.195 -11.656 1 98 159 ARG A N 1
ATOM 1209 C CA . ARG A 1 159 ? 21.719 -14.633 -11.914 1 98 159 ARG A CA 1
ATOM 1210 C C . ARG A 1 159 ? 21.625 -14.922 -13.406 1 98 159 ARG A C 1
ATOM 1212 O O . ARG A 1 159 ? 21.219 -16 -13.812 1 98 159 ARG A O 1
ATOM 1219 N N . THR A 1 160 ? 21.891 -13.945 -14.164 1 98.31 160 THR A N 1
ATOM 1220 C CA . THR A 1 160 ? 21.859 -14.078 -15.617 1 98.31 160 THR A CA 1
ATOM 1221 C C . THR A 1 160 ? 23.047 -13.328 -16.25 1 98.31 160 THR A C 1
ATOM 1223 O O . THR A 1 160 ? 23.672 -12.5 -15.594 1 98.31 160 THR A O 1
ATOM 1226 N N . ASP A 1 161 ? 23.422 -13.727 -17.438 1 97.75 161 ASP A N 1
ATOM 1227 C CA . ASP A 1 161 ? 24.469 -13.023 -18.172 1 97.75 161 ASP A CA 1
ATOM 1228 C C . ASP A 1 161 ? 23.875 -11.93 -19.062 1 97.75 161 ASP A C 1
ATOM 1230 O O . ASP A 1 161 ? 24.609 -11.164 -19.688 1 97.75 161 ASP A O 1
ATOM 1234 N N . LYS A 1 162 ? 22.594 -11.789 -19.016 1 98.25 162 LYS A N 1
ATOM 1235 C CA . LYS A 1 162 ? 21.906 -10.805 -19.859 1 98.25 162 LYS A CA 1
ATOM 1236 C C . LYS A 1 162 ? 21.859 -9.445 -19.172 1 98.25 162 LYS A C 1
ATOM 1238 O O . LYS A 1 162 ? 21.875 -9.359 -17.938 1 98.25 162 LYS A O 1
ATOM 1243 N N . LYS A 1 163 ? 21.812 -8.43 -19.984 1 98.56 163 LYS A N 1
ATOM 1244 C CA . LYS A 1 163 ? 21.594 -7.086 -19.469 1 98.56 163 LYS A CA 1
ATOM 1245 C C . LYS A 1 163 ? 20.109 -6.852 -19.141 1 98.56 163 LYS A C 1
ATOM 1247 O O . LYS A 1 163 ? 19.25 -7.023 -20 1 98.56 163 LYS A O 1
ATOM 1252 N N . ILE A 1 164 ? 19.844 -6.461 -17.922 1 98.75 164 ILE A N 1
ATOM 1253 C CA . ILE A 1 164 ? 18.469 -6.188 -17.5 1 98.75 164 ILE A CA 1
ATOM 1254 C C . ILE A 1 164 ? 18.234 -4.68 -17.484 1 98.75 164 ILE A C 1
ATOM 1256 O O . ILE A 1 164 ? 19 -3.934 -16.875 1 98.75 164 ILE A O 1
ATOM 1260 N N . ILE A 1 165 ? 17.234 -4.219 -18.156 1 98.81 165 ILE A N 1
ATOM 1261 C CA . ILE A 1 165 ? 16.75 -2.846 -18.078 1 98.81 165 ILE A CA 1
ATOM 1262 C C . ILE A 1 165 ? 15.531 -2.781 -17.156 1 98.81 165 ILE A C 1
ATOM 1264 O O . ILE A 1 165 ? 14.406 -3.057 -17.594 1 98.81 165 ILE A O 1
ATOM 1268 N N . PRO A 1 166 ? 15.766 -2.361 -15.914 1 98.69 166 PRO A N 1
ATOM 1269 C CA . PRO A 1 166 ? 14.68 -2.439 -14.93 1 98.69 166 PRO A CA 1
ATOM 1270 C C . PRO A 1 166 ? 13.742 -1.239 -14.992 1 98.69 166 PRO A C 1
ATOM 1272 O O . PRO A 1 166 ? 14.188 -0.117 -15.25 1 98.69 166 PRO A O 1
ATOM 1275 N N . TRP A 1 167 ? 12.43 -1.464 -14.82 1 98.5 167 TRP A N 1
ATOM 1276 C CA . TRP A 1 167 ? 11.492 -0.422 -14.422 1 98.5 167 TRP A CA 1
ATOM 1277 C C . TRP A 1 167 ? 11.672 -0.068 -12.945 1 98.5 167 TRP A C 1
ATOM 1279 O O . TRP A 1 167 ? 12.094 -0.906 -12.148 1 98.5 167 TRP A O 1
ATOM 1289 N N . GLU A 1 168 ? 11.305 1.136 -12.578 1 96.81 168 GLU A N 1
ATOM 1290 C CA . GLU A 1 168 ? 11.648 1.625 -11.242 1 96.81 168 GLU A CA 1
ATOM 1291 C C . GLU A 1 168 ? 10.469 1.486 -10.289 1 96.81 168 GLU A C 1
ATOM 1293 O O . GLU A 1 168 ? 10.219 2.369 -9.461 1 96.81 168 GLU A O 1
ATOM 1298 N N . GLY A 1 169 ? 9.672 0.46 -10.477 1 97.75 169 GLY A N 1
ATOM 1299 C CA . GLY A 1 169 ? 8.625 0.137 -9.516 1 97.75 169 GLY A CA 1
ATOM 1300 C C . GLY A 1 169 ? 9.109 -0.768 -8.391 1 97.75 169 GLY A C 1
ATOM 1301 O O . GLY A 1 169 ? 10.25 -1.218 -8.398 1 97.75 169 GLY A O 1
ATOM 1302 N N . HIS A 1 170 ? 8.219 -0.97 -7.363 1 98.25 170 HIS A N 1
ATOM 1303 C CA . HIS A 1 170 ? 8.555 -1.843 -6.242 1 98.25 170 HIS A CA 1
ATOM 1304 C C . HIS A 1 170 ? 7.309 -2.203 -5.438 1 98.25 170 HIS A C 1
ATOM 1306 O O . HIS A 1 170 ? 6.316 -1.469 -5.457 1 98.25 170 HIS A O 1
ATOM 1312 N N . CYS A 1 171 ? 7.324 -3.34 -4.801 1 98.12 171 CYS A N 1
ATOM 1313 C CA . CYS A 1 171 ? 6.316 -3.674 -3.801 1 98.12 171 CYS A CA 1
ATOM 1314 C C . CYS A 1 171 ? 6.594 -2.955 -2.486 1 98.12 171 CYS A C 1
ATOM 1316 O O . CYS A 1 171 ? 7.602 -3.225 -1.828 1 98.12 171 CYS A O 1
ATOM 1318 N N . PRO A 1 172 ? 5.68 -2.102 -2.055 1 97.44 172 PRO A N 1
ATOM 1319 C CA . PRO A 1 172 ? 5.961 -1.358 -0.825 1 97.44 172 PRO A CA 1
ATOM 1320 C C . PRO A 1 172 ? 6.148 -2.27 0.386 1 97.44 172 PRO A C 1
ATOM 1322 O O . PRO A 1 172 ? 6.961 -1.974 1.267 1 97.44 172 PRO A O 1
ATOM 1325 N N . THR A 1 173 ? 5.457 -3.355 0.441 1 97.75 173 THR A N 1
ATOM 1326 C CA . THR A 1 173 ? 5.527 -4.27 1.576 1 97.75 173 THR A CA 1
ATOM 1327 C C . THR A 1 173 ? 6.906 -4.91 1.672 1 97.75 173 THR A C 1
ATOM 1329 O O . THR A 1 173 ? 7.469 -5.023 2.764 1 97.75 173 THR A O 1
ATOM 1332 N N . HIS A 1 174 ? 7.48 -5.262 0.583 1 98.5 174 HIS A N 1
ATOM 1333 C CA . HIS A 1 174 ? 8.805 -5.875 0.583 1 98.5 174 HIS A CA 1
ATOM 1334 C C . HIS A 1 174 ? 9.898 -4.812 0.661 1 98.5 174 HIS A C 1
ATOM 1336 O O . HIS A 1 174 ? 10.898 -5 1.356 1 98.5 174 HIS A O 1
ATOM 1342 N N . HIS A 1 175 ? 9.648 -3.721 -0.047 1 97.88 175 HIS A N 1
ATOM 1343 C CA . HIS A 1 175 ? 10.656 -2.674 -0.159 1 97.88 175 HIS A CA 1
ATOM 1344 C C . HIS A 1 175 ? 10.859 -1.959 1.173 1 97.88 175 HIS A C 1
ATOM 1346 O O . HIS A 1 175 ? 11.914 -1.37 1.412 1 97.88 175 HIS A O 1
ATOM 1352 N N . GLN A 1 176 ? 9.891 -2.045 2.047 1 96.56 176 GLN A N 1
ATOM 1353 C CA . GLN A 1 176 ? 10 -1.359 3.33 1 96.56 176 GLN A CA 1
ATOM 1354 C C . GLN A 1 176 ? 10.883 -2.141 4.301 1 96.56 176 GLN A C 1
ATOM 1356 O O . GLN A 1 176 ? 11.32 -1.603 5.32 1 96.56 176 GLN A O 1
ATOM 1361 N N . ILE A 1 177 ? 11.18 -3.406 4.016 1 97.44 177 ILE A N 1
ATOM 1362 C CA . ILE A 1 177 ? 12.07 -4.203 4.852 1 97.44 177 ILE A CA 1
ATOM 1363 C C . ILE A 1 177 ? 13.508 -3.703 4.707 1 97.44 177 ILE A C 1
ATOM 1365 O O . ILE A 1 177 ? 14.031 -3.609 3.592 1 97.44 177 ILE A O 1
ATOM 1369 N N . LEU A 1 178 ? 14.109 -3.41 5.824 1 96.44 178 LEU A N 1
ATOM 1370 C CA . LEU A 1 178 ? 15.445 -2.826 5.793 1 96.44 178 LEU A CA 1
ATOM 1371 C C . LEU A 1 178 ? 16.484 -3.807 6.332 1 96.44 178 LEU A C 1
ATOM 1373 O O . LEU A 1 178 ? 16.141 -4.719 7.09 1 96.44 178 LEU A O 1
ATOM 1377 N N . ARG A 1 179 ? 17.703 -3.555 5.844 1 96.62 179 ARG A N 1
ATOM 1378 C CA . ARG A 1 179 ? 18.828 -4.359 6.316 1 96.62 179 ARG A CA 1
ATOM 1379 C C . ARG A 1 179 ? 18.891 -4.383 7.84 1 96.62 179 ARG A C 1
ATOM 1381 O O . ARG A 1 179 ? 19.109 -5.438 8.438 1 96.62 179 ARG A O 1
ATOM 1388 N N . GLU A 1 180 ? 18.578 -3.271 8.469 1 94.56 180 GLU A N 1
ATOM 1389 C CA . GLU A 1 180 ? 18.641 -3.133 9.922 1 94.56 180 GLU A CA 1
ATOM 1390 C C . GLU A 1 180 ? 17.578 -3.986 10.602 1 94.56 180 GLU A C 1
ATOM 1392 O O . GLU A 1 180 ? 17.781 -4.492 11.703 1 94.56 180 GLU A O 1
ATOM 1397 N N . ASP A 1 181 ? 16.438 -4.176 9.945 1 96.25 181 ASP A N 1
ATOM 1398 C CA . ASP A 1 181 ? 15.391 -5.062 10.461 1 96.25 181 ASP A CA 1
ATOM 1399 C C . ASP A 1 181 ? 15.898 -6.496 10.57 1 96.25 181 ASP A C 1
ATOM 1401 O O . ASP A 1 181 ? 15.633 -7.184 11.555 1 96.25 181 ASP A O 1
ATOM 1405 N N . VAL A 1 182 ? 16.625 -6.902 9.555 1 98 182 VAL A N 1
ATOM 1406 C CA . VAL A 1 182 ? 17.141 -8.266 9.492 1 98 182 VAL A CA 1
ATOM 1407 C C . VAL A 1 182 ? 18.188 -8.469 10.586 1 98 182 VAL A C 1
ATOM 1409 O O . VAL A 1 182 ? 18.172 -9.477 11.305 1 98 182 VAL A O 1
ATOM 1412 N N . LEU A 1 183 ? 19.078 -7.539 10.711 1 97.12 183 LEU A N 1
ATOM 1413 C CA . LEU A 1 183 ? 20.141 -7.652 11.703 1 97.12 183 LEU A CA 1
ATOM 1414 C C . LEU A 1 183 ? 19.562 -7.723 13.109 1 97.12 183 LEU A C 1
ATOM 1416 O O . LEU A 1 183 ? 20.031 -8.516 13.938 1 97.12 183 LEU A O 1
ATOM 1420 N N . LYS A 1 184 ? 18.578 -6.934 13.383 1 95.94 184 LYS A N 1
ATOM 1421 C CA . LYS A 1 184 ? 17.938 -6.949 14.688 1 95.94 184 LYS A CA 1
ATOM 1422 C C . LYS A 1 184 ? 17.297 -8.305 14.969 1 95.94 184 LYS A C 1
ATOM 1424 O O . LYS A 1 184 ? 17.422 -8.844 16.078 1 95.94 184 LYS A O 1
ATOM 1429 N N . MET A 1 185 ? 16.641 -8.883 14.016 1 98 185 MET A N 1
ATOM 1430 C CA . MET A 1 185 ? 15.961 -10.164 14.195 1 98 185 MET A CA 1
ATOM 1431 C C . MET A 1 185 ? 16.969 -11.297 14.344 1 98 185 MET A C 1
ATOM 1433 O O . MET A 1 185 ? 16.75 -12.234 15.109 1 98 185 MET A O 1
ATOM 1437 N N . LYS A 1 186 ? 18.031 -11.203 13.609 1 98.06 186 LYS A N 1
ATOM 1438 C CA . LYS A 1 186 ? 19.078 -12.219 13.734 1 98.06 186 LYS A CA 1
ATOM 1439 C C . LYS A 1 186 ? 19.734 -12.172 15.117 1 98.06 186 LYS A C 1
ATOM 1441 O O . LYS A 1 186 ? 20.125 -13.211 15.656 1 98.06 186 LYS A O 1
ATOM 1446 N N . GLU A 1 187 ? 19.844 -10.992 15.617 1 97.69 187 GLU A N 1
ATOM 1447 C CA . GLU A 1 187 ? 20.375 -10.844 16.969 1 97.69 187 GLU A CA 1
ATOM 1448 C C . GLU A 1 187 ? 19.422 -11.445 18 1 97.69 187 GLU A C 1
ATOM 1450 O O . GLU A 1 187 ? 19.859 -12.109 18.953 1 97.69 187 GLU A O 1
ATOM 1455 N N . LYS A 1 188 ? 18.188 -11.273 17.844 1 97.81 188 LYS A N 1
ATOM 1456 C CA . LYS A 1 188 ? 17.156 -11.766 18.766 1 97.81 188 LYS A CA 1
ATOM 1457 C C . LYS A 1 188 ? 17 -13.273 18.656 1 97.81 188 LYS A C 1
ATOM 1459 O O . LYS A 1 188 ? 16.688 -13.945 19.641 1 97.81 188 LYS A O 1
ATOM 1464 N N . HIS A 1 189 ? 17.172 -13.82 17.406 1 98.25 189 HIS A N 1
ATOM 1465 C CA . HIS A 1 189 ? 17 -15.242 17.141 1 98.25 189 HIS A CA 1
ATOM 1466 C C . HIS A 1 189 ? 18.219 -15.812 16.406 1 98.25 189 HIS A C 1
ATOM 1468 O O . HIS A 1 189 ? 18.109 -16.203 15.242 1 98.25 189 HIS A O 1
ATOM 1474 N N . PRO A 1 190 ? 19.266 -16.047 17.125 1 97.69 190 PRO A N 1
ATOM 1475 C CA . PRO A 1 190 ? 20.547 -16.391 16.5 1 97.69 190 PRO A CA 1
ATOM 1476 C C . PRO A 1 190 ? 20.531 -17.75 15.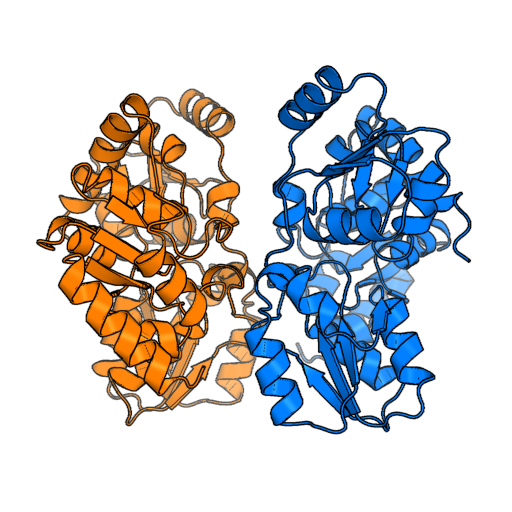805 1 97.69 190 PRO A C 1
ATOM 1478 O O . PRO A 1 190 ? 21.344 -18 14.914 1 97.69 190 PRO A O 1
ATOM 1481 N N . LEU A 1 191 ? 19.625 -18.578 16.141 1 97.81 191 LEU A N 1
ATOM 1482 C CA . LEU A 1 191 ? 19.594 -19.922 15.547 1 97.81 191 LEU A CA 1
ATOM 1483 C C . LEU A 1 191 ? 18.641 -19.969 14.367 1 97.81 191 LEU A C 1
ATOM 1485 O O . LEU A 1 191 ? 18.625 -20.953 13.617 1 97.81 191 LEU A O 1
ATOM 1489 N N . ALA A 1 192 ? 17.891 -18.922 14.141 1 98.62 192 ALA A N 1
ATOM 1490 C CA . ALA A 1 192 ? 16.875 -18.906 13.086 1 98.62 192 ALA A CA 1
ATOM 1491 C C . ALA A 1 192 ? 17.516 -18.688 11.719 1 98.62 192 ALA A C 1
ATOM 1493 O O . ALA A 1 192 ? 18.453 -17.891 11.586 1 98.62 192 ALA A O 1
ATOM 1494 N N . LYS A 1 193 ? 17.062 -19.406 10.727 1 98.81 193 LYS A N 1
ATOM 1495 C CA . LYS A 1 193 ? 17.422 -19.141 9.344 1 98.81 193 LYS A CA 1
ATOM 1496 C C . LYS A 1 193 ? 16.578 -18 8.773 1 98.81 193 LYS A C 1
ATOM 1498 O O . LYS A 1 193 ? 15.367 -17.938 9 1 98.81 193 LYS A O 1
ATOM 1503 N N . PHE A 1 194 ? 17.297 -17.109 8.109 1 98.81 194 PHE A N 1
ATOM 1504 C CA . PHE A 1 194 ? 16.578 -16.031 7.449 1 98.81 194 PHE A CA 1
ATOM 1505 C C . PHE A 1 194 ? 16.281 -16.375 5.992 1 98.81 194 PHE A C 1
ATOM 1507 O O . PHE A 1 194 ? 17.203 -16.562 5.195 1 98.81 194 PHE A O 1
ATOM 1514 N N . ILE A 1 195 ? 14.969 -16.469 5.641 1 98.88 195 ILE A N 1
ATOM 1515 C CA . ILE A 1 195 ? 14.57 -16.734 4.262 1 98.88 195 ILE A CA 1
ATOM 1516 C C . ILE A 1 195 ? 13.773 -15.555 3.719 1 98.88 195 ILE A C 1
ATOM 1518 O O . ILE A 1 195 ? 12.938 -14.984 4.43 1 98.88 195 ILE A O 1
ATOM 1522 N N . ALA A 1 196 ? 14.07 -15.156 2.455 1 98.81 196 ALA A N 1
ATOM 1523 C CA . ALA A 1 196 ? 13.539 -13.891 1.951 1 98.81 196 ALA A CA 1
ATOM 1524 C C . ALA A 1 196 ? 12.961 -14.062 0.549 1 98.81 196 ALA A C 1
ATOM 1526 O O . ALA A 1 196 ? 13.414 -14.914 -0.216 1 98.81 196 ALA A O 1
ATOM 1527 N N . HIS A 1 197 ? 11.953 -13.328 0.307 1 98.81 197 HIS A N 1
ATOM 1528 C CA . HIS A 1 197 ? 11.383 -13.211 -1.03 1 98.81 197 HIS A CA 1
ATOM 1529 C C . HIS A 1 197 ? 12.234 -12.312 -1.918 1 98.81 197 HIS A C 1
ATOM 1531 O O . HIS A 1 197 ? 12.75 -11.289 -1.459 1 98.81 197 HIS A O 1
ATOM 1537 N N . PRO A 1 198 ? 12.359 -12.594 -3.209 1 98.75 198 PRO A N 1
ATOM 1538 C CA . PRO A 1 198 ? 13.289 -11.875 -4.082 1 98.75 198 PRO A CA 1
ATOM 1539 C C . PRO A 1 198 ? 12.828 -10.453 -4.398 1 98.75 198 PRO A C 1
ATOM 1541 O O . PRO A 1 198 ? 13.547 -9.695 -5.062 1 98.75 198 PRO A O 1
ATOM 1544 N N . GLU A 1 199 ? 11.672 -10.023 -3.926 1 98.62 199 GLU A N 1
ATOM 1545 C CA . GLU A 1 199 ? 11.211 -8.641 -4.051 1 98.62 199 GLU A CA 1
ATOM 1546 C C . GLU A 1 199 ? 11.844 -7.746 -2.994 1 98.62 199 GLU A C 1
ATOM 1548 O O . GLU A 1 199 ? 11.711 -6.52 -3.047 1 98.62 199 GLU A O 1
ATOM 1553 N N . CYS A 1 200 ? 12.531 -8.367 -2.033 1 98.69 200 CYS A N 1
ATOM 1554 C CA . CYS A 1 200 ? 13.234 -7.57 -1.031 1 98.69 200 CYS A CA 1
ATOM 1555 C C . CYS A 1 200 ? 14.438 -6.867 -1.642 1 98.69 200 CYS A C 1
ATOM 1557 O O . CYS A 1 200 ? 14.938 -7.281 -2.688 1 98.69 200 CYS A O 1
ATOM 1559 N N . ARG A 1 201 ? 14.906 -5.805 -0.946 1 97.88 201 ARG A N 1
ATOM 1560 C CA . ARG A 1 201 ? 16.062 -5.039 -1.386 1 97.88 201 ARG A CA 1
ATOM 1561 C C . ARG A 1 201 ? 17.297 -5.93 -1.487 1 97.88 201 ARG A C 1
ATOM 1563 O O . ARG A 1 201 ? 17.469 -6.867 -0.701 1 97.88 201 ARG A O 1
ATOM 1570 N N . PRO A 1 202 ? 18.203 -5.516 -2.451 1 98.38 202 PRO A N 1
ATOM 1571 C CA . PRO A 1 202 ? 19.422 -6.312 -2.609 1 98.38 202 PRO A CA 1
ATOM 1572 C C . PRO A 1 202 ? 20.203 -6.453 -1.31 1 98.38 202 PRO A C 1
ATOM 1574 O O . PRO A 1 202 ? 20.719 -7.539 -1.002 1 98.38 202 PRO A O 1
ATOM 1577 N N . ASP A 1 203 ? 20.328 -5.398 -0.52 1 97.75 203 ASP A N 1
ATOM 1578 C CA . ASP A 1 203 ? 21.109 -5.449 0.707 1 97.75 203 ASP A CA 1
ATOM 1579 C C . ASP A 1 203 ? 20.438 -6.309 1.767 1 97.75 203 ASP A C 1
ATOM 1581 O O . ASP A 1 203 ? 21.094 -6.82 2.676 1 97.75 203 ASP A O 1
ATOM 1585 N N . VAL A 1 204 ? 19.172 -6.488 1.692 1 98.56 204 VAL A N 1
ATOM 1586 C CA . VAL A 1 204 ? 18.438 -7.418 2.545 1 98.56 204 VAL A CA 1
ATOM 1587 C C . VAL A 1 204 ? 18.688 -8.852 2.094 1 98.56 204 VAL A C 1
ATOM 1589 O O . VAL A 1 204 ? 18.969 -9.727 2.916 1 98.56 204 VAL A O 1
ATOM 1592 N N . LEU A 1 205 ? 18.641 -9.078 0.766 1 98.81 205 LEU A N 1
ATOM 1593 C CA . LEU A 1 205 ? 18.812 -10.406 0.2 1 98.81 205 LEU A CA 1
ATOM 1594 C C . LEU A 1 205 ? 20.203 -10.945 0.484 1 98.81 205 LEU A C 1
ATOM 1596 O O . LEU A 1 205 ? 20.406 -12.156 0.623 1 98.81 205 LEU A O 1
ATOM 1600 N N . GLU A 1 206 ? 21.188 -10.062 0.632 1 98.5 206 GLU A N 1
ATOM 1601 C CA . GLU A 1 206 ? 22.547 -10.453 0.932 1 98.5 206 GLU A CA 1
ATOM 1602 C C . GLU A 1 206 ? 22.641 -11.156 2.283 1 98.5 206 GLU A C 1
ATOM 1604 O O . GLU A 1 206 ? 23.562 -11.953 2.512 1 98.5 206 GLU A O 1
ATOM 1609 N N . LEU A 1 207 ? 21.719 -10.898 3.152 1 98.56 207 LEU A N 1
ATOM 1610 C CA . LEU A 1 207 ? 21.75 -11.453 4.5 1 98.56 207 LEU A CA 1
ATOM 1611 C C . LEU A 1 207 ? 20.938 -12.742 4.566 1 98.56 207 LEU A C 1
ATOM 1613 O O . LEU A 1 207 ? 20.906 -13.414 5.602 1 98.56 207 LEU A O 1
ATOM 1617 N N . ALA A 1 208 ? 20.297 -13.195 3.494 1 98.81 208 ALA A N 1
ATOM 1618 C CA . ALA A 1 208 ? 19.375 -14.32 3.506 1 98.81 208 ALA A CA 1
ATOM 1619 C C . ALA A 1 208 ? 20.125 -15.648 3.414 1 98.81 208 ALA A C 1
ATOM 1621 O O . ALA A 1 208 ? 21.109 -15.766 2.668 1 98.81 208 ALA A O 1
ATOM 1622 N N . ASP A 1 209 ? 19.672 -16.594 4.184 1 98.62 209 ASP A N 1
ATOM 1623 C CA . ASP A 1 209 ? 20.156 -17.953 4.039 1 98.62 209 ASP A CA 1
ATOM 1624 C C . ASP A 1 209 ? 19.594 -18.609 2.789 1 98.62 209 ASP A C 1
ATOM 1626 O O . ASP A 1 209 ? 20.203 -19.516 2.221 1 98.62 209 ASP A O 1
ATOM 1630 N N . HIS A 1 210 ? 18.453 -18.219 2.439 1 98.5 210 HIS A N 1
ATOM 1631 C CA . HIS A 1 210 ? 17.781 -18.719 1.254 1 98.5 210 HIS A CA 1
ATOM 1632 C C . HIS A 1 210 ? 16.812 -17.688 0.685 1 98.5 210 HIS A C 1
ATOM 1634 O O . HIS A 1 210 ? 16.141 -16.969 1.437 1 98.5 210 HIS A O 1
ATOM 1640 N N . VAL A 1 211 ? 16.828 -17.547 -0.624 1 98.69 211 VAL A N 1
ATOM 1641 C CA . VAL A 1 211 ? 15.914 -16.656 -1.339 1 98.69 211 VAL A CA 1
ATOM 1642 C C . VAL A 1 211 ? 14.992 -17.484 -2.234 1 98.69 211 VAL A C 1
ATOM 1644 O O . VAL A 1 211 ? 15.461 -18.328 -3.016 1 98.69 211 VAL A O 1
ATOM 1647 N N . ALA A 1 212 ? 13.656 -17.297 -2.107 1 97.88 212 ALA A N 1
ATOM 1648 C CA . ALA A 1 212 ? 12.711 -18.078 -2.9 1 97.88 212 ALA A CA 1
ATOM 1649 C C . ALA A 1 212 ? 11.344 -17.406 -2.951 1 97.88 212 ALA A C 1
ATOM 1651 O O . ALA A 1 212 ? 11.07 -16.484 -2.18 1 97.88 212 ALA A O 1
ATOM 1652 N N . SER A 1 213 ? 10.531 -17.828 -3.941 1 97.19 213 SER A N 1
ATOM 1653 C CA . SER A 1 213 ? 9.125 -17.438 -3.971 1 97.19 213 SER A CA 1
ATOM 1654 C C . SER A 1 213 ? 8.391 -17.938 -2.727 1 97.19 213 SER A C 1
ATOM 1656 O O . SER A 1 213 ? 8.961 -18.672 -1.912 1 97.19 213 SER A O 1
ATOM 1658 N N . THR A 1 214 ? 7.129 -17.594 -2.594 1 97.44 214 THR A N 1
ATOM 1659 C CA . THR A 1 214 ? 6.348 -17.984 -1.422 1 97.44 214 THR A CA 1
ATOM 1660 C C . THR A 1 214 ? 6.297 -19.5 -1.28 1 97.44 214 THR A C 1
ATOM 1662 O O . THR A 1 214 ? 6.629 -20.047 -0.224 1 97.44 214 THR A O 1
ATOM 1665 N N . ARG A 1 215 ? 5.965 -20.156 -2.354 1 96.25 215 ARG A N 1
ATOM 1666 C CA . ARG A 1 215 ? 5.961 -21.609 -2.314 1 96.25 215 ARG A CA 1
ATOM 1667 C C . ARG A 1 215 ? 7.355 -22.156 -2.018 1 96.25 215 ARG A C 1
ATOM 1669 O O . ARG A 1 215 ? 7.504 -23.094 -1.241 1 96.25 215 ARG A O 1
ATOM 1676 N N . GLY A 1 216 ? 8.336 -21.547 -2.637 1 97.12 216 GLY A N 1
ATOM 1677 C CA . GLY A 1 216 ? 9.711 -21.953 -2.391 1 97.12 216 GLY A CA 1
ATOM 1678 C C . GLY A 1 216 ? 10.125 -21.812 -0.939 1 97.12 216 GLY A C 1
ATOM 1679 O O . GLY A 1 216 ? 10.82 -22.672 -0.397 1 97.12 216 GLY A O 1
ATOM 1680 N N . MET A 1 217 ? 9.727 -20.781 -0.319 1 98.44 217 MET A N 1
ATOM 1681 C CA . MET A 1 217 ? 10.031 -20.547 1.089 1 98.44 217 MET A CA 1
ATOM 1682 C C . MET A 1 217 ? 9.367 -21.609 1.97 1 98.44 217 MET A C 1
ATOM 1684 O O . MET A 1 217 ? 9.992 -22.125 2.902 1 98.44 217 MET A O 1
ATOM 1688 N N . ILE A 1 218 ? 8.125 -21.891 1.675 1 98.38 218 ILE A N 1
ATOM 1689 C CA . ILE A 1 218 ? 7.398 -22.906 2.436 1 98.38 218 ILE A CA 1
ATOM 1690 C C . ILE A 1 218 ? 8.094 -24.266 2.295 1 98.38 218 ILE A C 1
ATOM 1692 O O . ILE A 1 218 ? 8.336 -24.953 3.291 1 98.38 218 ILE A O 1
ATOM 1696 N N . MET A 1 219 ? 8.461 -24.609 1.074 1 97.75 219 MET A N 1
ATOM 1697 C CA . MET A 1 219 ? 9.109 -25.891 0.823 1 97.75 219 MET A CA 1
ATOM 1698 C C . MET A 1 219 ? 10.484 -25.953 1.487 1 97.75 219 MET A C 1
ATOM 1700 O O . MET A 1 219 ? 10.867 -26.969 2.049 1 97.75 219 MET A O 1
ATOM 1704 N N . TYR A 1 220 ? 11.211 -24.844 1.443 1 98.31 220 TYR A N 1
ATOM 1705 C CA . TYR A 1 220 ? 12.516 -24.781 2.094 1 98.31 220 TYR A CA 1
ATOM 1706 C C . TYR A 1 220 ? 12.391 -25 3.596 1 98.31 220 TYR A C 1
ATOM 1708 O O . TYR A 1 220 ? 13.133 -25.797 4.18 1 98.31 220 TYR A O 1
ATOM 1716 N N . ALA A 1 221 ? 11.461 -24.297 4.18 1 98.38 221 ALA A N 1
ATOM 1717 C CA . ALA A 1 221 ? 11.266 -24.422 5.621 1 98.38 221 ALA A CA 1
ATOM 1718 C C . ALA A 1 221 ? 10.852 -25.844 5.992 1 98.38 221 ALA A C 1
ATOM 1720 O O . ALA A 1 221 ? 11.344 -26.406 6.973 1 98.38 221 ALA A O 1
ATOM 1721 N N . LYS A 1 222 ? 9.969 -26.422 5.207 1 98.19 222 LYS A N 1
ATOM 1722 C CA . LYS A 1 222 ? 9.453 -27.766 5.461 1 98.19 222 LYS A CA 1
ATOM 1723 C C . LYS A 1 222 ? 10.57 -28.797 5.402 1 98.19 222 LYS A C 1
ATOM 1725 O O . LYS A 1 222 ? 10.625 -29.719 6.23 1 98.19 222 LYS A O 1
ATOM 1730 N N . ASN A 1 223 ? 11.492 -28.609 4.504 1 98.12 223 ASN A N 1
ATOM 1731 C CA . ASN A 1 223 ? 12.492 -29.625 4.234 1 98.12 223 ASN A CA 1
ATOM 1732 C C . ASN A 1 223 ? 13.789 -29.359 4.992 1 98.12 223 ASN A C 1
ATOM 1734 O O . ASN A 1 223 ? 14.641 -30.234 5.113 1 98.12 223 ASN A O 1
ATOM 1738 N N . SER A 1 224 ? 13.953 -28.172 5.527 1 97.94 224 SER A N 1
ATOM 1739 C CA . SER A 1 224 ? 15.156 -27.797 6.258 1 97.94 224 SER A CA 1
ATOM 1740 C C . SER A 1 224 ? 15.195 -28.438 7.641 1 97.94 224 SER A C 1
ATOM 1742 O O . SER A 1 224 ? 14.156 -28.594 8.281 1 97.94 224 SER A O 1
ATOM 1744 N N . PRO A 1 225 ? 16.391 -28.797 8.102 1 97.56 225 PRO A N 1
ATOM 1745 C CA . PRO A 1 225 ? 16.484 -29.297 9.477 1 97.56 225 PRO A CA 1
ATOM 1746 C C . PRO A 1 225 ? 16.375 -28.203 10.523 1 97.56 225 PRO A C 1
ATOM 1748 O O . PRO A 1 225 ? 16.203 -28.484 11.711 1 97.56 225 PRO A O 1
ATOM 1751 N N . ALA A 1 226 ? 16.453 -26.953 10.117 1 98.19 226 ALA A N 1
ATOM 1752 C CA . ALA A 1 226 ? 16.328 -25.844 11.055 1 98.19 226 ALA A CA 1
ATOM 1753 C C . ALA A 1 226 ? 14.945 -25.828 11.711 1 98.19 226 ALA A C 1
ATOM 1755 O O . ALA A 1 226 ? 13.953 -26.203 11.086 1 98.19 226 ALA A O 1
ATOM 1756 N N . ARG A 1 227 ? 14.883 -25.359 12.914 1 98.06 227 ARG A N 1
ATOM 1757 C CA . ARG A 1 227 ? 13.633 -25.391 13.672 1 98.06 227 ARG A CA 1
ATOM 1758 C C . ARG A 1 227 ? 13 -24 13.75 1 98.06 227 ARG A C 1
ATOM 1760 O O . ARG A 1 227 ? 11.82 -23.875 14.078 1 98.06 227 ARG A O 1
ATOM 1767 N N . GLU A 1 228 ? 13.844 -22.969 13.484 1 98.69 228 GLU A N 1
ATOM 1768 C CA . GLU A 1 228 ? 13.367 -21.594 13.555 1 98.69 228 GLU A CA 1
ATOM 1769 C C . GLU A 1 228 ? 13.695 -20.828 12.266 1 98.69 228 GLU A C 1
ATOM 1771 O O . GLU A 1 228 ? 14.773 -21.016 11.688 1 98.69 228 GLU A O 1
ATOM 1776 N N . PHE A 1 229 ? 12.742 -19.969 11.906 1 98.88 229 PHE A N 1
ATOM 1777 C CA . PHE A 1 229 ? 12.922 -19.219 10.672 1 98.88 229 PHE A CA 1
ATOM 1778 C C . PHE A 1 229 ? 12.477 -17.766 10.852 1 98.88 229 PHE A C 1
ATOM 1780 O O . PHE A 1 229 ? 11.461 -17.5 11.5 1 98.88 229 PHE A O 1
ATOM 1787 N N . ILE A 1 230 ? 13.266 -16.766 10.344 1 98.88 230 ILE A N 1
ATOM 1788 C CA . ILE A 1 230 ? 12.859 -15.391 10.117 1 98.88 230 ILE A CA 1
ATOM 1789 C C . ILE A 1 230 ? 12.328 -15.242 8.688 1 98.88 230 ILE A C 1
ATOM 1791 O O . ILE A 1 230 ? 13.031 -15.547 7.727 1 98.88 230 ILE A O 1
ATOM 1795 N N . ILE A 1 231 ? 11.156 -14.828 8.625 1 98.81 231 ILE A N 1
ATOM 1796 C CA . ILE A 1 231 ? 10.453 -14.82 7.348 1 98.81 231 ILE A CA 1
ATOM 1797 C C . ILE A 1 231 ? 10.5 -13.414 6.742 1 98.81 231 ILE A C 1
ATOM 1799 O O . ILE A 1 231 ? 9.836 -12.5 7.234 1 98.81 231 ILE A O 1
ATOM 1803 N N . GLY A 1 232 ? 11.25 -13.266 5.609 1 98.62 232 GLY A N 1
ATOM 1804 C CA . GLY A 1 232 ? 11.461 -11.992 4.938 1 98.62 232 GLY A CA 1
ATOM 1805 C C . GLY A 1 232 ? 10.516 -11.773 3.775 1 98.62 232 GLY A C 1
ATOM 1806 O O . GLY A 1 232 ? 10.953 -11.609 2.633 1 98.62 232 GLY A O 1
ATOM 1807 N N . THR A 1 233 ? 9.203 -11.805 4.043 1 98.5 233 THR A N 1
ATOM 1808 C CA . THR A 1 233 ? 8.133 -11.492 3.104 1 98.5 233 THR A CA 1
ATOM 1809 C C . THR A 1 233 ? 6.875 -11.047 3.846 1 98.5 233 THR A C 1
ATOM 1811 O O . THR A 1 233 ? 6.941 -10.656 5.012 1 98.5 233 THR A O 1
ATOM 1814 N N . GLU A 1 234 ? 5.75 -10.906 3.104 1 97.81 234 GLU A N 1
ATOM 1815 C CA . GLU A 1 234 ? 4.465 -10.547 3.703 1 97.81 234 GLU A CA 1
ATOM 1816 C C . GLU A 1 234 ? 4.047 -11.57 4.758 1 97.81 234 GLU A C 1
ATOM 1818 O O . GLU A 1 234 ? 4.148 -12.781 4.535 1 97.81 234 GLU A O 1
ATOM 1823 N N . CYS A 1 235 ? 3.582 -11.156 5.91 1 96.06 235 CYS A N 1
ATOM 1824 C CA . CYS A 1 235 ? 3.418 -11.945 7.125 1 96.06 235 CYS A CA 1
ATOM 1825 C C . CYS A 1 235 ? 2.361 -13.031 6.93 1 96.06 235 CYS A C 1
ATOM 1827 O O . CYS A 1 235 ? 2.363 -14.039 7.641 1 96.06 235 CYS A O 1
ATOM 1829 N N . GLY A 1 236 ? 1.466 -12.852 5.988 1 96.25 236 GLY A N 1
ATOM 1830 C CA . GLY A 1 236 ? 0.438 -13.852 5.742 1 96.25 236 GLY A CA 1
ATOM 1831 C C . GLY A 1 236 ? 1.004 -15.219 5.398 1 96.25 236 GLY A C 1
ATOM 1832 O O . GLY A 1 236 ? 0.317 -16.234 5.535 1 96.25 236 GLY A O 1
ATOM 1833 N N . LEU A 1 237 ? 2.271 -15.25 4.977 1 98.38 237 LEU A N 1
ATOM 1834 C CA . LEU A 1 237 ? 2.898 -16.516 4.609 1 98.38 237 LEU A CA 1
ATOM 1835 C C . LEU A 1 237 ? 3.018 -17.438 5.82 1 98.38 237 LEU A C 1
ATOM 1837 O O . LEU A 1 237 ? 3.076 -18.656 5.668 1 98.38 237 LEU A O 1
ATOM 1841 N N . ILE A 1 238 ? 3.074 -16.875 6.977 1 98 238 ILE A N 1
ATOM 1842 C CA . ILE A 1 238 ? 3.32 -17.625 8.203 1 98 238 ILE A CA 1
ATOM 1843 C C . ILE A 1 238 ? 2.223 -18.672 8.398 1 98 238 ILE A C 1
ATOM 1845 O O . ILE A 1 238 ? 2.49 -19.781 8.867 1 98 238 ILE A O 1
ATOM 1849 N N . HIS A 1 239 ? 0.963 -18.312 8.055 1 98 239 HIS A N 1
ATOM 1850 C CA . HIS A 1 239 ? -0.132 -19.266 8.164 1 98 239 HIS A CA 1
ATOM 1851 C C . HIS A 1 239 ? 0.135 -20.516 7.328 1 98 239 HIS A C 1
ATOM 1853 O O . HIS A 1 239 ? -0.036 -21.641 7.805 1 98 239 HIS A O 1
ATOM 1859 N N . GLY A 1 240 ? 0.594 -20.281 6.082 1 98 240 GLY A N 1
ATOM 1860 C CA . GLY A 1 240 ? 0.945 -21.406 5.219 1 98 240 GLY A CA 1
ATOM 1861 C C . GLY A 1 240 ? 2.135 -22.203 5.723 1 98 240 GLY A C 1
ATOM 1862 O O . GLY A 1 240 ? 2.162 -23.422 5.602 1 98 240 GLY A O 1
ATOM 1863 N N . LEU A 1 241 ? 3.074 -21.5 6.285 1 98.62 241 LEU A N 1
ATOM 1864 C CA . LEU A 1 241 ? 4.246 -22.156 6.859 1 98.62 241 LEU A CA 1
ATOM 1865 C C . LEU A 1 241 ? 3.855 -23.047 8.031 1 98.62 241 LEU A C 1
ATOM 1867 O O . LEU A 1 241 ? 4.309 -24.203 8.117 1 98.62 241 LEU A O 1
ATOM 1871 N N . HIS A 1 242 ? 2.998 -22.531 8.859 1 98.25 242 HIS A N 1
ATOM 1872 C CA . HIS A 1 242 ? 2.543 -23.297 10.023 1 98.25 242 HIS A CA 1
ATOM 1873 C C . HIS A 1 242 ? 1.768 -24.531 9.602 1 98.25 242 HIS A C 1
ATOM 1875 O O . HIS A 1 242 ? 1.855 -25.578 10.258 1 98.25 242 HIS A O 1
ATOM 1881 N N . LYS A 1 243 ? 1.046 -24.453 8.57 1 97.69 243 LYS A N 1
ATOM 1882 C CA . LYS A 1 243 ? 0.29 -25.594 8.062 1 97.69 243 LYS A CA 1
ATOM 1883 C C . LYS A 1 243 ? 1.22 -26.656 7.48 1 97.69 243 LYS A C 1
ATOM 1885 O O . LYS A 1 243 ? 0.979 -27.859 7.645 1 97.69 243 LYS A O 1
ATOM 1890 N N . ALA A 1 244 ? 2.277 -26.219 6.848 1 97.44 244 ALA A N 1
ATOM 1891 C CA . ALA A 1 244 ? 3.191 -27.141 6.176 1 97.44 244 ALA A CA 1
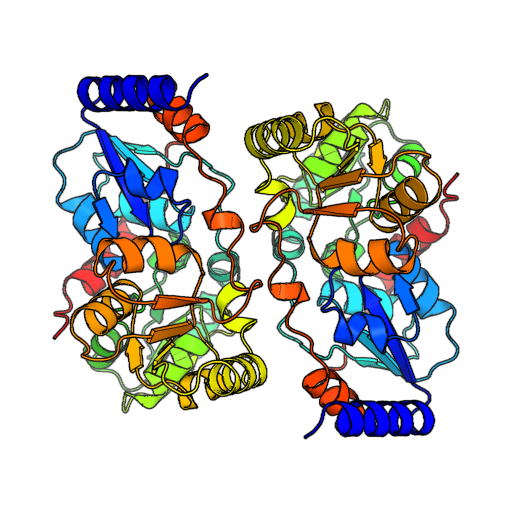ATOM 1892 C C . ALA A 1 244 ? 4.133 -27.797 7.176 1 97.44 244 ALA A C 1
ATOM 1894 O O . ALA A 1 244 ? 4.48 -28.984 7.023 1 97.44 244 ALA A O 1
ATOM 1895 N N . ALA A 1 245 ? 4.559 -27.031 8.172 1 98.12 245 ALA A N 1
ATOM 1896 C CA . ALA A 1 245 ? 5.473 -27.516 9.195 1 98.12 245 ALA A CA 1
ATOM 1897 C C . ALA A 1 245 ? 5.148 -26.906 10.555 1 98.12 245 ALA A C 1
ATOM 1899 O O . ALA A 1 245 ? 5.859 -26.016 11.023 1 98.12 245 ALA A O 1
ATOM 1900 N N . PRO A 1 246 ? 4.164 -27.484 11.227 1 97.88 246 PRO A N 1
ATOM 1901 C CA . PRO A 1 246 ? 3.641 -26.891 12.461 1 97.88 246 PRO A CA 1
ATOM 1902 C C . PRO A 1 246 ? 4.613 -27.016 13.633 1 97.88 246 PRO A C 1
ATOM 1904 O O . PRO A 1 246 ? 4.477 -26.312 14.641 1 97.88 246 PRO A O 1
ATOM 1907 N N . GLU A 1 247 ? 5.613 -27.906 13.523 1 97.81 247 GLU A N 1
ATOM 1908 C CA . GLU A 1 247 ? 6.539 -28.156 14.625 1 97.81 247 GLU A CA 1
ATOM 1909 C C . GLU A 1 247 ? 7.641 -27.109 14.672 1 97.81 247 GLU A C 1
ATOM 1911 O O . GLU A 1 247 ? 8.414 -27.047 15.633 1 97.81 247 GLU A O 1
ATOM 1916 N N . LYS A 1 248 ? 7.695 -26.281 13.711 1 98.44 248 LYS A N 1
ATOM 1917 C CA . LYS A 1 248 ? 8.742 -25.266 13.617 1 98.44 248 LYS A CA 1
ATOM 1918 C C . LYS A 1 248 ? 8.219 -23.906 14.039 1 98.44 248 LYS A C 1
ATOM 1920 O O . LYS A 1 248 ? 7.012 -23.719 14.211 1 98.44 248 LYS A O 1
ATOM 1925 N N . THR A 1 249 ? 9.18 -22.984 14.328 1 98.69 249 THR A N 1
ATOM 1926 C CA . THR A 1 249 ? 8.828 -21.641 14.758 1 98.69 249 THR A CA 1
ATOM 1927 C C . THR A 1 249 ? 9.148 -20.625 13.672 1 98.69 249 THR A C 1
ATOM 1929 O O . THR A 1 249 ? 10.203 -20.688 13.031 1 98.69 249 THR A O 1
ATOM 1932 N N . TYR A 1 250 ? 8.219 -19.719 13.469 1 98.69 250 TYR A N 1
ATOM 1933 C CA . TYR A 1 250 ? 8.352 -18.719 12.414 1 98.69 250 TYR A CA 1
ATOM 1934 C C . TYR A 1 250 ? 8.219 -17.312 12.969 1 98.69 250 TYR A C 1
ATOM 1936 O O . TYR A 1 250 ? 7.27 -17.016 13.703 1 98.69 250 TYR A O 1
ATOM 1944 N N . TYR A 1 251 ? 9.164 -16.438 12.633 1 98.44 251 TYR A N 1
ATOM 1945 C CA . TYR A 1 251 ? 9.148 -15.039 13.039 1 98.44 251 TYR A CA 1
ATOM 1946 C C . TYR A 1 251 ? 9 -14.125 11.828 1 98.44 251 TYR A C 1
ATOM 1948 O O . TYR A 1 251 ? 9.805 -14.188 10.891 1 98.44 251 TYR A O 1
ATOM 1956 N N . CYS A 1 252 ? 7.98 -13.305 11.883 1 97 252 CYS A N 1
ATOM 1957 C CA . CYS A 1 252 ? 7.902 -12.266 10.859 1 97 252 CYS A CA 1
ATOM 1958 C C . CYS A 1 252 ? 9.086 -11.312 10.953 1 97 252 CYS A C 1
ATOM 1960 O O . CYS A 1 252 ? 9.508 -10.953 12.055 1 97 252 CYS A O 1
ATOM 1962 N N . ILE A 1 253 ? 9.609 -10.883 9.867 1 97.06 253 ILE A N 1
ATOM 1963 C CA . ILE A 1 253 ? 10.773 -10 9.82 1 97.06 253 ILE A CA 1
ATOM 1964 C C . ILE A 1 253 ? 10.469 -8.703 10.555 1 97.06 253 ILE A C 1
ATOM 1966 O O . ILE A 1 253 ? 11.352 -8.109 11.172 1 97.06 253 ILE A O 1
ATOM 1970 N N . SER A 1 254 ? 9.219 -8.281 10.375 1 91.62 254 SER A N 1
ATOM 1971 C CA . SER A 1 254 ? 8.758 -7.078 11.062 1 91.62 254 SER A CA 1
ATOM 1972 C C . SER A 1 254 ? 7.234 -7.016 11.117 1 91.62 254 SER A C 1
ATOM 1974 O O . SER A 1 254 ? 6.559 -7.598 10.266 1 91.62 254 SER A O 1
ATOM 1976 N N . GLU A 1 255 ? 6.715 -6.297 12.086 1 88.06 255 GLU A N 1
ATOM 1977 C CA . GLU A 1 255 ? 5.27 -6.105 12.195 1 88.06 255 GLU A CA 1
ATOM 1978 C C . GLU A 1 255 ? 4.734 -5.258 11.047 1 88.06 255 GLU A C 1
ATOM 1980 O O . GLU A 1 255 ? 3.527 -5.207 10.812 1 88.06 255 GLU A O 1
ATOM 1985 N N . PHE A 1 256 ? 5.648 -4.727 10.273 1 89.94 256 PHE A N 1
ATOM 1986 C CA . PHE A 1 256 ? 5.273 -3.803 9.211 1 89.94 256 PHE A CA 1
ATOM 1987 C C . PHE A 1 256 ? 5.125 -4.535 7.883 1 89.94 256 PHE A C 1
ATOM 1989 O O . PHE A 1 256 ? 4.621 -3.975 6.91 1 89.94 256 PHE A O 1
ATOM 1996 N N . ALA A 1 257 ? 5.492 -5.797 7.883 1 94.31 257 ALA A N 1
ATOM 1997 C CA . ALA A 1 257 ? 5.5 -6.559 6.637 1 94.31 257 ALA A CA 1
ATOM 1998 C C . ALA A 1 257 ? 4.125 -7.148 6.348 1 94.31 257 ALA A C 1
ATOM 2000 O O . ALA A 1 257 ? 3.975 -8.367 6.258 1 94.31 257 ALA A O 1
ATOM 2001 N N . CYS A 1 258 ? 3.189 -6.238 6.145 1 95.31 258 CYS A N 1
ATOM 2002 C CA . CYS A 1 258 ? 1.805 -6.605 5.867 1 95.31 258 CYS A CA 1
ATOM 2003 C C . CYS A 1 258 ? 1.258 -5.82 4.68 1 95.31 258 CYS A C 1
ATOM 2005 O O . CYS A 1 258 ? 1.438 -4.602 4.602 1 95.31 258 CYS A O 1
ATOM 2007 N N . CYS A 1 259 ? 0.684 -6.52 3.738 1 96.81 259 CYS A N 1
ATOM 2008 C CA . CYS A 1 259 ? 0.062 -5.871 2.59 1 96.81 259 CYS A CA 1
ATOM 2009 C C . CYS A 1 259 ? -1.42 -5.621 2.844 1 96.81 259 CYS A C 1
ATOM 2011 O O . CYS A 1 259 ? -2.217 -6.559 2.879 1 96.81 259 CYS A O 1
ATOM 2013 N N . PRO A 1 260 ? -1.801 -4.371 2.926 1 96.56 260 PRO A N 1
ATOM 2014 C CA . PRO A 1 260 ? -3.197 -4.094 3.268 1 96.56 260 PRO A CA 1
ATOM 2015 C C . PRO A 1 260 ? -4.176 -4.602 2.215 1 96.56 260 PRO A C 1
ATOM 2017 O O . PRO A 1 260 ? -5.234 -5.137 2.557 1 96.56 260 PRO A O 1
ATOM 2020 N N . SER A 1 261 ? -3.863 -4.508 0.991 1 96.62 261 SER A N 1
ATOM 2021 C CA . SER A 1 261 ? -4.773 -4.906 -0.078 1 96.62 261 SER A CA 1
ATOM 2022 C C . SER A 1 261 ? -5.094 -6.395 -0.003 1 96.62 261 SER A C 1
ATOM 2024 O O . SER A 1 261 ? -6.227 -6.805 -0.261 1 96.62 261 SER A O 1
ATOM 2026 N N . MET A 1 262 ? -4.137 -7.168 0.42 1 97.56 262 MET A N 1
ATOM 2027 C CA . MET A 1 262 ? -4.305 -8.617 0.5 1 97.56 262 MET A CA 1
ATOM 2028 C C . MET A 1 262 ? -5.188 -9 1.682 1 97.56 262 MET A C 1
ATOM 2030 O O . MET A 1 262 ? -5.633 -10.141 1.784 1 97.56 262 MET A O 1
ATOM 2034 N N . LYS A 1 263 ? -5.492 -8.039 2.512 1 97.06 263 LYS A N 1
ATOM 2035 C CA . LYS A 1 263 ? -6.25 -8.328 3.727 1 97.06 263 LYS A CA 1
ATOM 2036 C C . LYS A 1 263 ? -7.684 -7.824 3.615 1 97.06 263 LYS A C 1
ATOM 2038 O O . LYS A 1 263 ? -8.453 -7.914 4.57 1 97.06 263 LYS A O 1
ATOM 2043 N N . MET A 1 264 ? -8.078 -7.379 2.412 1 96.75 264 MET A N 1
ATOM 2044 C CA . MET A 1 264 ? -9.391 -6.766 2.234 1 96.75 264 MET A CA 1
ATOM 2045 C C . MET A 1 264 ? -10.477 -7.824 2.066 1 96.75 264 MET A C 1
ATOM 2047 O O . MET A 1 264 ? -11.664 -7.52 2.139 1 96.75 264 MET A O 1
ATOM 2051 N N . VAL A 1 265 ? -10.078 -9.086 1.88 1 96.69 265 VAL A N 1
ATOM 2052 C CA . VAL A 1 265 ? -11.047 -10.156 1.67 1 96.69 265 VAL A CA 1
ATOM 2053 C C . VAL A 1 265 ? -11.234 -10.953 2.961 1 96.69 265 VAL A C 1
ATOM 2055 O O . VAL A 1 265 ? -10.25 -11.352 3.594 1 96.69 265 VAL A O 1
ATOM 2058 N N . ASN A 1 266 ? -12.43 -11.055 3.395 1 95.38 266 ASN A N 1
ATOM 2059 C CA . ASN A 1 266 ? -12.789 -11.922 4.512 1 95.38 266 ASN A CA 1
ATOM 2060 C C . ASN A 1 266 ? -13.922 -12.867 4.137 1 95.38 266 ASN A C 1
ATOM 2062 O O . ASN A 1 266 ? -14.297 -12.977 2.967 1 95.38 266 ASN A O 1
ATOM 2066 N N . LEU A 1 267 ? -14.391 -13.633 5.133 1 96.81 267 LEU A N 1
ATOM 2067 C CA . LEU A 1 267 ? -15.391 -14.656 4.867 1 96.81 267 LEU A CA 1
ATOM 2068 C C . LEU A 1 267 ? -16.719 -14.031 4.434 1 96.81 267 LEU A C 1
ATOM 2070 O O . LEU A 1 267 ? -17.406 -14.57 3.566 1 96.81 267 LEU A O 1
ATOM 2074 N N . GLU A 1 268 ? -17.078 -12.906 4.988 1 95.69 268 GLU A N 1
ATOM 2075 C CA . GLU A 1 268 ? -18.328 -12.234 4.648 1 95.69 268 GLU A CA 1
ATOM 2076 C C . GLU A 1 268 ? -18.328 -11.781 3.189 1 95.69 268 GLU A C 1
ATOM 2078 O O . GLU A 1 268 ? -19.328 -11.93 2.49 1 95.69 268 GLU A O 1
ATOM 2083 N N . LYS A 1 269 ? -17.219 -11.273 2.773 1 96.25 269 LYS A N 1
ATOM 2084 C CA . LYS A 1 269 ? -17.094 -10.828 1.39 1 96.25 269 LYS A CA 1
ATOM 2085 C C . LYS A 1 269 ? -17.109 -12.008 0.424 1 96.25 269 LYS A C 1
ATOM 2087 O O . LYS A 1 269 ? -17.656 -11.914 -0.676 1 96.25 269 LYS A O 1
ATOM 2092 N N . LEU A 1 270 ? -16.453 -13.008 0.837 1 97.5 270 LEU A N 1
ATOM 2093 C CA . LEU A 1 270 ? -16.453 -14.234 0.038 1 97.5 270 LEU A CA 1
ATOM 2094 C C . LEU A 1 270 ? -17.875 -14.75 -0.146 1 97.5 270 LEU A C 1
ATOM 2096 O O . LEU A 1 270 ? -18.281 -15.102 -1.257 1 97.5 270 LEU A O 1
ATOM 2100 N N . LEU A 1 271 ? -18.641 -14.773 0.911 1 97.75 271 LEU A N 1
ATOM 2101 C CA . LEU A 1 271 ? -20.031 -15.211 0.858 1 97.75 271 LEU A CA 1
ATOM 2102 C C . LEU A 1 271 ? -20.844 -14.32 -0.073 1 97.75 271 LEU A C 1
ATOM 2104 O O . LEU A 1 271 ? -21.594 -14.82 -0.909 1 97.75 271 LEU A O 1
ATOM 2108 N N . ALA A 1 272 ? -20.656 -13.047 0.101 1 97.12 272 ALA A N 1
ATOM 2109 C CA . ALA A 1 272 ? -21.391 -12.102 -0.72 1 97.12 272 ALA A CA 1
ATOM 2110 C C . ALA A 1 272 ? -21.094 -12.305 -2.203 1 97.12 272 ALA A C 1
ATOM 2112 O O . ALA A 1 272 ? -21.984 -12.172 -3.045 1 97.12 272 ALA A O 1
ATOM 2113 N N . SER A 1 273 ? -19.859 -12.586 -2.486 1 97.56 273 SER A N 1
ATOM 2114 C CA . SER A 1 273 ? -19.453 -12.844 -3.865 1 97.56 273 SER A CA 1
ATOM 2115 C C . SER A 1 273 ? -20.188 -14.039 -4.445 1 97.56 273 SER A C 1
ATOM 2117 O O . SER A 1 273 ? -20.672 -13.992 -5.582 1 97.56 273 SER A O 1
ATOM 2119 N N . LEU A 1 274 ? -20.312 -15.031 -3.719 1 97.94 274 LEU A N 1
ATOM 2120 C CA . LEU A 1 274 ? -20.953 -16.266 -4.172 1 97.94 274 LEU A CA 1
ATOM 2121 C C . LEU A 1 274 ? -22.469 -16.078 -4.238 1 97.94 274 LEU A C 1
ATOM 2123 O O . LEU A 1 274 ? -23.125 -16.641 -5.121 1 97.94 274 LEU A O 1
ATOM 2127 N N . GLU A 1 275 ? -23.031 -15.32 -3.287 1 97.94 275 GLU A N 1
ATOM 2128 C CA . GLU A 1 275 ? -24.469 -15.117 -3.232 1 97.94 275 GLU A CA 1
ATOM 2129 C C . GLU A 1 275 ? -24.953 -14.242 -4.391 1 97.94 275 GLU A C 1
ATOM 2131 O O . GLU A 1 275 ? -25.969 -14.539 -5.02 1 97.94 275 GLU A O 1
ATOM 2136 N N . LYS A 1 276 ? -24.156 -13.203 -4.652 1 98.06 276 LYS A N 1
ATOM 2137 C CA . LYS A 1 276 ? -24.625 -12.172 -5.57 1 98.06 276 LYS A CA 1
ATOM 2138 C C . LYS A 1 276 ? -23.938 -12.281 -6.926 1 98.06 276 LYS A C 1
ATOM 2140 O O . LYS A 1 276 ? -24.344 -11.633 -7.891 1 98.06 276 LYS A O 1
ATOM 2145 N N . MET A 1 277 ? -22.969 -13.117 -7.039 1 97.56 277 MET A N 1
ATOM 2146 C CA . MET A 1 277 ? -22.172 -13.227 -8.258 1 97.56 277 MET A CA 1
ATOM 2147 C C . MET A 1 277 ? -21.703 -11.859 -8.734 1 97.56 277 MET A C 1
ATOM 2149 O O . MET A 1 277 ? -21.859 -11.523 -9.914 1 97.56 277 MET A O 1
ATOM 2153 N N . GLN A 1 278 ? -21.156 -11.117 -7.754 1 95.19 278 GLN A N 1
ATOM 2154 C CA . GLN A 1 278 ? -20.766 -9.742 -8.047 1 95.19 278 GLN A CA 1
ATOM 2155 C C . GLN A 1 278 ? -19.266 -9.617 -8.227 1 95.19 278 GLN A C 1
ATOM 2157 O O . GLN A 1 278 ? -18.516 -10.539 -7.883 1 95.19 278 GLN A O 1
ATOM 2162 N N . HIS A 1 279 ? -18.828 -8.477 -8.883 1 95.56 279 HIS A N 1
ATOM 2163 C CA . HIS A 1 279 ? -17.438 -8.109 -9.125 1 95.56 279 HIS A CA 1
ATOM 2164 C C . HIS A 1 279 ? -16.766 -9.117 -10.055 1 95.56 279 HIS A C 1
ATOM 2166 O O . HIS A 1 279 ? -15.703 -9.656 -9.734 1 95.56 279 HIS A O 1
ATOM 2172 N N . VAL A 1 280 ? -17.484 -9.398 -11.188 1 98.06 280 VAL A N 1
ATOM 2173 C CA . VAL A 1 280 ? -16.938 -10.234 -12.25 1 98.06 280 VAL A CA 1
ATOM 2174 C C . VAL A 1 280 ? -15.766 -9.516 -12.914 1 98.06 280 VAL A C 1
ATOM 2176 O O . VAL A 1 280 ? -15.898 -8.359 -13.328 1 98.06 280 VAL A O 1
ATOM 2179 N N . VAL A 1 281 ? -14.633 -10.188 -12.922 1 97.62 281 VAL A N 1
ATOM 2180 C CA . VAL A 1 281 ? -13.461 -9.609 -13.578 1 97.62 281 VAL A CA 1
ATOM 2181 C C . VAL A 1 281 ? -13.586 -9.75 -15.094 1 97.62 281 VAL A C 1
ATOM 2183 O O . VAL A 1 281 ? -13.781 -10.859 -15.602 1 97.62 281 VAL A O 1
ATOM 2186 N N . THR A 1 282 ? -13.477 -8.648 -15.727 1 96 282 THR A N 1
ATOM 2187 C CA . THR A 1 282 ? -13.555 -8.648 -17.188 1 96 282 THR A CA 1
ATOM 2188 C C . THR A 1 282 ? -12.336 -7.965 -17.797 1 96 282 THR A C 1
ATOM 2190 O O . THR A 1 282 ? -11.852 -6.965 -17.266 1 96 282 THR A O 1
ATOM 2193 N N . VAL A 1 283 ? -11.867 -8.539 -18.844 1 97.69 283 VAL A N 1
ATOM 2194 C CA . VAL A 1 283 ? -10.773 -7.98 -19.641 1 97.69 283 VAL A CA 1
ATOM 2195 C C . VAL A 1 283 ? -11.211 -7.855 -21.094 1 97.69 283 VAL A C 1
ATOM 2197 O O . VAL A 1 283 ? -11.719 -8.812 -21.688 1 97.69 283 VAL A O 1
ATOM 2200 N N . PRO A 1 284 ? -11.062 -6.629 -21.719 1 97.5 284 PRO A N 1
ATOM 2201 C CA . PRO A 1 284 ? -11.383 -6.508 -23.141 1 97.5 284 PRO A CA 1
ATOM 2202 C C . PRO A 1 284 ? -10.703 -7.578 -23.984 1 97.5 284 PRO A C 1
ATOM 2204 O O . PRO A 1 284 ? -9.523 -7.879 -23.781 1 97.5 284 PRO A O 1
ATOM 2207 N N . GLU A 1 285 ? -11.422 -8.094 -24.969 1 97.75 285 GLU A N 1
ATOM 2208 C CA . GLU A 1 285 ? -10.984 -9.258 -25.734 1 97.75 285 GLU A CA 1
ATOM 2209 C C . GLU A 1 285 ? -9.656 -8.992 -26.438 1 97.75 285 GLU A C 1
ATOM 2211 O O . GLU A 1 285 ? -8.773 -9.859 -26.453 1 97.75 285 GLU A O 1
ATOM 2216 N N . GLU A 1 286 ? -9.492 -7.82 -26.984 1 98 286 GLU A N 1
ATOM 2217 C CA . GLU A 1 286 ? -8.258 -7.496 -27.672 1 98 286 GLU A CA 1
ATOM 2218 C C . GLU A 1 286 ? -7.059 -7.52 -26.734 1 98 286 GLU A C 1
ATOM 2220 O O . GLU A 1 286 ? -5.969 -7.957 -27.109 1 98 286 GLU A O 1
ATOM 2225 N N . VAL A 1 287 ? -7.258 -7.066 -25.547 1 98.5 287 VAL A N 1
ATOM 2226 C CA . VAL A 1 287 ? -6.219 -7.078 -24.516 1 98.5 287 VAL A CA 1
ATOM 2227 C C . VAL A 1 287 ? -6.008 -8.508 -24 1 98.5 287 VAL A C 1
ATOM 2229 O O . VAL A 1 287 ? -4.871 -8.945 -23.844 1 98.5 287 VAL A O 1
ATOM 2232 N N . ARG A 1 288 ? -7.09 -9.195 -23.828 1 98.38 288 ARG A N 1
ATOM 2233 C CA . ARG A 1 288 ? -7.043 -10.547 -23.297 1 98.38 288 ARG A CA 1
ATOM 2234 C C . ARG A 1 288 ? -6.191 -11.461 -24.172 1 98.38 288 ARG A C 1
ATOM 2236 O O . ARG A 1 288 ? -5.344 -12.203 -23.656 1 98.38 288 ARG A O 1
ATOM 2243 N N . VAL A 1 289 ? -6.422 -11.414 -25.469 1 98.38 289 VAL A N 1
ATOM 2244 C CA . VAL A 1 289 ? -5.758 -12.305 -26.406 1 98.38 289 VAL A CA 1
ATOM 2245 C C . VAL A 1 289 ? -4.25 -12.07 -26.375 1 98.38 289 VAL A C 1
ATOM 2247 O O . VAL A 1 289 ? -3.465 -13.016 -26.297 1 98.38 289 VAL A O 1
ATOM 2250 N N . ARG A 1 290 ? -3.861 -10.812 -26.359 1 98.56 290 ARG A N 1
ATOM 2251 C CA . ARG A 1 290 ? -2.443 -10.469 -26.344 1 98.56 290 ARG A CA 1
ATOM 2252 C C . ARG A 1 290 ? -1.816 -10.805 -25 1 98.56 290 ARG A C 1
ATOM 2254 O O . ARG A 1 290 ? -0.698 -11.312 -24.938 1 98.56 290 ARG A O 1
ATOM 2261 N N . ALA A 1 291 ? -2.51 -10.492 -23.938 1 98.81 291 ALA A N 1
ATOM 2262 C CA . ALA A 1 291 ? -2.029 -10.812 -22.594 1 98.81 291 ALA A CA 1
ATOM 2263 C C . ALA A 1 291 ? -1.88 -12.32 -22.406 1 98.81 291 ALA A C 1
ATOM 2265 O O . ALA A 1 291 ? -0.945 -12.781 -21.75 1 98.81 291 ALA A O 1
ATOM 2266 N N . LYS A 1 292 ? -2.809 -13.07 -22.984 1 98.56 292 LYS A N 1
ATOM 2267 C CA . LYS A 1 292 ? -2.756 -14.523 -22.859 1 98.56 292 LYS A CA 1
ATOM 2268 C C . LYS A 1 292 ? -1.503 -15.086 -23.516 1 98.56 292 LYS A C 1
ATOM 2270 O O . LYS A 1 292 ? -0.933 -16.078 -23.047 1 98.56 292 LYS A O 1
ATOM 2275 N N . GLU A 1 293 ? -1.112 -14.523 -24.641 1 98.56 293 GLU A N 1
ATOM 2276 C CA . GLU A 1 293 ? 0.109 -14.969 -25.297 1 98.56 293 GLU A CA 1
ATOM 2277 C C . GLU A 1 293 ? 1.313 -14.859 -24.359 1 98.56 293 GLU A C 1
ATOM 2279 O O . GLU A 1 293 ? 2.125 -15.781 -24.281 1 98.56 293 GLU A O 1
ATOM 2284 N N . ALA A 1 294 ? 1.416 -13.734 -23.672 1 98.62 294 ALA A N 1
ATOM 2285 C CA . ALA A 1 294 ? 2.521 -13.516 -22.75 1 98.62 294 ALA A CA 1
ATOM 2286 C C . ALA A 1 294 ? 2.459 -14.492 -21.578 1 98.62 294 ALA A C 1
ATOM 2288 O O . ALA A 1 294 ? 3.484 -15.039 -21.156 1 98.62 294 ALA A O 1
ATOM 2289 N N . LEU A 1 295 ? 1.303 -14.711 -21.047 1 98.31 295 LEU A N 1
ATOM 2290 C CA . LEU A 1 295 ? 1.115 -15.633 -19.938 1 98.31 295 LEU A CA 1
ATOM 2291 C C . LEU A 1 295 ? 1.378 -17.078 -20.359 1 98.31 295 LEU A C 1
ATOM 2293 O O . LEU A 1 295 ? 1.972 -17.844 -19.609 1 98.31 295 LEU A O 1
ATOM 2297 N N . ASP A 1 296 ? 0.901 -17.406 -21.594 1 97.81 296 ASP A N 1
ATOM 2298 C CA . ASP A 1 296 ? 1.119 -18.75 -22.109 1 97.81 296 ASP A CA 1
ATOM 2299 C C . ASP A 1 296 ? 2.609 -19.047 -22.281 1 97.81 296 ASP A C 1
ATOM 2301 O O . ASP A 1 296 ? 3.068 -20.156 -22 1 97.81 296 ASP A O 1
ATOM 2305 N N . ARG A 1 297 ? 3.334 -18.078 -22.75 1 97.94 297 ARG A N 1
ATOM 2306 C CA . ARG A 1 297 ? 4.777 -18.25 -22.875 1 97.94 297 ARG A CA 1
ATOM 2307 C C . ARG A 1 297 ? 5.422 -18.516 -21.531 1 97.94 297 ARG A C 1
ATOM 2309 O O . ARG A 1 297 ? 6.355 -19.312 -21.422 1 97.94 297 ARG A O 1
ATOM 2316 N N . MET A 1 298 ? 4.93 -17.797 -20.469 1 97.25 298 MET A N 1
ATOM 2317 C CA . MET A 1 298 ? 5.43 -18.016 -19.125 1 97.25 298 MET A CA 1
ATOM 2318 C C . MET A 1 298 ? 5.188 -19.453 -18.672 1 97.25 298 MET A C 1
ATOM 2320 O O . MET A 1 298 ? 6.09 -20.109 -18.156 1 97.25 298 MET A O 1
ATOM 2324 N N . LEU A 1 299 ? 3.986 -19.938 -18.906 1 95.06 299 LEU A N 1
ATOM 2325 C CA . LEU A 1 299 ? 3.572 -21.25 -18.438 1 95.06 299 LEU A CA 1
ATOM 2326 C C . LEU A 1 299 ? 4.316 -22.359 -19.188 1 95.06 299 LEU A C 1
ATOM 2328 O O . LEU A 1 299 ? 4.445 -23.484 -18.688 1 95.06 299 LEU A O 1
ATOM 2332 N N . ALA A 1 300 ? 4.805 -22.031 -20.312 1 95.19 300 ALA A N 1
ATOM 2333 C CA . ALA A 1 300 ? 5.508 -23 -21.156 1 95.19 300 ALA A CA 1
ATOM 2334 C C . ALA A 1 300 ? 6.949 -23.188 -20.688 1 95.19 300 ALA A C 1
ATOM 2336 O O . ALA A 1 300 ? 7.602 -24.172 -21.031 1 95.19 300 ALA A O 1
ATOM 2337 N N . VAL A 1 301 ? 7.418 -22.203 -19.953 1 93.06 301 VAL A N 1
ATOM 2338 C CA . VAL A 1 301 ? 8.789 -22.297 -19.469 1 93.06 301 VAL A CA 1
ATOM 2339 C C . VAL A 1 301 ? 8.875 -23.312 -18.328 1 93.06 301 VAL A C 1
ATOM 2341 O O . VAL A 1 301 ? 8.125 -23.234 -17.359 1 93.06 301 VAL A O 1
ATOM 2344 N N . LYS A 1 302 ? 9.734 -24.328 -18.516 1 80.25 302 LYS A N 1
ATOM 2345 C CA . LYS A 1 302 ? 9.906 -25.391 -17.516 1 80.25 302 LYS A CA 1
ATOM 2346 C C . LYS A 1 302 ? 10.758 -24.891 -16.359 1 80.25 302 LYS A C 1
ATOM 2348 O O . LYS A 1 302 ? 11.789 -24.25 -16.562 1 80.25 302 LYS A O 1
ATOM 2353 N N . VAL A 1 303 ? 10.102 -24.875 -15.156 1 70.94 303 VAL A N 1
ATOM 2354 C CA . VAL A 1 303 ? 10.836 -24.5 -13.953 1 70.94 303 VAL A CA 1
ATOM 2355 C C . VAL A 1 303 ? 11.555 -25.734 -13.391 1 70.94 303 VAL A C 1
ATOM 2357 O O . VAL A 1 303 ? 10.977 -26.812 -13.336 1 70.94 303 VAL A O 1
ATOM 2360 N N . LYS A 1 304 ? 12.969 -25.656 -13.328 1 56.94 304 LYS A N 1
ATOM 2361 C CA . LYS A 1 304 ? 13.766 -26.766 -12.828 1 56.94 304 LYS A CA 1
ATOM 2362 C C . LYS A 1 304 ? 13.523 -27 -11.344 1 56.94 304 LYS A C 1
ATOM 2364 O O . LYS A 1 304 ? 13.328 -26.047 -10.586 1 56.94 304 LYS A O 1
ATOM 2369 N N . MET B 1 1 ? 26.062 0.659 13.648 1 67.62 1 MET B N 1
ATOM 2370 C CA . MET B 1 1 ? 26.234 1.685 14.672 1 67.62 1 MET B CA 1
ATOM 2371 C C . MET B 1 1 ? 25.172 1.567 15.758 1 67.62 1 MET B C 1
ATOM 2373 O O . MET B 1 1 ? 24.016 1.218 15.469 1 67.62 1 MET B O 1
ATOM 2377 N N . GLN B 1 2 ? 25.609 1.858 16.922 1 78.62 2 GLN B N 1
ATOM 2378 C CA . GLN B 1 2 ? 24.641 1.848 18.016 1 78.62 2 GLN B CA 1
ATOM 2379 C C . GLN B 1 2 ? 23.641 3 17.875 1 78.62 2 GLN B C 1
ATOM 2381 O O . GLN B 1 2 ? 23.984 4.059 17.359 1 78.62 2 GLN B O 1
ATOM 2386 N N . GLN B 1 3 ? 22.5 2.736 18.25 1 84.69 3 GLN B N 1
ATOM 2387 C CA . GLN B 1 3 ? 21.422 3.719 18.125 1 84.69 3 GLN B CA 1
ATOM 2388 C C . GLN B 1 3 ? 21.812 5.047 18.766 1 84.69 3 GLN B C 1
ATOM 2390 O O . GLN B 1 3 ? 21.531 6.113 18.203 1 84.69 3 GLN B O 1
ATOM 2395 N N . ALA B 1 4 ? 22.5 5.012 19.797 1 87.06 4 ALA B N 1
ATOM 2396 C CA . ALA B 1 4 ? 22.922 6.223 20.516 1 87.06 4 ALA B CA 1
ATOM 2397 C C . ALA B 1 4 ? 23.891 7.043 19.656 1 87.06 4 ALA B C 1
ATOM 2399 O O . ALA B 1 4 ? 23.844 8.273 19.672 1 87.06 4 ALA B O 1
ATOM 2400 N N . ASP B 1 5 ? 24.672 6.359 18.969 1 92.56 5 ASP B N 1
ATOM 2401 C CA . ASP B 1 5 ? 25.625 7.027 18.094 1 92.56 5 ASP B CA 1
ATOM 2402 C C . ASP B 1 5 ? 24.922 7.672 16.906 1 92.56 5 ASP B C 1
ATOM 2404 O O . ASP B 1 5 ? 25.281 8.773 16.484 1 92.56 5 ASP B O 1
ATOM 2408 N N . LEU B 1 6 ? 23.922 7 16.438 1 93.94 6 LEU B N 1
ATOM 2409 C CA . LEU B 1 6 ? 23.141 7.535 15.328 1 93.94 6 LEU B CA 1
ATOM 2410 C C . LEU B 1 6 ? 22.438 8.828 15.727 1 93.94 6 LEU B C 1
ATOM 2412 O O . LEU B 1 6 ? 22.484 9.82 14.992 1 93.94 6 LEU B O 1
ATOM 2416 N N . ILE B 1 7 ? 21.891 8.805 16.859 1 96 7 ILE B N 1
ATOM 2417 C CA . ILE B 1 7 ? 21.125 9.945 17.359 1 96 7 ILE B CA 1
ATOM 2418 C C . ILE B 1 7 ? 22.047 11.141 17.562 1 96 7 ILE B C 1
ATOM 2420 O O . ILE B 1 7 ? 21.719 12.258 17.172 1 96 7 ILE B O 1
ATOM 2424 N N . LYS B 1 8 ? 23.203 10.898 18.125 1 96.75 8 LYS B N 1
ATOM 2425 C CA . LYS B 1 8 ? 24.172 11.961 18.359 1 96.75 8 LYS B CA 1
ATOM 2426 C C . LYS B 1 8 ? 24.625 12.594 17.047 1 96.75 8 LYS B C 1
ATOM 2428 O O . LYS B 1 8 ? 24.688 13.82 16.938 1 96.75 8 LYS B O 1
ATOM 2433 N N . ARG B 1 9 ? 24.906 11.766 16.141 1 97.44 9 ARG B N 1
ATOM 2434 C CA . ARG B 1 9 ? 25.375 12.258 14.852 1 97.44 9 ARG B CA 1
ATOM 2435 C C . ARG B 1 9 ? 24.281 13.047 14.133 1 97.44 9 ARG B C 1
ATOM 2437 O O . ARG B 1 9 ? 24.562 14.07 13.5 1 97.44 9 ARG B O 1
ATOM 2444 N N . ILE B 1 10 ? 23.062 12.57 14.203 1 98 10 ILE B N 1
ATOM 2445 C CA . ILE B 1 10 ? 21.938 13.266 13.594 1 98 10 ILE B CA 1
ATOM 2446 C C . ILE B 1 10 ? 21.766 14.648 14.227 1 98 10 ILE B C 1
ATOM 2448 O O . ILE B 1 10 ? 21.594 15.641 13.516 1 98 10 ILE B O 1
ATOM 2452 N N . GLN B 1 11 ? 21.938 14.719 15.508 1 97.56 11 GLN B N 1
ATOM 2453 C CA . GLN B 1 11 ? 21.781 15.992 16.219 1 97.56 11 GLN B CA 1
ATOM 2454 C C . GLN B 1 11 ? 22.891 16.969 15.812 1 97.56 11 GLN B C 1
ATOM 2456 O O . GLN B 1 11 ? 22.625 18.156 15.625 1 97.56 11 GLN B O 1
ATOM 2461 N N . GLU B 1 12 ? 24.047 16.469 15.68 1 97.94 12 GLU B N 1
ATOM 2462 C CA . GLU B 1 12 ? 25.172 17.297 15.266 1 97.94 12 GLU B CA 1
ATOM 2463 C C . GLU B 1 12 ? 24.953 17.875 13.867 1 97.94 12 GLU B C 1
ATOM 2465 O O . GLU B 1 12 ? 25.188 19.062 13.633 1 97.94 12 GLU B O 1
ATOM 2470 N N . LEU B 1 13 ? 24.516 17.047 13.008 1 98.19 13 LEU B N 1
ATOM 2471 C CA . LEU B 1 13 ? 24.328 17.453 11.625 1 98.19 13 LEU B CA 1
ATOM 2472 C C . LEU B 1 13 ? 23.141 18.406 11.5 1 98.19 13 LEU B C 1
ATOM 2474 O O . LEU B 1 13 ? 23.156 19.312 10.656 1 98.19 13 LEU B O 1
ATOM 2478 N N . LYS B 1 14 ? 22.141 18.219 12.312 1 97.56 14 LYS B N 1
ATOM 2479 C CA . LYS B 1 14 ? 21 19.125 12.328 1 97.56 14 LYS B CA 1
ATOM 2480 C C . LYS B 1 14 ? 21.438 20.562 12.641 1 97.56 14 LYS B C 1
ATOM 2482 O O . LYS B 1 14 ? 20.984 21.5 11.992 1 97.56 14 LYS B O 1
ATOM 2487 N N . VAL B 1 15 ? 22.266 20.672 13.586 1 97.31 15 VAL B N 1
ATOM 2488 C CA . VAL B 1 15 ? 22.766 21.984 13.984 1 97.31 15 VAL B CA 1
ATOM 2489 C C . VAL B 1 15 ? 23.656 22.547 12.875 1 97.31 15 VAL B C 1
ATOM 2491 O O . VAL B 1 15 ? 23.484 23.703 12.484 1 97.31 15 VAL B O 1
ATOM 2494 N N . LYS B 1 16 ? 24.516 21.734 12.406 1 97.81 16 LYS B N 1
ATOM 2495 C CA . LYS B 1 16 ? 25.469 22.172 11.391 1 97.81 16 LYS B CA 1
ATOM 2496 C C . LYS B 1 16 ? 24.75 22.688 10.148 1 97.81 16 LYS B C 1
ATOM 2498 O O . LYS B 1 16 ? 25.188 23.656 9.523 1 97.81 16 LYS B O 1
ATOM 2503 N N . ARG B 1 17 ? 23.609 22.109 9.82 1 97.88 17 ARG B N 1
ATOM 2504 C CA . ARG B 1 17 ? 22.922 22.422 8.57 1 97.88 17 ARG B CA 1
ATOM 2505 C C . ARG B 1 17 ? 21.734 23.344 8.805 1 97.88 17 ARG B C 1
ATOM 2507 O O . ARG B 1 17 ? 21 23.672 7.871 1 97.88 17 ARG B O 1
ATOM 2514 N N . ASN B 1 18 ? 21.516 23.688 10.047 1 98.25 18 ASN B N 1
ATOM 2515 C CA . ASN B 1 18 ? 20.297 24.406 10.398 1 98.25 18 ASN B CA 1
ATOM 2516 C C . ASN B 1 18 ? 19.062 23.688 9.867 1 98.25 18 ASN B C 1
ATOM 2518 O O . ASN B 1 18 ? 18.266 24.281 9.133 1 98.25 18 ASN B O 1
ATOM 2522 N N . ALA B 1 19 ? 18.969 22.453 10.227 1 98.5 19 ALA B N 1
ATOM 2523 C CA . ALA B 1 19 ? 17.922 21.578 9.703 1 98.5 19 ALA B CA 1
ATOM 2524 C C . ALA B 1 19 ? 16.844 21.312 10.758 1 98.5 19 ALA B C 1
ATOM 2526 O O . ALA B 1 19 ? 17.109 21.391 11.961 1 98.5 19 ALA B O 1
ATOM 2527 N N . VAL B 1 20 ? 15.672 21.062 10.273 1 98.38 20 VAL B N 1
ATOM 2528 C CA . VAL B 1 20 ? 14.578 20.594 11.117 1 98.38 20 VAL B CA 1
ATOM 2529 C C . VAL B 1 20 ? 14.055 19.266 10.594 1 98.38 20 VAL B C 1
ATOM 2531 O O . VAL B 1 20 ? 14.023 19.031 9.383 1 98.38 20 VAL B O 1
ATOM 2534 N N . ILE B 1 21 ? 13.688 18.359 11.5 1 98.56 21 ILE B N 1
ATOM 2535 C CA . ILE B 1 21 ? 13.125 17.062 11.164 1 98.56 21 ILE B CA 1
ATOM 2536 C C . ILE B 1 21 ? 11.625 17.062 11.438 1 98.56 21 ILE B C 1
ATOM 2538 O O . ILE B 1 21 ? 11.188 17.266 12.57 1 98.56 21 ILE B O 1
ATOM 2542 N N . LEU B 1 22 ? 10.852 16.891 10.383 1 98.5 22 LEU B N 1
ATOM 2543 C CA . LEU B 1 22 ? 9.406 16.781 10.469 1 98.5 22 LEU B CA 1
ATOM 2544 C C . LEU B 1 22 ? 8.961 15.336 10.242 1 98.5 22 LEU B C 1
ATOM 2546 O O . LEU B 1 22 ? 9.43 14.672 9.312 1 98.5 22 LEU B O 1
ATOM 2550 N N . SER B 1 23 ? 8.078 14.82 11.094 1 98.56 23 SER B N 1
ATOM 2551 C CA . SER B 1 23 ? 7.617 13.438 10.984 1 98.56 23 SER B CA 1
ATOM 2552 C C . SER B 1 23 ? 6.094 13.359 11.055 1 98.56 23 SER B C 1
ATOM 2554 O O . SER B 1 23 ? 5.465 14.078 11.836 1 98.56 23 SER B O 1
ATOM 2556 N N . HIS B 1 24 ? 5.535 12.539 10.211 1 98.19 24 HIS B N 1
ATOM 2557 C CA . HIS B 1 24 ? 4.125 12.195 10.344 1 98.19 24 HIS B CA 1
ATOM 2558 C C . HIS B 1 24 ? 3.902 11.203 11.484 1 98.19 24 HIS B C 1
ATOM 2560 O O . HIS B 1 24 ? 4.805 10.438 11.836 1 98.19 24 HIS B O 1
ATOM 2566 N N . TYR B 1 25 ? 2.715 11.148 12.023 1 98 25 TYR B N 1
ATOM 2567 C CA . TYR B 1 25 ? 2.342 10.32 13.164 1 98 25 TYR B CA 1
ATOM 2568 C C . TYR B 1 25 ? 2.441 8.836 12.812 1 98 25 TYR B C 1
ATOM 2570 O O . TYR B 1 25 ? 2.465 7.984 13.703 1 98 25 TYR B O 1
ATOM 2578 N N . TYR B 1 26 ? 2.475 8.531 11.547 1 97.94 26 TYR B N 1
ATOM 2579 C CA . TYR B 1 26 ? 2.443 7.137 11.117 1 97.94 26 TYR B CA 1
ATOM 2580 C C . TYR B 1 26 ? 3.854 6.582 10.961 1 97.94 26 TYR B C 1
ATOM 2582 O O . TYR B 1 26 ? 4.035 5.387 10.727 1 97.94 26 TYR B O 1
ATOM 2590 N N . SER B 1 27 ? 4.906 7.438 11.125 1 97.88 27 SER B N 1
ATOM 2591 C CA . SER B 1 27 ? 6.289 6.996 10.984 1 97.88 27 SER B CA 1
ATOM 2592 C C . SER B 1 27 ? 6.676 6.027 12.094 1 97.88 27 SER B C 1
ATOM 2594 O O . SER B 1 27 ? 5.926 5.848 13.055 1 97.88 27 SER B O 1
ATOM 2596 N N . ARG B 1 28 ? 7.812 5.371 11.961 1 96.62 28 ARG B N 1
ATOM 2597 C CA . ARG B 1 28 ? 8.352 4.504 13 1 96.62 28 ARG B CA 1
ATOM 2598 C C . ARG B 1 28 ? 8.523 5.266 14.312 1 96.62 28 ARG B C 1
ATOM 2600 O O . ARG B 1 28 ? 8.812 6.465 14.305 1 96.62 28 ARG B O 1
ATOM 2607 N N . PRO B 1 29 ? 8.453 4.539 15.469 1 96.5 29 PRO B N 1
ATOM 2608 C CA . PRO B 1 29 ? 8.57 5.199 16.766 1 96.5 29 PRO B CA 1
ATOM 2609 C C . PRO B 1 29 ? 9.883 5.961 16.938 1 96.5 29 PRO B C 1
ATOM 2611 O O . PRO B 1 29 ? 9.883 7.102 17.406 1 96.5 29 PRO B O 1
ATOM 2614 N N . GLU B 1 30 ? 11.008 5.359 16.484 1 96.25 30 GLU B N 1
ATOM 2615 C CA . GLU B 1 30 ? 12.305 5.996 16.656 1 96.25 30 GLU B CA 1
ATOM 2616 C C . GLU B 1 30 ? 12.43 7.258 15.812 1 96.25 30 GLU B C 1
ATOM 2618 O O . GLU B 1 30 ? 13.141 8.195 16.188 1 96.25 30 GLU B O 1
ATOM 2623 N N . VAL B 1 31 ? 11.734 7.258 14.695 1 97.88 31 VAL B N 1
ATOM 2624 C CA . VAL B 1 31 ? 11.734 8.422 13.812 1 97.88 31 VAL B CA 1
ATOM 2625 C C . VAL B 1 31 ? 10.891 9.531 14.438 1 97.88 31 VAL B C 1
ATOM 2627 O O . VAL B 1 31 ? 11.281 10.703 14.422 1 97.88 31 VAL B O 1
ATOM 2630 N N . GLN B 1 32 ? 9.734 9.156 14.992 1 98.19 32 GLN B N 1
ATOM 2631 C CA . GLN B 1 32 ? 8.906 10.125 15.703 1 98.19 32 GLN B CA 1
ATOM 2632 C C . GLN B 1 32 ? 9.672 10.75 16.875 1 98.19 32 GLN B C 1
ATOM 2634 O O . GLN B 1 32 ? 9.594 11.961 17.094 1 98.19 32 GLN B O 1
ATOM 2639 N N . ASP B 1 33 ? 10.43 9.953 17.562 1 97.88 33 ASP B N 1
ATOM 2640 C CA . ASP B 1 33 ? 11.102 10.375 18.781 1 97.88 33 ASP B CA 1
ATOM 2641 C C . ASP B 1 33 ? 12.203 11.391 18.484 1 97.88 33 ASP B C 1
ATOM 2643 O O . ASP B 1 33 ? 12.461 12.289 19.297 1 97.88 33 ASP B O 1
ATOM 2647 N N . ILE B 1 34 ? 12.852 11.297 17.375 1 97.69 34 ILE B N 1
ATOM 2648 C CA . ILE B 1 34 ? 13.992 12.172 17.094 1 97.69 34 ILE B CA 1
ATOM 2649 C C . ILE B 1 34 ? 13.516 13.414 16.359 1 97.69 34 ILE B C 1
ATOM 2651 O O . ILE B 1 34 ? 14.258 14.391 16.234 1 97.69 34 ILE B O 1
ATOM 2655 N N . ALA B 1 35 ? 12.273 13.438 15.859 1 98.31 35 ALA B N 1
ATOM 2656 C CA . ALA B 1 35 ? 11.75 14.547 15.07 1 98.31 35 ALA B CA 1
ATOM 2657 C C . ALA B 1 35 ? 11.602 15.805 15.914 1 98.31 35 ALA B C 1
ATOM 2659 O O . ALA B 1 35 ? 11.305 15.727 17.109 1 98.31 35 ALA B O 1
ATOM 2660 N N . ASP B 1 36 ? 11.805 16.938 15.32 1 98 36 ASP B N 1
ATOM 2661 C CA . ASP B 1 36 ? 11.562 18.219 15.984 1 98 36 ASP B CA 1
ATOM 2662 C C . ASP B 1 36 ? 10.07 18.5 16.109 1 98 36 ASP B C 1
ATOM 2664 O O . ASP B 1 36 ? 9.633 19.188 17.031 1 98 36 ASP B O 1
ATOM 2668 N N . PHE B 1 37 ? 9.352 18.031 15.156 1 97.81 37 PHE B N 1
ATOM 2669 C CA . PHE B 1 37 ? 7.902 18.188 15.141 1 97.81 37 PHE B CA 1
ATOM 2670 C C . PHE B 1 37 ? 7.234 16.953 14.555 1 97.81 37 PHE B C 1
ATOM 2672 O O . PHE B 1 37 ? 7.688 16.422 13.539 1 97.81 37 PHE B O 1
ATOM 2679 N N . VAL B 1 38 ? 6.227 16.406 15.242 1 98.19 38 VAL B N 1
ATOM 2680 C CA . VAL B 1 38 ? 5.387 15.305 14.773 1 98.19 38 VAL B CA 1
ATOM 2681 C C . VAL B 1 38 ? 3.953 15.797 14.594 1 98.19 38 VAL B C 1
ATOM 2683 O O . VAL B 1 38 ? 3.398 16.453 15.477 1 98.19 38 VAL B O 1
ATOM 2686 N N . GLY B 1 39 ? 3.367 15.508 13.438 1 96.44 39 GLY B N 1
ATOM 2687 C CA . GLY B 1 39 ? 2.023 16 13.195 1 96.44 39 GLY B CA 1
ATOM 2688 C C . GLY B 1 39 ? 1.327 15.312 12.039 1 96.44 39 GLY B C 1
ATOM 2689 O O . GLY B 1 39 ? 1.853 14.344 11.484 1 96.44 39 GLY B O 1
ATOM 2690 N N . ASP B 1 40 ? 0.059 15.695 11.883 1 94.44 40 ASP B N 1
ATOM 2691 C CA . ASP B 1 40 ? -0.668 15.273 10.688 1 94.44 40 ASP B CA 1
ATOM 2692 C C . ASP B 1 40 ? -0.283 16.125 9.477 1 94.44 40 ASP B C 1
ATOM 2694 O O . ASP B 1 40 ? 0.596 16.984 9.57 1 94.44 40 ASP B O 1
ATOM 2698 N N . SER B 1 41 ? -0.859 15.883 8.383 1 92.69 41 SER B N 1
ATOM 2699 C CA . SER B 1 41 ? -0.486 16.531 7.137 1 92.69 41 SER B CA 1
ATOM 2700 C C . SER B 1 41 ? -0.673 18.047 7.227 1 92.69 41 SER B C 1
ATOM 2702 O O . SER B 1 41 ? 0.177 18.812 6.766 1 92.69 41 SER B O 1
ATOM 2704 N N . LEU B 1 42 ? -1.751 18.484 7.836 1 89.56 42 LEU B N 1
ATOM 2705 C CA . LEU B 1 42 ? -2.018 19.922 7.953 1 89.56 42 LEU B CA 1
ATOM 2706 C C . LEU B 1 42 ? -0.964 20.594 8.82 1 89.56 42 LEU B C 1
ATOM 2708 O O . LEU B 1 42 ? -0.374 21.594 8.414 1 89.56 42 LEU B O 1
ATOM 2712 N N . ALA B 1 43 ? -0.753 20.062 9.961 1 93.81 43 ALA B N 1
ATOM 2713 C CA . ALA B 1 43 ? 0.215 20.641 10.898 1 93.81 43 ALA B CA 1
ATOM 2714 C C . ALA B 1 43 ? 1.615 20.656 10.289 1 93.81 43 ALA B C 1
ATOM 2716 O O . ALA B 1 43 ? 2.365 21.625 10.477 1 93.81 43 ALA B O 1
ATOM 2717 N N . LEU B 1 44 ? 1.963 19.609 9.609 1 95.5 44 LEU B N 1
ATOM 2718 C CA . LEU B 1 44 ? 3.291 19.516 9.016 1 95.5 44 LEU B CA 1
ATOM 2719 C C . LEU B 1 44 ? 3.461 20.547 7.906 1 95.5 44 LEU B C 1
ATOM 2721 O O . LEU B 1 44 ? 4.543 21.125 7.746 1 95.5 44 LEU B O 1
ATOM 2725 N N . SER B 1 45 ? 2.387 20.75 7.145 1 92.06 45 SER B N 1
ATOM 2726 C CA . SER B 1 45 ? 2.42 21.781 6.125 1 92.06 45 SER B CA 1
ATOM 2727 C C . SER B 1 45 ? 2.627 23.156 6.746 1 92.06 45 SER B C 1
ATOM 2729 O O . SER B 1 45 ? 3.42 23.969 6.246 1 92.06 45 SER B O 1
ATOM 2731 N N . GLN B 1 46 ? 1.963 23.422 7.781 1 93.88 46 GLN B N 1
ATOM 2732 C CA . GLN B 1 46 ? 2.086 24.688 8.492 1 93.88 46 GLN B CA 1
ATOM 2733 C C . GLN B 1 46 ? 3.48 24.859 9.086 1 93.88 46 GLN B C 1
ATOM 2735 O O . GLN B 1 46 ? 4.066 25.938 9.016 1 93.88 46 GLN B O 1
ATOM 2740 N N . GLU B 1 47 ? 3.982 23.781 9.633 1 95.12 47 GLU B N 1
ATOM 2741 C CA . GLU B 1 47 ? 5.293 23.812 10.273 1 95.12 47 GLU B CA 1
ATOM 2742 C C . GLU B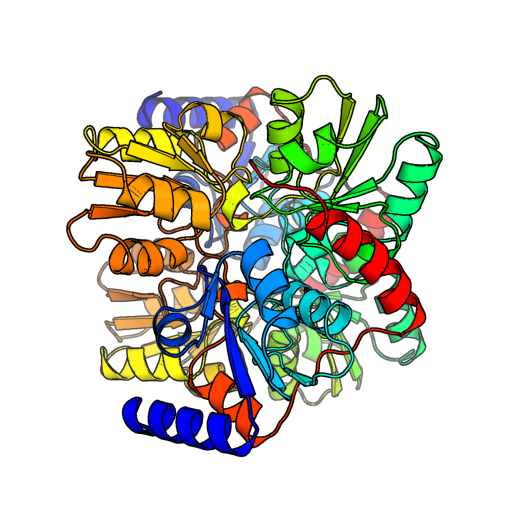 1 47 ? 6.402 24.047 9.25 1 95.12 47 GLU B C 1
ATOM 2744 O O . GLU B 1 47 ? 7.402 24.703 9.547 1 95.12 47 GLU B O 1
ATOM 2749 N N . ALA B 1 48 ? 6.246 23.484 8.125 1 94 48 ALA B N 1
ATOM 2750 C CA . ALA B 1 48 ? 7.234 23.656 7.066 1 94 48 ALA B CA 1
ATOM 2751 C C . ALA B 1 48 ? 7.43 25.141 6.738 1 94 48 ALA B C 1
ATOM 2753 O O . ALA B 1 48 ? 8.547 25.578 6.449 1 94 48 ALA B O 1
ATOM 2754 N N . VAL B 1 49 ? 6.367 25.891 6.777 1 93.5 49 VAL B N 1
ATOM 2755 C CA . VAL B 1 49 ? 6.402 27.328 6.465 1 93.5 49 VAL B CA 1
ATOM 2756 C C . VAL B 1 49 ? 6.965 28.094 7.656 1 93.5 49 VAL B C 1
ATOM 2758 O O . VAL B 1 49 ? 7.824 28.969 7.488 1 93.5 49 VAL B O 1
ATOM 2761 N N . ARG B 1 50 ? 6.598 27.719 8.781 1 94.19 50 ARG B N 1
ATOM 2762 C CA . ARG B 1 50 ? 6.871 28.469 10 1 94.19 50 ARG B CA 1
ATOM 2763 C C . ARG B 1 50 ? 8.336 28.359 10.398 1 94.19 50 ARG B C 1
ATOM 2765 O O . ARG B 1 50 ? 8.906 29.297 10.953 1 94.19 50 ARG B O 1
ATOM 2772 N N . GLN B 1 51 ? 8.93 27.25 10.172 1 92.5 51 GLN B N 1
ATOM 2773 C CA . GLN B 1 51 ? 10.281 26.969 10.641 1 92.5 51 GLN B CA 1
ATOM 2774 C C . GLN B 1 51 ? 11.305 27.844 9.922 1 92.5 51 GLN B C 1
ATOM 2776 O O . GLN B 1 51 ? 11.18 28.109 8.727 1 92.5 51 GLN B O 1
ATOM 2781 N N . ASP B 1 52 ? 12.234 28.375 10.75 1 92.69 52 ASP B N 1
ATOM 2782 C CA . ASP B 1 52 ? 13.367 29.094 10.188 1 92.69 52 ASP B CA 1
ATOM 2783 C C . ASP B 1 52 ? 14.555 28.172 9.969 1 92.69 52 ASP B C 1
ATOM 2785 O O . ASP B 1 52 ? 15.547 28.234 10.703 1 92.69 52 ASP B O 1
ATOM 2789 N N . ALA B 1 53 ? 14.453 27.219 9.18 1 96.88 53 ALA B N 1
ATOM 2790 C CA . ALA B 1 53 ? 15.492 26.25 8.836 1 96.88 53 ALA B CA 1
ATOM 2791 C C . ALA B 1 53 ? 15.867 26.375 7.359 1 96.88 53 ALA B C 1
ATOM 2793 O O . ALA B 1 53 ? 15.062 26.797 6.535 1 96.88 53 ALA B O 1
ATOM 2794 N N . ASP B 1 54 ? 17.047 26.016 7.082 1 98.19 54 ASP B N 1
ATOM 2795 C CA . ASP B 1 54 ? 17.5 25.969 5.695 1 98.19 54 ASP B CA 1
ATOM 2796 C C . ASP B 1 54 ? 17.156 24.625 5.043 1 98.19 54 ASP B C 1
ATOM 2798 O O . ASP B 1 54 ? 16.938 24.562 3.832 1 98.19 54 ASP B O 1
ATOM 2802 N N . VAL B 1 55 ? 17.125 23.625 5.914 1 98.56 55 VAL B N 1
ATOM 2803 C CA . VAL B 1 55 ? 16.891 22.266 5.441 1 98.56 55 VAL B CA 1
ATOM 2804 C C . VAL B 1 55 ? 15.734 21.641 6.219 1 98.56 55 VAL B C 1
ATOM 2806 O O . VAL B 1 55 ? 15.664 21.766 7.441 1 98.56 55 VAL B O 1
ATOM 2809 N N . ILE B 1 56 ? 14.82 21.109 5.496 1 98.5 56 ILE B N 1
ATOM 2810 C CA . ILE B 1 56 ? 13.75 20.297 6.086 1 98.5 56 ILE B CA 1
ATOM 2811 C C . ILE B 1 56 ? 13.945 18.828 5.719 1 98.5 56 ILE B C 1
ATOM 2813 O O . ILE B 1 56 ? 13.977 18.484 4.539 1 98.5 56 ILE B O 1
ATOM 2817 N N . VAL B 1 57 ? 14.141 17.984 6.684 1 98.69 57 VAL B N 1
ATOM 2818 C CA . VAL B 1 57 ? 14.086 16.531 6.473 1 98.69 57 VAL B CA 1
ATOM 2819 C C . VAL B 1 57 ? 12.68 16.031 6.781 1 98.69 57 VAL B C 1
ATOM 2821 O O . VAL B 1 57 ? 12.281 15.945 7.949 1 98.69 57 VAL B O 1
ATOM 2824 N N . PHE B 1 58 ? 12.016 15.711 5.766 1 98.38 58 PHE B N 1
ATOM 2825 C CA . PHE B 1 58 ? 10.617 15.32 5.918 1 98.38 58 PHE B CA 1
ATOM 2826 C C . PHE B 1 58 ? 10.492 13.805 6.004 1 98.38 58 PHE B C 1
ATOM 2828 O O . PHE B 1 58 ? 10.664 13.102 5.004 1 98.38 58 PHE B O 1
ATOM 2835 N N . CYS B 1 59 ? 10.133 13.289 7.184 1 98.12 59 CYS B N 1
ATOM 2836 C CA . CYS B 1 59 ? 9.93 11.867 7.398 1 98.12 59 CYS B CA 1
ATOM 2837 C C . CYS B 1 59 ? 8.477 11.477 7.145 1 98.12 59 CYS B C 1
ATOM 2839 O O . CYS B 1 59 ? 7.699 11.312 8.086 1 98.12 59 CYS B O 1
ATOM 2841 N N . GLY B 1 60 ? 8.164 11.164 5.957 1 96.69 60 GLY B N 1
ATOM 2842 C CA . GLY B 1 60 ? 6.871 10.773 5.414 1 96.69 60 GLY B CA 1
ATOM 2843 C C . GLY B 1 60 ? 6.969 10.164 4.027 1 96.69 60 GLY B C 1
ATOM 2844 O O . GLY B 1 60 ? 7.871 9.367 3.758 1 96.69 60 GLY B O 1
ATOM 2845 N N . VAL B 1 61 ? 5.922 10.492 3.205 1 97.25 61 VAL B N 1
ATOM 2846 C CA . VAL B 1 61 ? 5.922 9.961 1.848 1 97.25 61 VAL B CA 1
ATOM 2847 C C . VAL B 1 61 ? 6.094 11.094 0.843 1 97.25 61 VAL B C 1
ATOM 2849 O O . VAL B 1 61 ? 6.082 12.273 1.217 1 97.25 61 VAL B O 1
ATOM 2852 N N . HIS B 1 62 ? 6.207 10.773 -0.365 1 96.81 62 HIS B N 1
ATOM 2853 C CA . HIS B 1 62 ? 6.672 11.672 -1.417 1 96.81 62 HIS B CA 1
ATOM 2854 C C . HIS B 1 62 ? 5.781 12.914 -1.515 1 96.81 62 HIS B C 1
ATOM 2856 O O . HIS B 1 62 ? 6.281 14.039 -1.534 1 96.81 62 HIS B O 1
ATOM 2862 N N . PHE B 1 63 ? 4.453 12.805 -1.524 1 97.5 63 PHE B N 1
ATOM 2863 C CA . PHE B 1 63 ? 3.57 13.953 -1.715 1 97.5 63 PHE B CA 1
ATOM 2864 C C . PHE B 1 63 ? 3.691 14.93 -0.551 1 97.5 63 PHE B C 1
ATOM 2866 O O . PHE B 1 63 ? 3.463 16.125 -0.715 1 97.5 63 PHE B O 1
ATOM 2873 N N . MET B 1 64 ? 4.016 14.461 0.589 1 97.31 64 MET B N 1
ATOM 2874 C CA . MET B 1 64 ? 4.199 15.336 1.739 1 97.31 64 MET B CA 1
ATOM 2875 C C . MET B 1 64 ? 5.445 16.203 1.572 1 97.31 64 MET B C 1
ATOM 2877 O O . MET B 1 64 ? 5.426 17.391 1.883 1 97.31 64 MET B O 1
ATOM 2881 N N . GLY B 1 65 ? 6.504 15.531 1.134 1 97.38 65 GLY B N 1
ATOM 2882 C CA . GLY B 1 65 ? 7.699 16.297 0.801 1 97.38 65 GLY B CA 1
ATOM 2883 C C . GLY B 1 65 ? 7.461 17.344 -0.261 1 97.38 65 GLY B C 1
ATOM 2884 O O . GLY B 1 65 ? 7.969 18.469 -0.157 1 97.38 65 GLY B O 1
ATOM 2885 N N . GLU B 1 66 ? 6.664 17 -1.274 1 97.88 66 GLU B N 1
ATOM 2886 C CA . GLU B 1 66 ? 6.312 17.969 -2.32 1 97.88 66 GLU B CA 1
ATOM 2887 C C . GLU B 1 66 ? 5.566 19.156 -1.743 1 97.88 66 GLU B C 1
ATOM 2889 O O . GLU B 1 66 ? 5.848 20.312 -2.105 1 97.88 66 GLU B O 1
ATOM 2894 N N . SER B 1 67 ? 4.629 18.859 -0.872 1 97.75 67 SER B N 1
ATOM 2895 C CA . SER B 1 67 ? 3.863 19.938 -0.26 1 97.75 67 SER B CA 1
ATOM 2896 C C . SER B 1 67 ? 4.77 20.906 0.508 1 97.75 67 SER B C 1
ATOM 2898 O O . SER B 1 67 ? 4.613 22.125 0.423 1 97.75 67 SER B O 1
ATOM 2900 N N . ALA B 1 68 ? 5.703 20.328 1.221 1 97.56 68 ALA B N 1
ATOM 2901 C CA . ALA B 1 68 ? 6.656 21.156 1.957 1 97.56 68 ALA B CA 1
ATOM 2902 C C . ALA B 1 68 ? 7.504 21.984 1.005 1 97.56 68 ALA B C 1
ATOM 2904 O O . ALA B 1 68 ? 7.727 23.172 1.245 1 97.56 68 ALA B O 1
ATOM 2905 N N . ALA B 1 69 ? 7.945 21.406 -0.083 1 97.88 69 ALA B N 1
ATOM 2906 C CA . ALA B 1 69 ? 8.773 22.109 -1.062 1 97.88 69 ALA B CA 1
ATOM 2907 C C . ALA B 1 69 ? 7.988 23.203 -1.764 1 97.88 69 ALA B C 1
ATOM 2909 O O . ALA B 1 69 ? 8.531 24.266 -2.08 1 97.88 69 ALA B O 1
ATOM 2910 N N . ILE B 1 70 ? 6.773 22.922 -2.033 1 98.44 70 ILE B N 1
ATOM 2911 C CA . ILE B 1 70 ? 5.898 23.875 -2.688 1 98.44 70 ILE B CA 1
ATOM 2912 C C . ILE B 1 70 ? 5.695 25.094 -1.78 1 98.44 70 ILE B C 1
ATOM 2914 O O . ILE B 1 70 ? 5.773 26.234 -2.234 1 98.44 70 ILE B O 1
ATOM 2918 N N . LEU B 1 71 ? 5.473 24.844 -0.501 1 97.5 71 LEU B N 1
ATOM 2919 C CA . LEU B 1 71 ? 5.125 25.891 0.461 1 97.5 71 LEU B CA 1
ATOM 2920 C C . LEU B 1 71 ? 6.371 26.641 0.925 1 97.5 71 LEU B C 1
ATOM 2922 O O . LEU B 1 71 ? 6.281 27.766 1.414 1 97.5 71 LEU B O 1
ATOM 2926 N N . SER B 1 72 ? 7.566 26 0.785 1 96.38 72 SER B N 1
ATOM 2927 C CA . SER B 1 72 ? 8.828 26.578 1.23 1 96.38 72 SER B CA 1
ATOM 2928 C C . SER B 1 72 ? 9.891 26.484 0.141 1 96.38 72 SER B C 1
ATOM 2930 O O . SER B 1 72 ? 10.93 25.844 0.329 1 96.38 72 SER B O 1
ATOM 2932 N N . PRO B 1 73 ? 9.719 27.281 -0.925 1 95.44 73 PRO B N 1
ATOM 2933 C CA . PRO B 1 73 ? 10.57 27.109 -2.104 1 95.44 73 PRO B CA 1
ATOM 2934 C C . PRO B 1 73 ? 12.016 27.531 -1.856 1 95.44 73 PRO B C 1
ATOM 2936 O O . PRO B 1 73 ? 12.914 27.141 -2.609 1 95.44 73 PRO B O 1
ATOM 2939 N N . LYS B 1 74 ? 12.305 28.266 -0.86 1 95.81 74 LYS B N 1
ATOM 2940 C CA . LYS B 1 74 ? 13.664 28.719 -0.583 1 95.81 74 LYS B CA 1
ATOM 2941 C C . LYS B 1 74 ? 14.414 27.719 0.292 1 95.81 74 LYS B C 1
ATOM 2943 O O . LYS B 1 74 ? 15.641 27.812 0.427 1 95.81 74 LYS B O 1
ATOM 2948 N N . LYS B 1 75 ? 13.719 26.781 0.892 1 97.5 75 LYS B N 1
ATOM 2949 C CA . LYS B 1 75 ? 14.328 25.766 1.742 1 97.5 75 LYS B CA 1
ATOM 2950 C C . LYS B 1 75 ? 14.641 24.5 0.948 1 97.5 75 LYS B C 1
ATOM 2952 O O . LYS B 1 75 ? 13.992 24.219 -0.061 1 97.5 75 LYS B O 1
ATOM 2957 N N . THR B 1 76 ? 15.633 23.797 1.388 1 98.31 76 THR B N 1
ATOM 2958 C CA . THR B 1 76 ? 15.922 22.469 0.849 1 98.31 76 THR B CA 1
ATOM 2959 C C . THR B 1 76 ? 15.117 21.406 1.58 1 98.31 76 THR B C 1
ATOM 2961 O O . THR B 1 76 ? 15.258 21.234 2.791 1 98.31 76 THR B O 1
ATOM 2964 N N . VAL B 1 77 ? 14.266 20.734 0.848 1 98.38 77 VAL B N 1
ATOM 2965 C CA . VAL B 1 77 ? 13.453 19.672 1.441 1 98.38 77 VAL B CA 1
ATOM 2966 C C . VAL B 1 77 ? 14.023 18.312 1.058 1 98.38 77 VAL B C 1
ATOM 2968 O O . VAL B 1 77 ? 14.148 18 -0.128 1 98.38 77 VAL B O 1
ATOM 2971 N N . LEU B 1 78 ? 14.367 17.516 2.051 1 98.62 78 LEU B N 1
ATOM 2972 C CA . LEU B 1 78 ? 14.914 16.188 1.851 1 98.62 78 LEU B CA 1
ATOM 2973 C C . LEU B 1 78 ? 13.898 15.117 2.229 1 98.62 78 LEU B C 1
ATOM 2975 O O . LEU B 1 78 ? 13.18 15.266 3.219 1 98.62 78 LEU B O 1
ATOM 2979 N N . LEU B 1 79 ? 13.828 14.109 1.436 1 97.94 79 LEU B N 1
ATOM 2980 C CA . LEU B 1 79 ? 13.109 12.875 1.744 1 97.94 79 LEU B CA 1
ATOM 2981 C C . LEU B 1 79 ? 14.07 11.719 1.97 1 97.94 79 LEU B C 1
ATOM 2983 O O . LEU B 1 79 ? 14.703 11.242 1.025 1 97.94 79 LEU B O 1
ATOM 2987 N N . PRO B 1 80 ? 14.094 11.227 3.186 1 97.75 80 PRO B N 1
ATOM 2988 C CA . PRO B 1 80 ? 15.078 10.18 3.477 1 97.75 80 PRO B CA 1
ATOM 2989 C C . PRO B 1 80 ? 14.906 8.953 2.584 1 97.75 80 PRO B C 1
ATOM 2991 O O . PRO B 1 80 ? 15.883 8.242 2.314 1 97.75 80 PRO B O 1
ATOM 2994 N N . GLU B 1 81 ? 13.703 8.719 2.18 1 96.88 81 GLU B N 1
ATOM 2995 C CA . GLU B 1 81 ? 13.406 7.625 1.258 1 96.88 81 GLU B CA 1
ATOM 2996 C C . GLU B 1 81 ? 12.617 8.125 0.049 1 96.88 81 GLU B C 1
ATOM 2998 O O . GLU B 1 81 ? 11.414 8.367 0.145 1 96.88 81 GLU B O 1
ATOM 3003 N N . ILE B 1 82 ? 13.219 8.078 -1.078 1 94.56 82 ILE B N 1
ATOM 3004 C CA . ILE B 1 82 ? 12.602 8.656 -2.27 1 94.56 82 ILE B CA 1
ATOM 3005 C C . ILE B 1 82 ? 11.531 7.715 -2.809 1 94.56 82 ILE B C 1
ATOM 3007 O O . ILE B 1 82 ? 10.602 8.148 -3.494 1 94.56 82 ILE B O 1
ATOM 3011 N N . ASP B 1 83 ? 11.578 6.434 -2.424 1 94.69 83 ASP B N 1
ATOM 3012 C CA . ASP B 1 83 ? 10.656 5.418 -2.918 1 94.69 83 ASP B CA 1
ATOM 3013 C C . ASP B 1 83 ? 9.414 5.332 -2.037 1 94.69 83 ASP B C 1
ATOM 3015 O O . ASP B 1 83 ? 8.5 4.559 -2.32 1 94.69 83 ASP B O 1
ATOM 3019 N N . SER B 1 84 ? 9.375 6.129 -1.011 1 96 84 SER B N 1
ATOM 3020 C CA . SER B 1 84 ? 8.188 6.133 -0.161 1 96 84 SER B CA 1
ATOM 3021 C C . SER B 1 84 ? 7.047 6.902 -0.814 1 96 84 SER B C 1
ATOM 3023 O O . SER B 1 84 ? 6.867 8.094 -0.559 1 96 84 SER B O 1
ATOM 3025 N N . THR B 1 85 ? 6.27 6.223 -1.63 1 95.12 85 THR B N 1
ATOM 3026 C CA . THR B 1 85 ? 5.137 6.828 -2.318 1 95.12 85 THR B CA 1
ATOM 3027 C C . THR B 1 85 ? 3.822 6.445 -1.642 1 95.12 85 THR B C 1
ATOM 3029 O O . THR B 1 85 ? 3.799 5.562 -0.779 1 95.12 85 THR B O 1
ATOM 3032 N N . CYS B 1 86 ? 2.809 7.145 -1.944 1 97 86 CYS B N 1
ATOM 3033 C CA . CYS B 1 86 ? 1.47 6.863 -1.437 1 97 86 CYS B CA 1
ATOM 3034 C C . CYS B 1 86 ? 0.592 6.25 -2.521 1 97 86 CYS B C 1
ATOM 3036 O O . CYS B 1 86 ? 0.313 6.891 -3.537 1 97 86 CYS B O 1
ATOM 3038 N N . PRO B 1 87 ? 0.152 4.992 -2.262 1 96.19 87 PRO B N 1
ATOM 3039 C CA . PRO B 1 87 ? -0.689 4.34 -3.268 1 96.19 87 PRO B CA 1
ATOM 3040 C C . PRO B 1 87 ? -1.949 5.141 -3.59 1 96.19 87 PRO B C 1
ATOM 3042 O O . PRO B 1 87 ? -2.363 5.203 -4.75 1 96.19 87 PRO B O 1
ATOM 3045 N N . MET B 1 88 ? -2.547 5.734 -2.658 1 97.62 88 MET B N 1
ATOM 3046 C CA . MET B 1 88 ? -3.748 6.531 -2.887 1 97.62 88 MET B CA 1
ATOM 3047 C C . MET B 1 88 ? -3.445 7.727 -3.781 1 97.62 88 MET B C 1
ATOM 3049 O O . MET B 1 88 ? -4.223 8.047 -4.684 1 97.62 88 MET B O 1
ATOM 3053 N N . ALA B 1 89 ? -2.326 8.406 -3.488 1 97.44 89 ALA B N 1
ATOM 3054 C CA . ALA B 1 89 ? -1.935 9.562 -4.293 1 97.44 89 ALA B CA 1
ATOM 3055 C C . ALA B 1 89 ? -1.751 9.172 -5.758 1 97.44 89 ALA B C 1
ATOM 3057 O O . ALA B 1 89 ? -1.999 9.977 -6.656 1 97.44 89 ALA B O 1
ATOM 3058 N N . ASP B 1 90 ? -1.452 7.914 -5.973 1 94.5 90 ASP B N 1
ATOM 3059 C CA . ASP B 1 90 ? -1.148 7.438 -7.316 1 94.5 90 ASP B CA 1
ATOM 3060 C C . ASP B 1 90 ? -2.418 6.996 -8.039 1 94.5 90 ASP B C 1
ATOM 3062 O O . ASP B 1 90 ? -2.381 6.68 -9.234 1 94.5 90 ASP B O 1
ATOM 3066 N N . MET B 1 91 ? -3.561 7.059 -7.406 1 96.12 91 MET B N 1
ATOM 3067 C CA . MET B 1 91 ? -4.801 6.547 -7.984 1 96.12 91 MET B CA 1
ATOM 3068 C C . MET B 1 91 ? -5.52 7.633 -8.773 1 96.12 91 MET B C 1
ATOM 3070 O O . MET B 1 91 ? -6.516 7.363 -9.445 1 96.12 91 MET B O 1
ATOM 3074 N N . VAL B 1 92 ? -5.043 8.867 -8.703 1 96.56 92 VAL B N 1
ATOM 3075 C CA . VAL B 1 92 ? -5.594 9.953 -9.516 1 96.56 92 VAL B CA 1
ATOM 3076 C C . VAL B 1 92 ? -4.527 10.484 -10.469 1 96.56 92 VAL B C 1
ATOM 3078 O O . VAL B 1 92 ? -3.369 10.656 -10.078 1 96.56 92 VAL B O 1
ATOM 3081 N N . ASP B 1 93 ? -4.949 10.617 -11.688 1 94.5 93 ASP B N 1
ATOM 3082 C CA . ASP B 1 93 ? -4.027 11.164 -12.68 1 94.5 93 ASP B CA 1
ATOM 3083 C C . ASP B 1 93 ? -4.59 12.438 -13.312 1 94.5 93 ASP B C 1
ATOM 3085 O O . ASP B 1 93 ? -5.797 12.68 -13.258 1 94.5 93 ASP B O 1
ATOM 3089 N N . VAL B 1 94 ? -3.678 13.211 -13.945 1 96.88 94 VAL B N 1
ATOM 3090 C CA . VAL B 1 94 ? -4.016 14.531 -14.445 1 96.88 94 VAL B CA 1
ATOM 3091 C C . VAL B 1 94 ? -5.023 14.414 -15.594 1 96.88 94 VAL B C 1
ATOM 3093 O O . VAL B 1 94 ? -6 15.156 -15.648 1 96.88 94 VAL B O 1
ATOM 3096 N N . GLU B 1 95 ? -4.828 13.453 -16.484 1 95.44 95 GLU B N 1
ATOM 3097 C CA . GLU B 1 95 ? -5.711 13.289 -17.641 1 95.44 95 GLU B CA 1
ATOM 3098 C C . GLU B 1 95 ? -7.125 12.922 -17.203 1 95.44 95 GLU B C 1
ATOM 3100 O O . GLU B 1 95 ? -8.102 13.484 -17.703 1 95.44 95 GLU B O 1
ATOM 3105 N N . GLY B 1 96 ? -7.184 11.961 -16.297 1 96.69 96 GLY B N 1
ATOM 3106 C CA . GLY B 1 96 ? -8.484 11.586 -15.773 1 96.69 96 GLY B CA 1
ATOM 3107 C C . GLY B 1 96 ? -9.195 12.719 -15.07 1 96.69 96 GLY B C 1
ATOM 3108 O O . GLY B 1 96 ? -10.406 12.891 -15.219 1 96.69 96 GLY B O 1
ATOM 3109 N N . LEU B 1 97 ? -8.477 13.484 -14.312 1 98.31 97 LEU B N 1
ATOM 3110 C CA . LEU B 1 97 ? -9.047 14.617 -13.586 1 98.31 97 LEU B CA 1
ATOM 3111 C C . LEU B 1 97 ? -9.562 15.68 -14.555 1 98.31 97 LEU B C 1
ATOM 3113 O O . LEU B 1 97 ? -10.641 16.25 -14.352 1 98.31 97 LEU B O 1
ATOM 3117 N N . LYS B 1 98 ? -8.812 15.961 -15.578 1 97.94 98 LYS B N 1
ATOM 3118 C CA . LYS B 1 98 ? -9.242 16.922 -16.594 1 97.94 98 LYS B CA 1
ATOM 3119 C C . LYS B 1 98 ? -10.547 16.484 -17.25 1 97.94 98 LYS B C 1
ATOM 3121 O O . LYS B 1 98 ? -11.445 17.297 -17.469 1 97.94 98 LYS B O 1
ATOM 3126 N N . ARG B 1 99 ? -10.664 15.195 -17.547 1 98.06 99 ARG B N 1
ATOM 3127 C CA . ARG B 1 99 ? -11.891 14.672 -18.125 1 98.06 99 ARG B CA 1
ATOM 3128 C C . ARG B 1 99 ? -13.07 14.844 -17.188 1 98.06 99 ARG B C 1
ATOM 3130 O O . ARG B 1 99 ? -14.172 15.188 -17.609 1 98.06 99 ARG B O 1
ATOM 3137 N N . LEU B 1 100 ? -12.836 14.609 -15.961 1 98.25 100 LEU B N 1
ATOM 3138 C CA . LEU B 1 100 ? -13.891 14.773 -14.969 1 98.25 100 LEU B CA 1
ATOM 3139 C C . LEU B 1 100 ? -14.305 16.234 -14.852 1 98.25 100 LEU B C 1
ATOM 3141 O O . LEU B 1 100 ? -15.492 16.531 -14.719 1 98.25 100 LEU B O 1
ATOM 3145 N N . LYS B 1 101 ? -13.383 17.125 -14.914 1 98.25 101 LYS B N 1
ATOM 3146 C CA . LYS B 1 101 ? -13.664 18.562 -14.883 1 98.25 101 LYS B CA 1
ATOM 3147 C C . LYS B 1 101 ? -14.516 18.984 -16.078 1 98.25 101 LYS B C 1
ATOM 3149 O O . LYS B 1 101 ? -15.414 19.812 -15.938 1 98.25 101 LYS B O 1
ATOM 3154 N N . GLU B 1 102 ? -14.219 18.422 -17.203 1 98.31 102 GLU B N 1
ATOM 3155 C CA . GLU B 1 102 ? -14.977 18.719 -18.406 1 98.31 102 GLU B CA 1
ATOM 3156 C C . GLU B 1 102 ? -16.438 18.281 -18.266 1 98.31 102 GLU B C 1
ATOM 3158 O O . GLU B 1 102 ? -17.344 18.953 -18.781 1 98.31 102 GLU B O 1
ATOM 3163 N N . LYS B 1 103 ? -16.656 17.219 -17.625 1 98.25 103 LYS B N 1
ATOM 3164 C CA . LYS B 1 103 ? -18 16.703 -17.422 1 98.25 103 LYS B CA 1
ATOM 3165 C C . LYS B 1 103 ? -18.766 17.562 -16.406 1 98.25 103 LYS B C 1
ATOM 3167 O O . LYS B 1 103 ? -20 17.562 -16.391 1 98.25 103 LYS B O 1
ATOM 3172 N N . HIS B 1 104 ? -18 18.25 -15.508 1 98.25 104 HIS B N 1
ATOM 3173 C CA . HIS B 1 104 ? -18.594 19.094 -14.469 1 98.25 104 HIS B CA 1
ATOM 3174 C C . HIS B 1 104 ? -17.938 20.469 -14.445 1 98.25 104 HIS B C 1
ATOM 3176 O O . HIS B 1 104 ? -17.312 20.844 -13.445 1 98.25 104 HIS B O 1
ATOM 3182 N N . PRO B 1 105 ? -18.188 21.312 -15.406 1 96.75 105 PRO B N 1
ATOM 3183 C CA . PRO B 1 105 ? -17.438 22.547 -15.602 1 96.75 105 PRO B CA 1
ATOM 3184 C C . PRO B 1 105 ? -17.672 23.562 -14.484 1 96.75 105 PRO B C 1
ATOM 3186 O O . PRO B 1 105 ? -16.844 24.453 -14.266 1 96.75 105 PRO B O 1
ATOM 3189 N N . GLU B 1 106 ? -18.703 23.469 -13.734 1 96.81 106 GLU B N 1
ATOM 3190 C CA . GLU B 1 106 ? -19.031 24.438 -12.695 1 96.81 106 GLU B CA 1
ATOM 3191 C C . GLU B 1 106 ? -18.531 23.969 -11.328 1 96.81 106 GLU B C 1
ATOM 3193 O O . GLU B 1 106 ? -18.578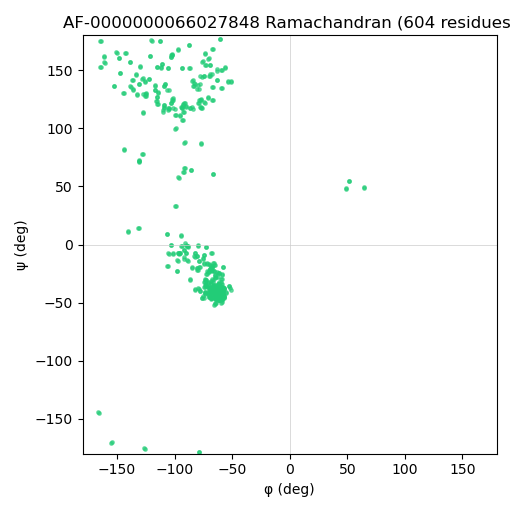 24.719 -10.352 1 96.81 106 GLU B O 1
ATOM 3198 N N . ALA B 1 107 ? -18.031 22.75 -11.227 1 98.44 107 ALA B N 1
ATOM 3199 C CA . ALA B 1 107 ? -17.594 22.172 -9.953 1 98.44 107 ALA B CA 1
ATOM 3200 C C . ALA B 1 107 ? -16.094 22.391 -9.734 1 98.44 107 ALA B C 1
ATOM 3202 O O . ALA B 1 107 ? -15.281 21.922 -10.531 1 98.44 107 ALA B O 1
ATOM 3203 N N . PRO B 1 108 ? -15.727 23.109 -8.688 1 98.75 108 PRO B N 1
ATOM 3204 C CA . PRO B 1 108 ? -14.297 23.188 -8.375 1 98.75 108 PRO B CA 1
ATOM 3205 C C . PRO B 1 108 ? -13.734 21.859 -7.863 1 98.75 108 PRO B C 1
ATOM 3207 O O . PRO B 1 108 ? -14.484 21.031 -7.324 1 98.75 108 PRO B O 1
ATOM 3210 N N . VAL B 1 109 ? -12.461 21.703 -8.055 1 98.88 109 VAL B N 1
ATOM 3211 C CA . VAL B 1 109 ? -11.781 20.5 -7.586 1 98.88 109 VAL B CA 1
ATOM 3212 C C . VAL B 1 109 ? -11.211 20.75 -6.188 1 98.88 109 VAL B C 1
ATOM 3214 O O . VAL B 1 109 ? -10.43 21.672 -5.984 1 98.88 109 VAL B O 1
ATOM 3217 N N . VAL B 1 110 ? -11.641 19.969 -5.207 1 98.94 110 VAL B N 1
ATOM 3218 C CA . VAL B 1 110 ? -11.039 19.875 -3.879 1 98.94 110 VAL B CA 1
ATOM 3219 C C . VAL B 1 110 ? -10.156 18.641 -3.789 1 98.94 110 VAL B C 1
ATOM 3221 O O . VAL B 1 110 ? -10.641 17.516 -3.885 1 98.94 110 VAL B O 1
ATOM 3224 N N . SER B 1 111 ? -8.875 18.891 -3.578 1 98.88 111 SER B N 1
ATOM 3225 C CA . SER B 1 111 ? -7.938 17.781 -3.545 1 98.88 111 SER B CA 1
ATOM 3226 C C . SER B 1 111 ? -7.426 17.531 -2.129 1 98.88 111 SER B C 1
ATOM 3228 O O . SER B 1 111 ? -6.863 18.422 -1.502 1 98.88 111 SER B O 1
ATOM 3230 N N . TYR B 1 112 ? -7.703 16.297 -1.652 1 98.62 112 TYR B N 1
ATOM 3231 C CA . TYR B 1 112 ? -6.984 15.828 -0.473 1 98.62 112 TYR B CA 1
ATOM 3232 C C . TYR B 1 112 ? -5.477 15.938 -0.674 1 98.62 112 TYR B C 1
ATOM 3234 O O . TYR B 1 112 ? -4.973 15.695 -1.773 1 98.62 112 TYR B O 1
ATOM 3242 N N . VAL B 1 113 ? -4.77 16.328 0.317 1 98.12 113 VAL B N 1
ATOM 3243 C CA . VAL B 1 113 ? -3.34 16.594 0.179 1 98.12 113 VAL B CA 1
ATOM 3244 C C . VAL B 1 113 ? -2.613 15.32 -0.245 1 98.12 113 VAL B C 1
ATOM 3246 O O . VAL B 1 113 ? -1.508 15.375 -0.788 1 98.12 113 VAL B O 1
ATOM 3249 N N . ASN B 1 114 ? -3.176 14.133 0.056 1 97.75 114 ASN B N 1
ATOM 3250 C CA . ASN B 1 114 ? -2.629 12.867 -0.433 1 97.75 114 ASN B CA 1
ATOM 3251 C C . ASN B 1 114 ? -2.764 12.75 -1.948 1 97.75 114 ASN B C 1
ATOM 3253 O O . ASN B 1 114 ? -3.441 11.852 -2.447 1 97.75 114 ASN B O 1
ATOM 3257 N N . SER B 1 115 ? -2.143 13.68 -2.621 1 98.44 115 SER B N 1
ATOM 3258 C CA . SER B 1 115 ? -2.109 13.805 -4.074 1 98.44 115 SER B CA 1
ATOM 3259 C C . SER B 1 115 ? -0.795 14.414 -4.547 1 98.44 115 SER B C 1
ATOM 3261 O O . SER B 1 115 ? -0.079 15.039 -3.764 1 98.44 115 SER B O 1
ATOM 3263 N N . SER B 1 116 ? -0.476 14.234 -5.789 1 97.56 116 SER B N 1
ATOM 3264 C CA . SER B 1 116 ? 0.772 14.75 -6.34 1 97.56 116 SER B CA 1
ATOM 3265 C C . SER B 1 116 ? 0.712 16.266 -6.516 1 97.56 116 SER B C 1
ATOM 3267 O O . SER B 1 116 ? -0.369 16.859 -6.488 1 97.56 116 SER B O 1
ATOM 3269 N N . ALA B 1 117 ? 1.929 16.844 -6.703 1 98.31 117 ALA B N 1
ATOM 3270 C CA . ALA B 1 117 ? 2.012 18.266 -6.996 1 98.31 117 ALA B CA 1
ATOM 3271 C C . ALA B 1 117 ? 1.225 18.609 -8.258 1 98.31 117 ALA B C 1
ATOM 3273 O O . ALA B 1 117 ? 0.567 19.656 -8.32 1 98.31 117 ALA B O 1
ATOM 3274 N N . ALA B 1 118 ? 1.247 17.734 -9.25 1 98.44 118 ALA B N 1
ATOM 3275 C CA . ALA B 1 118 ? 0.55 17.969 -10.516 1 98.44 118 ALA B CA 1
ATOM 3276 C C . ALA B 1 118 ? -0.962 18 -10.305 1 98.44 118 ALA B C 1
ATOM 3278 O O . ALA B 1 118 ? -1.659 18.812 -10.93 1 98.44 118 ALA B O 1
ATOM 3279 N N . ILE B 1 119 ? -1.434 17.141 -9.477 1 98.81 119 ILE B N 1
ATOM 3280 C CA . ILE B 1 119 ? -2.863 17.109 -9.195 1 98.81 119 ILE B CA 1
ATOM 3281 C C . ILE B 1 119 ? -3.264 18.359 -8.422 1 98.81 119 ILE B C 1
ATOM 3283 O O . ILE B 1 119 ? -4.312 18.953 -8.688 1 98.81 119 ILE B O 1
ATOM 3287 N N . LYS B 1 120 ? -2.443 18.734 -7.453 1 98.75 120 LYS B N 1
ATOM 3288 C CA . LYS B 1 120 ? -2.697 19.969 -6.707 1 98.75 120 LYS B CA 1
ATOM 3289 C C . LYS B 1 120 ? -2.75 21.172 -7.637 1 98.75 120 LYS B C 1
ATOM 3291 O O . LYS B 1 120 ? -3.521 22.109 -7.41 1 98.75 120 LYS B O 1
ATOM 3296 N N . ALA B 1 121 ? -1.91 21.172 -8.656 1 98.75 121 ALA B N 1
ATOM 3297 C CA . ALA B 1 121 ? -1.85 22.266 -9.625 1 98.75 121 ALA B CA 1
ATOM 3298 C C . ALA B 1 121 ? -3.123 22.328 -10.461 1 98.75 121 ALA B C 1
ATOM 3300 O O . ALA B 1 121 ? -3.451 23.375 -11.023 1 98.75 121 ALA B O 1
ATOM 3301 N N . GLU B 1 122 ? -3.84 21.188 -10.547 1 98.56 122 GLU B N 1
ATOM 3302 C CA . GLU B 1 122 ? -5.094 21.125 -11.289 1 98.56 122 GLU B CA 1
ATOM 3303 C C . GLU B 1 122 ? -6.293 21.359 -10.375 1 98.56 122 GLU B C 1
ATOM 3305 O O . GLU B 1 122 ? -7.441 21.25 -10.805 1 98.56 122 GLU B O 1
ATOM 3310 N N . SER B 1 123 ? -6.09 21.734 -9.133 1 98.81 123 SER B N 1
ATOM 3311 C CA . SER B 1 123 ? -7.152 21.828 -8.141 1 98.81 123 SER B CA 1
ATOM 3312 C C . SER B 1 123 ? -7.414 23.281 -7.742 1 98.81 123 SER B C 1
ATOM 3314 O O . SER B 1 123 ? -6.535 24.141 -7.871 1 98.81 123 SER B O 1
ATOM 3316 N N . TYR B 1 124 ? -8.594 23.562 -7.344 1 98.81 124 TYR B N 1
ATOM 3317 C CA . TYR B 1 124 ? -8.922 24.891 -6.836 1 98.81 124 TYR B CA 1
ATOM 3318 C C . TYR B 1 124 ? -8.391 25.078 -5.418 1 98.81 124 TYR B C 1
ATOM 3320 O O . TYR B 1 124 ? -7.801 26.109 -5.102 1 98.81 124 TYR B O 1
ATOM 3328 N N . ILE B 1 125 ? -8.617 24.109 -4.605 1 98.81 125 ILE B N 1
ATOM 3329 C CA . ILE B 1 125 ? -8.234 24.172 -3.197 1 98.81 125 ILE B CA 1
ATOM 3330 C C . ILE B 1 125 ? -7.863 22.781 -2.707 1 98.81 125 ILE B C 1
ATOM 3332 O O . ILE B 1 125 ? -8.391 21.781 -3.199 1 98.81 125 ILE B O 1
ATOM 3336 N N . CYS B 1 126 ? -6.93 22.672 -1.79 1 98.75 126 CYS B N 1
ATOM 3337 C CA . CYS B 1 126 ? -6.598 21.406 -1.142 1 98.75 126 CYS B CA 1
ATOM 3338 C C . CYS B 1 126 ? -7.316 21.281 0.196 1 98.75 126 CYS B C 1
ATOM 3340 O O . CYS B 1 126 ? -7.969 22.219 0.651 1 98.75 126 CYS B O 1
ATOM 3342 N N . CYS B 1 127 ? -7.281 20.094 0.755 1 98.5 127 CYS B N 1
ATOM 3343 C CA . CYS B 1 127 ? -7.785 19.844 2.102 1 98.5 127 CYS B CA 1
ATOM 3344 C C . CYS B 1 127 ? -7.035 18.688 2.764 1 98.5 127 CYS B C 1
ATOM 3346 O O . CYS B 1 127 ? -6.211 18.031 2.127 1 98.5 127 CYS B O 1
ATOM 3348 N N . THR B 1 128 ? -7.18 18.562 4.031 1 97.38 128 THR B N 1
ATOM 3349 C CA . THR B 1 128 ? -6.746 17.406 4.801 1 97.38 128 THR B CA 1
ATOM 3350 C C . THR B 1 128 ? -7.93 16.766 5.52 1 97.38 128 THR B C 1
ATOM 3352 O O . THR B 1 128 ? -9.062 17.25 5.422 1 97.38 128 THR B O 1
ATOM 3355 N N . SER B 1 129 ? -7.613 15.648 6.168 1 97 129 SER B N 1
ATOM 3356 C CA . SER B 1 129 ? -8.672 15 6.93 1 97 129 SER B CA 1
ATOM 3357 C C . SER B 1 129 ? -9.117 15.859 8.109 1 97 129 SER B C 1
ATOM 3359 O O . SER B 1 129 ? -10.219 15.68 8.641 1 97 129 SER B O 1
ATOM 3361 N N . ALA B 1 130 ? -8.328 16.844 8.469 1 95.06 130 ALA B N 1
ATOM 3362 C CA . ALA B 1 130 ? -8.602 17.688 9.617 1 95.06 130 ALA B CA 1
ATOM 3363 C C . ALA B 1 130 ? -9.539 18.844 9.25 1 95.06 130 ALA B C 1
ATOM 3365 O O . ALA B 1 130 ? -10.211 19.406 10.117 1 95.06 130 ALA B O 1
ATOM 3366 N N . ASN B 1 131 ? -9.633 19.141 7.938 1 97.12 131 ASN B N 1
ATOM 3367 C CA . ASN B 1 131 ? -10.375 20.344 7.613 1 97.12 131 ASN B CA 1
ATOM 3368 C C . ASN B 1 131 ? -11.242 20.156 6.367 1 97.12 131 ASN B C 1
ATOM 3370 O O . ASN B 1 131 ? -11.758 21.141 5.812 1 97.12 131 ASN B O 1
ATOM 3374 N N . ALA B 1 132 ? -11.391 18.938 5.898 1 98.19 132 ALA B N 1
ATOM 3375 C CA . ALA B 1 132 ? -12.062 18.656 4.633 1 98.19 132 ALA B CA 1
ATOM 3376 C C . ALA B 1 132 ? -13.484 19.203 4.641 1 98.19 132 ALA B C 1
ATOM 3378 O O . ALA B 1 132 ? -13.93 19.812 3.666 1 98.19 132 ALA B O 1
ATOM 3379 N N . VAL B 1 133 ? -14.227 19.016 5.703 1 98.06 133 VAL B N 1
ATOM 3380 C CA . VAL B 1 133 ? -15.609 19.469 5.805 1 98.06 133 VAL B CA 1
ATOM 3381 C C . VAL B 1 133 ? -15.664 20.984 5.762 1 98.06 133 VAL B C 1
ATOM 3383 O O . VAL B 1 133 ? -16.453 21.562 5.008 1 98.06 133 VAL B O 1
ATOM 3386 N N . GLU B 1 134 ? -14.781 21.625 6.535 1 97.81 134 GLU B N 1
ATOM 3387 C CA . GLU B 1 134 ? -14.727 23.078 6.582 1 97.81 134 GLU B CA 1
ATOM 3388 C C . GLU B 1 134 ? -14.352 23.656 5.223 1 97.81 134 GLU B C 1
ATOM 3390 O O . GLU B 1 134 ? -14.922 24.672 4.797 1 97.81 134 GLU B O 1
ATOM 3395 N N . VAL B 1 135 ? -13.414 23 4.531 1 98.44 135 VAL B N 1
ATOM 3396 C CA . VAL B 1 135 ? -12.953 23.469 3.227 1 98.44 135 VAL B CA 1
ATOM 3397 C C . VAL B 1 135 ? -14.102 23.406 2.221 1 98.44 135 VAL B C 1
ATOM 3399 O O . VAL B 1 135 ? -14.391 24.391 1.539 1 98.44 135 VAL B O 1
ATOM 3402 N N . VAL B 1 136 ? -14.758 22.297 2.141 1 98.62 136 VAL B N 1
ATOM 3403 C CA . VAL B 1 136 ? -15.852 22.141 1.188 1 98.62 136 VAL B CA 1
ATOM 3404 C C . VAL B 1 136 ? -16.969 23.125 1.506 1 98.62 136 VAL B C 1
ATOM 3406 O O . VAL B 1 136 ? -17.516 23.766 0.604 1 98.62 136 VAL B O 1
ATOM 3409 N N . ASN B 1 137 ? -17.266 23.328 2.764 1 98.06 137 ASN B N 1
ATOM 3410 C CA . ASN B 1 137 ? -18.359 24.219 3.178 1 98.06 137 ASN B CA 1
ATOM 3411 C C . ASN B 1 137 ? -18 25.688 2.939 1 98.06 137 ASN B C 1
ATOM 3413 O O . ASN B 1 137 ? -18.891 26.531 2.85 1 98.06 137 ASN B O 1
ATOM 3417 N N . SER B 1 138 ? -16.766 26.016 2.867 1 97.62 138 SER B N 1
ATOM 3418 C CA . SER B 1 138 ? -16.328 27.391 2.658 1 97.62 138 SER B CA 1
ATOM 3419 C C . SER B 1 138 ? -16.547 27.828 1.212 1 97.62 138 SER B C 1
ATOM 3421 O O . SER B 1 138 ? -16.516 29.016 0.906 1 97.62 138 SER B O 1
ATOM 3423 N N . LEU B 1 139 ? -16.766 26.906 0.342 1 97.75 139 LEU B N 1
ATOM 3424 C CA . LEU B 1 139 ? -16.922 27.219 -1.075 1 97.75 139 LEU B CA 1
ATOM 3425 C C . LEU B 1 139 ? -18.344 27.625 -1.39 1 97.75 139 LEU B C 1
ATOM 3427 O O . LEU B 1 139 ? -19.297 27.062 -0.836 1 97.75 139 LEU B O 1
ATOM 3431 N N . ASP B 1 140 ? -18.516 28.688 -2.191 1 97 140 ASP B N 1
ATOM 3432 C CA . ASP B 1 140 ? -19.828 29.141 -2.607 1 97 140 ASP B CA 1
ATOM 3433 C C . ASP B 1 140 ? -20.25 28.484 -3.92 1 97 140 ASP B C 1
ATOM 3435 O O . ASP B 1 140 ? -20.406 29.156 -4.941 1 97 140 ASP B O 1
ATOM 3439 N N . VAL B 1 141 ? -20.438 27.156 -3.855 1 97.62 141 VAL B N 1
ATOM 3440 C CA . VAL B 1 141 ? -20.828 26.344 -4.996 1 97.62 141 VAL B CA 1
ATOM 3441 C C . VAL B 1 141 ? -21.797 25.25 -4.539 1 97.62 141 VAL B C 1
ATOM 3443 O O . VAL B 1 141 ? -21.938 25 -3.342 1 97.62 141 VAL B O 1
ATOM 3446 N N . ASP B 1 142 ? -22.5 24.609 -5.457 1 97.56 142 ASP B N 1
ATOM 3447 C CA . ASP B 1 142 ? -23.469 23.562 -5.137 1 97.56 142 ASP B CA 1
ATOM 3448 C C . ASP B 1 142 ? -22.844 22.172 -5.305 1 97.56 142 ASP B C 1
ATOM 3450 O O . ASP B 1 142 ? -23.328 21.188 -4.734 1 97.56 142 ASP B O 1
ATOM 3454 N N . GLU B 1 143 ? -21.781 22.156 -6.129 1 98.31 143 GLU B N 1
ATOM 3455 C CA . GLU B 1 143 ? -21.156 20.875 -6.457 1 98.31 143 GLU B CA 1
ATOM 3456 C C . GLU B 1 143 ? -19.641 20.984 -6.414 1 98.31 143 GLU B C 1
ATOM 3458 O O . GLU B 1 143 ? -19.062 21.984 -6.832 1 98.31 143 GLU B O 1
ATOM 3463 N N . VAL B 1 144 ? -19.031 19.875 -5.898 1 98.62 144 VAL B N 1
ATOM 3464 C CA . VAL B 1 144 ? -17.578 19.859 -5.785 1 98.62 144 VAL B CA 1
ATOM 3465 C C . VAL B 1 144 ? -17.031 18.516 -6.254 1 98.62 144 VAL B C 1
ATOM 3467 O O . VAL B 1 144 ? -17.609 17.469 -5.965 1 98.62 144 VAL B O 1
ATOM 3470 N N . ILE B 1 145 ? -15.969 18.516 -7.098 1 98.94 145 ILE B N 1
ATOM 3471 C CA . ILE B 1 145 ? -15.172 17.328 -7.375 1 98.94 145 ILE B CA 1
ATOM 3472 C C . ILE B 1 145 ? -14.195 17.078 -6.227 1 98.94 145 ILE B C 1
ATOM 3474 O O . ILE B 1 145 ? -13.453 17.984 -5.832 1 98.94 145 ILE B O 1
ATOM 3478 N N . PHE B 1 146 ? -14.281 15.914 -5.621 1 98.94 146 PHE B N 1
ATOM 3479 C CA . PHE B 1 146 ? -13.438 15.57 -4.488 1 98.94 146 PHE B CA 1
ATOM 3480 C C . PHE B 1 146 ? -12.492 14.43 -4.84 1 98.94 146 PHE B C 1
ATOM 3482 O O . PHE B 1 146 ? -12.945 13.328 -5.176 1 98.94 146 PHE B O 1
ATOM 3489 N N . VAL B 1 147 ? -11.188 14.672 -4.738 1 98.69 147 VAL B N 1
ATOM 3490 C CA . VAL B 1 147 ? -10.195 13.68 -5.141 1 98.69 147 VAL B CA 1
ATOM 3491 C C . VAL B 1 147 ? -9.164 13.492 -4.031 1 98.69 147 VAL B C 1
ATOM 3493 O O . VAL B 1 147 ? -8.891 14.422 -3.27 1 98.69 147 VAL B O 1
ATOM 3496 N N . PRO B 1 148 ? -8.461 12.367 -3.828 1 98.56 148 PRO B N 1
ATOM 3497 C CA . PRO B 1 148 ? -8.75 11.148 -4.582 1 98.56 148 PRO B CA 1
ATOM 3498 C C . PRO B 1 148 ? -9.555 10.133 -3.775 1 98.56 148 PRO B C 1
ATOM 3500 O O . PRO B 1 148 ? -10.047 9.148 -4.332 1 98.56 148 PRO B O 1
ATOM 3503 N N . ASP B 1 149 ? -9.789 10.336 -2.484 1 98.62 149 ASP B N 1
ATOM 3504 C CA . ASP B 1 149 ? -10.258 9.289 -1.571 1 98.62 149 ASP B CA 1
ATOM 3505 C C . ASP B 1 149 ? -11.781 9.234 -1.531 1 98.62 149 ASP B C 1
ATOM 3507 O O . ASP B 1 149 ? -12.43 10.164 -1.03 1 98.62 149 ASP B O 1
ATOM 3511 N N . LYS B 1 150 ? -12.328 8.133 -1.906 1 98.69 150 LYS B N 1
ATOM 3512 C CA . LYS B 1 150 ? -13.781 8.016 -1.967 1 98.69 150 LYS B CA 1
ATOM 3513 C C . LYS B 1 150 ? -14.383 7.938 -0.568 1 98.69 150 LYS B C 1
ATOM 3515 O O . LYS B 1 150 ? -15.523 8.352 -0.354 1 98.69 150 LYS B O 1
ATOM 3520 N N . ASN B 1 151 ? -13.664 7.379 0.377 1 98.81 151 ASN B N 1
ATOM 3521 C CA . ASN B 1 151 ? -14.18 7.277 1.741 1 98.81 151 ASN B CA 1
ATOM 3522 C C . ASN B 1 151 ? -14.242 8.648 2.416 1 98.81 151 ASN B C 1
ATOM 3524 O O . ASN B 1 151 ? -15.25 8.984 3.047 1 98.81 151 ASN B O 1
ATOM 3528 N N . LEU B 1 152 ? -13.195 9.43 2.275 1 98.81 152 LEU B N 1
ATOM 3529 C CA . LEU B 1 152 ? -13.227 10.789 2.805 1 98.81 152 LEU B CA 1
ATOM 3530 C C . LEU B 1 152 ? -14.312 11.617 2.115 1 98.81 152 LEU B C 1
ATOM 3532 O O . LEU B 1 152 ? -14.992 12.414 2.76 1 98.81 152 LEU B O 1
ATOM 3536 N N . ALA B 1 153 ? -14.43 11.406 0.818 1 98.88 153 ALA B N 1
ATOM 3537 C CA . ALA B 1 153 ? -15.492 12.086 0.078 1 98.88 153 ALA B CA 1
ATOM 3538 C C . ALA B 1 153 ? -16.859 11.758 0.663 1 98.88 153 ALA B C 1
ATOM 3540 O O . ALA B 1 153 ? -17.703 12.641 0.825 1 98.88 153 ALA B O 1
ATOM 3541 N N . ALA B 1 154 ? -17.094 10.5 0.971 1 98.81 154 ALA B N 1
ATOM 3542 C CA . ALA B 1 154 ? -18.359 10.07 1.55 1 98.81 154 ALA B CA 1
ATOM 3543 C C . ALA B 1 154 ? -18.578 10.703 2.924 1 98.81 154 ALA B C 1
ATOM 3545 O O . ALA B 1 154 ? -19.703 11.086 3.266 1 98.81 154 ALA B O 1
ATOM 3546 N N . TYR B 1 155 ? -17.562 10.773 3.668 1 98.81 155 TYR B N 1
ATOM 3547 C CA . TYR B 1 155 ? -17.641 11.406 4.98 1 98.81 155 TYR B CA 1
ATOM 3548 C C . TYR B 1 155 ? -18.031 12.875 4.855 1 98.81 155 TYR B C 1
ATOM 3550 O O . TYR B 1 155 ? -18.938 13.336 5.555 1 98.81 155 TYR B O 1
ATOM 3558 N N . VAL B 1 156 ? -17.344 13.562 3.932 1 98.75 156 VAL B N 1
ATOM 3559 C CA . VAL B 1 156 ? -17.625 14.977 3.701 1 98.75 156 VAL B CA 1
ATOM 3560 C C . VAL B 1 156 ? -19.062 15.148 3.189 1 98.75 156 VAL B C 1
ATOM 3562 O O . VAL B 1 156 ? -19.781 16.047 3.633 1 98.75 156 VAL B O 1
ATOM 3565 N N . ALA B 1 157 ? -19.453 14.266 2.334 1 98.75 157 ALA B N 1
ATOM 3566 C CA . ALA B 1 157 ? -20.797 14.328 1.757 1 98.75 157 ALA B CA 1
ATOM 3567 C C . ALA B 1 157 ? -21.875 14.234 2.84 1 98.75 157 ALA B C 1
ATOM 3569 O O . ALA B 1 157 ? -22.922 14.859 2.73 1 98.75 157 ALA B O 1
ATOM 3570 N N . SER B 1 158 ? -21.609 13.539 3.848 1 98.31 158 SER B N 1
ATOM 3571 C CA . SER B 1 158 ? -22.578 13.336 4.918 1 98.31 158 SER B CA 1
ATOM 3572 C C . SER B 1 158 ? -22.625 14.539 5.852 1 98.31 158 SER B C 1
ATOM 3574 O O . SER B 1 158 ? -23.469 14.617 6.738 1 98.31 158 SER B O 1
ATOM 3576 N N . ARG B 1 159 ? -21.812 15.562 5.617 1 98 159 ARG B N 1
ATOM 3577 C CA . ARG B 1 159 ? -21.703 16.688 6.539 1 98 159 ARG B CA 1
ATOM 3578 C C . ARG B 1 159 ? -21.812 18.016 5.801 1 98 159 ARG B C 1
ATOM 3580 O O . ARG B 1 159 ? -21.375 19.062 6.309 1 98 159 ARG B O 1
ATOM 3587 N N . THR B 1 160 ? -22.25 17.953 4.609 1 98.25 160 THR B N 1
ATOM 3588 C CA . THR B 1 160 ? -22.438 19.141 3.787 1 98.25 160 THR B CA 1
ATOM 3589 C C . THR B 1 160 ? -23.734 19.047 2.996 1 98.25 160 THR B C 1
ATOM 3591 O O . THR B 1 160 ? -24.328 17.969 2.869 1 98.25 160 THR B O 1
ATOM 3594 N N . ASP B 1 161 ? -24.25 20.172 2.6 1 97.75 161 ASP B N 1
ATOM 3595 C CA . ASP B 1 161 ? -25.438 20.219 1.748 1 97.75 161 ASP B CA 1
ATOM 3596 C C . ASP B 1 161 ? -25.047 20.219 0.271 1 97.75 161 ASP B C 1
ATOM 3598 O O . ASP B 1 161 ? -25.922 20.141 -0.603 1 97.75 161 ASP B O 1
ATOM 3602 N N . LYS B 1 162 ? -23.797 20.188 -0.007 1 98.19 162 LYS B N 1
ATOM 3603 C CA . LYS B 1 162 ? -23.312 20.219 -1.382 1 98.19 162 LYS B CA 1
ATOM 3604 C C . LYS B 1 162 ? -23.25 18.828 -1.988 1 98.19 162 LYS B C 1
ATOM 3606 O O . LYS B 1 162 ? -23.094 17.844 -1.27 1 98.19 162 LYS B O 1
ATOM 3611 N N . LYS B 1 163 ? -23.391 18.781 -3.273 1 98.62 163 LYS B N 1
ATOM 3612 C CA . LYS B 1 163 ? -23.188 17.531 -4 1 98.62 163 LYS B CA 1
ATOM 3613 C C . LYS B 1 163 ? -21.703 17.234 -4.188 1 98.62 163 LYS B C 1
ATOM 3615 O O . LYS B 1 163 ? -20.969 18.062 -4.727 1 98.62 163 LYS B O 1
ATOM 3620 N N . ILE B 1 164 ? -21.297 16.094 -3.752 1 98.75 164 ILE B N 1
ATOM 3621 C CA . ILE B 1 164 ? -19.891 15.688 -3.891 1 98.75 164 ILE B CA 1
ATOM 3622 C C . ILE B 1 164 ? -19.75 14.703 -5.055 1 98.75 164 ILE B C 1
ATOM 3624 O O . ILE B 1 164 ? -20.484 13.711 -5.129 1 98.75 164 ILE B O 1
ATOM 3628 N N . ILE B 1 165 ? -18.922 14.984 -5.969 1 98.81 165 ILE B N 1
ATOM 3629 C CA . ILE B 1 165 ? -18.516 14.078 -7.039 1 98.81 165 ILE B CA 1
ATOM 3630 C C . ILE B 1 165 ? -17.172 13.43 -6.688 1 98.81 165 ILE B C 1
ATOM 3632 O O . ILE B 1 165 ? -16.109 14.016 -6.91 1 98.81 165 ILE B O 1
ATOM 3636 N N . PRO B 1 166 ? -17.25 12.18 -6.195 1 98.69 166 PRO B N 1
ATOM 3637 C CA . PRO B 1 166 ? -16.031 11.562 -5.668 1 98.69 166 PRO B CA 1
ATOM 3638 C C . PRO B 1 166 ? -15.188 10.898 -6.758 1 98.69 166 PRO B C 1
ATOM 3640 O O . PRO B 1 166 ? -15.734 10.336 -7.711 1 98.69 166 PRO B O 1
ATOM 3643 N N . TRP B 1 167 ? -13.859 11.016 -6.664 1 98.5 167 TRP B N 1
ATOM 3644 C CA . TRP B 1 167 ? -12.945 10.102 -7.332 1 98.5 167 TRP B CA 1
ATOM 3645 C C . TRP B 1 167 ? -12.938 8.742 -6.641 1 98.5 167 TRP B C 1
ATOM 3647 O O . TRP B 1 167 ? -13.188 8.648 -5.438 1 98.5 167 TRP B O 1
ATOM 3657 N N . GLU B 1 168 ? -12.594 7.699 -7.367 1 96.81 168 GLU B N 1
ATOM 3658 C CA . GLU B 1 168 ? -12.773 6.352 -6.844 1 96.81 168 GLU B CA 1
ATOM 3659 C C . GLU B 1 168 ? -11.461 5.789 -6.301 1 96.81 168 GLU B C 1
ATOM 3661 O O . GLU B 1 168 ? -11.172 4.605 -6.473 1 96.81 168 GLU B O 1
ATOM 3666 N N . GLY B 1 169 ? -10.633 6.645 -5.766 1 97.75 169 GLY B N 1
ATOM 3667 C CA . GLY B 1 169 ? -9.438 6.195 -5.066 1 97.75 169 GLY B CA 1
ATOM 3668 C C . GLY B 1 169 ? -9.688 5.902 -3.6 1 97.75 169 GLY B C 1
ATOM 3669 O O . GLY B 1 169 ? -10.789 6.121 -3.092 1 97.75 169 GLY B O 1
ATOM 3670 N N . HIS B 1 170 ? -8.648 5.305 -2.922 1 98.25 170 HIS B N 1
ATOM 3671 C CA . HIS B 1 170 ? -8.75 5 -1.5 1 98.25 170 HIS B CA 1
ATOM 3672 C C . HIS B 1 170 ? -7.383 4.711 -0.896 1 98.25 170 HIS B C 1
ATOM 3674 O O . HIS B 1 170 ? -6.453 4.324 -1.61 1 98.25 170 HIS B O 1
ATOM 3680 N N . CYS B 1 171 ? -7.234 4.957 0.373 1 98.12 171 CYS B N 1
ATOM 3681 C CA . CYS B 1 171 ? -6.07 4.48 1.113 1 98.12 171 CYS B CA 1
ATOM 3682 C C . CYS B 1 171 ? -6.203 3 1.442 1 98.12 171 CYS B C 1
ATOM 3684 O O . CYS B 1 171 ? -7.078 2.605 2.213 1 98.12 171 CYS B O 1
ATOM 3686 N N . PRO B 1 172 ? -5.293 2.18 0.933 1 97.5 172 PRO B N 1
ATOM 3687 C CA . PRO B 1 172 ? -5.441 0.745 1.188 1 97.5 172 PRO B CA 1
ATOM 3688 C C . PRO B 1 172 ? -5.387 0.401 2.676 1 97.5 172 PRO B C 1
ATOM 3690 O O . PRO B 1 172 ? -6.082 -0.513 3.127 1 97.5 172 PRO B O 1
ATOM 3693 N N . THR B 1 173 ? -4.621 1.107 3.434 1 97.81 173 THR B N 1
ATOM 3694 C CA . THR B 1 173 ? -4.465 0.83 4.859 1 97.81 173 THR B CA 1
ATOM 3695 C C . THR B 1 173 ? -5.77 1.078 5.605 1 97.81 173 THR B C 1
ATOM 3697 O O . THR B 1 173 ? -6.16 0.285 6.465 1 97.81 173 THR B O 1
ATOM 3700 N N . HIS B 1 174 ? -6.469 2.098 5.273 1 98.5 174 HIS B N 1
ATOM 3701 C CA . HIS B 1 174 ? -7.734 2.404 5.93 1 98.5 174 HIS B CA 1
ATOM 3702 C C . HIS B 1 174 ? -8.875 1.586 5.332 1 98.5 174 HIS B C 1
ATOM 3704 O O . HIS B 1 174 ? -9.75 1.108 6.062 1 98.5 174 HIS B O 1
ATOM 3710 N N . HIS B 1 175 ? -8.805 1.431 4.02 1 97.88 175 HIS B N 1
ATOM 3711 C CA . HIS B 1 175 ? -9.891 0.77 3.301 1 97.88 175 HIS B CA 1
ATOM 3712 C C . HIS B 1 175 ? -9.945 -0.717 3.633 1 97.88 175 HIS B C 1
ATOM 3714 O O . HIS B 1 175 ? -10.992 -1.35 3.492 1 97.88 175 HIS B O 1
ATOM 3720 N N . GLN B 1 176 ? -8.852 -1.259 4.102 1 96.62 176 GLN B N 1
ATOM 3721 C CA . GLN B 1 176 ? -8.828 -2.686 4.41 1 96.62 176 GLN B CA 1
ATOM 3722 C C . GLN B 1 176 ? -9.5 -2.975 5.746 1 96.62 176 GLN B C 1
ATOM 3724 O O . GLN B 1 176 ? -9.82 -4.125 6.047 1 96.62 176 GLN B O 1
ATOM 3729 N N . ILE B 1 177 ? -9.75 -1.961 6.57 1 97.5 177 ILE B N 1
ATOM 3730 C CA . ILE B 1 177 ? -10.453 -2.141 7.836 1 97.5 177 ILE B CA 1
ATOM 3731 C C . ILE B 1 177 ? -11.922 -2.447 7.57 1 97.5 177 ILE B C 1
ATOM 3733 O O . ILE B 1 177 ? -12.609 -1.694 6.871 1 97.5 177 ILE B O 1
ATOM 3737 N N . LEU B 1 178 ? -12.375 -3.531 8.148 1 96.44 178 LEU B N 1
ATOM 3738 C CA . LEU B 1 178 ? -13.742 -3.973 7.879 1 96.44 178 LEU B CA 1
ATOM 3739 C C . LEU B 1 178 ? -14.617 -3.814 9.117 1 96.44 178 LEU B C 1
ATOM 3741 O O . LEU B 1 178 ? -14.109 -3.779 10.242 1 96.44 178 LEU B O 1
ATOM 3745 N N . ARG B 1 179 ? -15.914 -3.688 8.797 1 96.62 179 ARG B N 1
ATOM 3746 C CA . ARG B 1 179 ? -16.906 -3.604 9.875 1 96.62 179 ARG B CA 1
ATOM 3747 C C . ARG B 1 179 ? -16.719 -4.75 10.859 1 96.62 179 ARG B C 1
ATOM 3749 O O . ARG B 1 179 ? -16.781 -4.543 12.078 1 96.62 179 ARG B O 1
ATOM 3756 N N . GLU B 1 180 ? -16.422 -5.918 10.375 1 94.5 180 GLU B N 1
ATOM 3757 C CA . GLU B 1 180 ? -16.266 -7.117 11.195 1 94.5 180 GLU B CA 1
ATOM 3758 C C . GLU B 1 180 ? -15.055 -7.008 12.117 1 94.5 180 GLU B C 1
ATOM 3760 O O . GLU B 1 180 ? -15.062 -7.535 13.227 1 94.5 180 GLU B O 1
ATOM 3765 N N . ASP B 1 181 ? -14.016 -6.32 11.672 1 96.25 181 ASP B N 1
ATOM 3766 C CA . ASP B 1 181 ? -12.852 -6.074 12.523 1 96.25 181 ASP B CA 1
ATOM 3767 C C . ASP B 1 181 ? -13.234 -5.262 13.758 1 96.25 181 ASP B C 1
ATOM 3769 O O . ASP B 1 181 ? -12.781 -5.551 14.867 1 96.25 181 ASP B O 1
ATOM 3773 N N . VAL B 1 182 ? -14.078 -4.281 13.539 1 98 182 VAL B N 1
ATOM 3774 C CA . VAL B 1 182 ? -14.5 -3.389 14.609 1 98 182 VAL B CA 1
ATOM 3775 C C . VAL B 1 182 ? -15.359 -4.156 15.609 1 98 182 VAL B C 1
ATOM 3777 O O . VAL B 1 182 ? -15.156 -4.051 16.828 1 98 182 VAL B O 1
ATOM 3780 N N . LEU B 1 183 ? -16.266 -4.914 15.117 1 97.12 183 LEU B N 1
ATOM 3781 C CA . LEU B 1 183 ? -17.172 -5.672 15.984 1 97.12 183 LEU B CA 1
ATOM 3782 C C . LEU B 1 183 ? -16.391 -6.656 16.844 1 97.12 183 LEU B C 1
ATOM 3784 O O . LEU B 1 183 ? -16.672 -6.801 18.031 1 97.12 183 LEU B O 1
ATOM 3788 N N . LYS B 1 184 ? -15.438 -7.301 16.266 1 95.94 184 LYS B N 1
ATOM 3789 C CA . LYS B 1 184 ? -14.602 -8.234 17.016 1 95.94 184 LYS B CA 1
ATOM 3790 C C . LYS B 1 184 ? -13.836 -7.527 18.141 1 95.94 184 LYS B C 1
ATOM 3792 O O . LYS B 1 184 ? -13.766 -8.031 19.25 1 95.94 184 LYS B O 1
ATOM 3797 N N . MET B 1 185 ? -13.289 -6.391 17.859 1 97.94 185 MET B N 1
ATOM 3798 C CA . MET B 1 185 ? -12.508 -5.652 18.844 1 97.94 185 MET B CA 1
ATOM 3799 C C . MET B 1 185 ? -13.398 -5.102 19.953 1 97.94 185 MET B C 1
ATOM 3801 O O . MET B 1 185 ? -13 -5.059 21.109 1 97.94 185 MET B O 1
ATOM 3805 N N . LYS B 1 186 ? -14.578 -4.676 19.578 1 98 186 LYS B N 1
ATOM 3806 C CA . LYS B 1 186 ? -15.523 -4.188 20.578 1 98 186 LYS B CA 1
ATOM 3807 C C . LYS B 1 186 ? -15.961 -5.309 21.516 1 98 186 LYS B C 1
ATOM 3809 O O . LYS B 1 186 ? -16.188 -5.078 22.703 1 98 186 LYS B O 1
ATOM 3814 N N . GLU B 1 187 ? -16.078 -6.465 20.953 1 97.69 187 GLU B N 1
ATOM 3815 C CA . GLU B 1 187 ? -16.422 -7.625 21.781 1 97.69 187 GLU B CA 1
ATOM 3816 C C . GLU B 1 187 ? -15.289 -7.953 22.75 1 97.69 187 GLU B C 1
ATOM 3818 O O . GLU B 1 187 ? -15.539 -8.273 23.922 1 97.69 187 GLU B O 1
ATOM 3823 N N . LYS B 1 188 ? -14.086 -7.867 22.328 1 97.75 188 LYS B N 1
ATOM 3824 C CA . LYS B 1 188 ? -12.906 -8.18 23.141 1 97.75 188 LYS B CA 1
ATOM 3825 C C . LYS B 1 188 ? -12.664 -7.105 24.188 1 97.75 188 LYS B C 1
ATOM 3827 O O . LYS B 1 188 ? -12.164 -7.402 25.281 1 97.75 188 LYS B O 1
ATOM 3832 N N . HIS B 1 189 ? -12.977 -5.824 23.828 1 98.25 189 HIS B N 1
ATOM 3833 C CA . HIS B 1 189 ? -12.758 -4.688 24.719 1 98.25 189 HIS B CA 1
ATOM 3834 C C . HIS B 1 189 ? -14.023 -3.85 24.875 1 98.25 189 HIS B C 1
ATOM 3836 O O . HIS B 1 189 ? -14.07 -2.705 24.406 1 98.25 189 HIS B O 1
ATOM 3842 N N . PRO B 1 190 ? -14.93 -4.305 25.672 1 97.62 190 PRO B N 1
ATOM 3843 C CA . PRO B 1 190 ? -16.266 -3.707 25.719 1 97.62 190 PRO B CA 1
ATOM 3844 C C . PRO B 1 190 ? -16.266 -2.301 26.312 1 97.62 190 PRO B C 1
ATOM 3846 O O . PRO B 1 190 ? -17.172 -1.516 26.062 1 97.62 190 PRO B O 1
ATOM 3849 N N . LEU B 1 191 ? -15.258 -1.946 27.016 1 97.88 191 LEU B N 1
ATOM 3850 C CA . LEU B 1 191 ? -15.227 -0.636 27.656 1 97.88 191 LEU B CA 1
ATOM 3851 C C . LEU B 1 191 ? -14.453 0.366 26.812 1 97.88 191 LEU B C 1
ATOM 3853 O O . LEU B 1 191 ? -14.477 1.568 27.078 1 97.88 191 LEU B O 1
ATOM 3857 N N . ALA B 1 192 ? -13.82 -0.089 25.75 1 98.62 192 ALA B N 1
ATOM 3858 C CA . ALA B 1 192 ? -12.977 0.775 24.938 1 98.62 192 ALA B CA 1
ATOM 3859 C C . ALA B 1 192 ? -13.82 1.631 23.984 1 98.62 192 ALA B C 1
ATOM 3861 O O . ALA B 1 192 ? -14.812 1.156 23.438 1 98.62 192 ALA B O 1
ATOM 3862 N N . LYS B 1 193 ? -13.477 2.889 23.859 1 98.81 193 LYS B N 1
ATOM 3863 C CA . LYS B 1 193 ? -14.047 3.742 22.812 1 98.81 193 LYS B CA 1
ATOM 3864 C C . LYS B 1 193 ? -13.383 3.5 21.469 1 98.81 193 LYS B C 1
ATOM 3866 O O . LYS B 1 193 ? -12.156 3.365 21.391 1 98.81 193 LYS B O 1
ATOM 3871 N N . PHE B 1 194 ? -14.242 3.381 20.484 1 98.81 194 PHE B N 1
ATOM 3872 C CA . PHE B 1 194 ? -13.711 3.229 19.141 1 98.81 194 PHE B CA 1
ATOM 3873 C C . PHE B 1 194 ? -13.609 4.582 18.438 1 98.81 194 PHE B C 1
ATOM 3875 O O . PHE B 1 194 ? -14.617 5.246 18.203 1 98.81 194 PHE B O 1
ATOM 3882 N N . ILE B 1 195 ? -12.352 5.016 18.078 1 98.88 195 ILE B N 1
ATOM 3883 C CA . ILE B 1 195 ? -12.141 6.262 17.359 1 98.88 195 ILE B CA 1
ATOM 3884 C C . ILE B 1 195 ? -11.516 5.961 16 1 98.88 195 ILE B C 1
ATOM 3886 O O . ILE B 1 195 ? -10.633 5.105 15.891 1 98.88 195 ILE B O 1
ATOM 3890 N N . ALA B 1 196 ? -12.023 6.637 14.938 1 98.88 196 ALA B N 1
ATOM 3891 C CA . ALA B 1 196 ? -11.664 6.238 13.578 1 98.88 196 ALA B CA 1
ATOM 3892 C C . ALA B 1 196 ? -11.281 7.453 12.734 1 98.88 196 ALA B C 1
ATOM 3894 O O . ALA B 1 196 ? -11.781 8.555 12.969 1 98.88 196 ALA B O 1
ATOM 3895 N N . HIS B 1 197 ? -10.383 7.23 11.867 1 98.81 197 HIS B N 1
ATOM 3896 C CA . HIS B 1 197 ? -10.023 8.211 10.852 1 98.81 197 HIS B CA 1
ATOM 3897 C C . HIS B 1 197 ? -11.055 8.242 9.727 1 98.81 197 HIS B C 1
ATOM 3899 O O . HIS B 1 197 ? -11.562 7.195 9.32 1 98.81 197 HIS B O 1
ATOM 3905 N N . PRO B 1 198 ? -11.344 9.391 9.141 1 98.75 198 PRO B N 1
ATOM 3906 C CA . PRO B 1 198 ? -12.438 9.523 8.18 1 98.75 198 PRO B CA 1
ATOM 3907 C C . PRO B 1 198 ? -12.125 8.875 6.832 1 98.75 198 PRO B C 1
ATOM 3909 O O . PRO B 1 198 ? -12.984 8.836 5.945 1 98.75 198 PRO B O 1
ATOM 3912 N N . GLU B 1 199 ? -10.945 8.312 6.637 1 98.62 199 GLU B N 1
ATOM 3913 C CA . GLU B 1 199 ? -10.602 7.543 5.441 1 98.62 199 GLU B CA 1
ATOM 3914 C C . GLU B 1 199 ? -11.133 6.117 5.523 1 98.62 199 GLU B C 1
ATOM 3916 O O . GLU B 1 199 ? -11.086 5.375 4.543 1 98.62 199 GLU B O 1
ATOM 3921 N N . CYS B 1 200 ? -11.625 5.742 6.703 1 98.69 200 CYS B N 1
ATOM 3922 C CA . CYS B 1 200 ? -12.227 4.418 6.836 1 98.69 200 CYS B CA 1
ATOM 3923 C C . CYS B 1 200 ? -13.555 4.348 6.094 1 98.69 200 CYS B C 1
ATOM 3925 O O . CYS B 1 200 ? -14.172 5.375 5.82 1 98.69 200 CYS B O 1
ATOM 3927 N N . ARG B 1 201 ? -13.984 3.1 5.789 1 97.88 201 ARG B N 1
ATOM 3928 C CA . ARG B 1 201 ? -15.25 2.859 5.102 1 97.88 201 ARG B CA 1
ATOM 3929 C C . ARG B 1 201 ? -16.422 3.432 5.895 1 97.88 201 ARG B C 1
ATOM 3931 O O . ARG B 1 201 ? -16.406 3.43 7.129 1 97.88 201 ARG B O 1
ATOM 3938 N N . PRO B 1 202 ? -17.484 3.838 5.105 1 98.38 202 PRO B N 1
ATOM 3939 C CA . PRO B 1 202 ? -18.656 4.395 5.789 1 98.38 202 PRO B CA 1
ATOM 3940 C C . PRO B 1 202 ? -19.234 3.445 6.84 1 98.38 202 PRO B C 1
ATOM 3942 O O . PRO B 1 202 ? -19.609 3.881 7.93 1 98.38 202 PRO B O 1
ATOM 3945 N N . ASP B 1 203 ? -19.312 2.148 6.555 1 97.75 203 ASP B N 1
ATOM 3946 C CA . ASP B 1 203 ? -19.906 1.197 7.488 1 97.75 203 ASP B CA 1
ATOM 3947 C C . ASP B 1 203 ? -19.016 0.994 8.711 1 97.75 203 ASP B C 1
ATOM 3949 O O . ASP B 1 203 ? -19.484 0.59 9.773 1 97.75 203 ASP B O 1
ATOM 3953 N N . VAL B 1 204 ? -17.766 1.254 8.617 1 98.56 204 VAL B N 1
ATOM 3954 C CA . VAL B 1 204 ? -16.844 1.256 9.75 1 98.56 204 VAL B CA 1
ATOM 3955 C C . VAL B 1 204 ? -17.078 2.512 10.594 1 98.56 204 VAL B C 1
ATOM 3957 O O . VAL B 1 204 ? -17.156 2.436 11.82 1 98.56 204 VAL B O 1
ATOM 3960 N N . LEU B 1 205 ? -17.188 3.67 9.914 1 98.81 205 LEU B N 1
ATOM 3961 C CA . LEU B 1 205 ? -17.359 4.953 10.594 1 98.81 205 LEU B CA 1
ATOM 3962 C C . LEU B 1 205 ? -18.656 4.988 11.391 1 98.81 205 LEU B C 1
ATOM 3964 O O . LEU B 1 205 ? -18.734 5.656 12.422 1 98.81 205 LEU B O 1
ATOM 3968 N N . GLU B 1 206 ? -19.656 4.234 10.953 1 98.5 206 GLU B N 1
ATOM 3969 C CA . GLU B 1 206 ? -20.953 4.168 11.641 1 98.5 206 GLU B CA 1
ATOM 3970 C C . GLU B 1 206 ? -20.797 3.592 13.047 1 98.5 206 GLU B C 1
ATOM 3972 O O . GLU B 1 206 ? -21.609 3.871 13.93 1 98.5 206 GLU B O 1
ATOM 3977 N N . LEU B 1 207 ? -19.766 2.838 13.266 1 98.56 207 LEU B N 1
ATOM 3978 C CA . LEU B 1 207 ? -19.562 2.172 14.547 1 98.56 207 LEU B CA 1
ATOM 3979 C C . LEU B 1 207 ? -18.656 3.008 15.453 1 98.56 207 LEU B C 1
ATOM 3981 O O . LEU B 1 207 ? -18.438 2.656 16.609 1 98.56 207 LEU B O 1
ATOM 3985 N N . ALA B 1 208 ? -18.156 4.156 15.008 1 98.81 208 ALA B N 1
ATOM 3986 C CA . ALA B 1 208 ? -17.172 4.938 15.742 1 98.81 208 ALA B CA 1
ATOM 3987 C C . ALA B 1 208 ? -17.828 5.812 16.797 1 98.81 208 ALA B C 1
ATOM 3989 O O . ALA B 1 208 ? -18.891 6.391 16.562 1 98.81 208 ALA B O 1
ATOM 3990 N N . ASP B 1 209 ? -17.203 5.859 17.938 1 98.62 209 ASP B N 1
ATOM 3991 C CA . ASP B 1 209 ? -17.609 6.82 18.969 1 98.62 209 ASP B CA 1
ATOM 3992 C C . ASP B 1 209 ? -17.188 8.234 18.594 1 98.62 209 ASP B C 1
ATOM 3994 O O . ASP B 1 209 ? -17.812 9.211 19 1 98.62 209 ASP B O 1
ATOM 3998 N N . HIS B 1 210 ? -16.141 8.32 17.891 1 98.5 210 HIS B N 1
ATOM 3999 C CA . HIS B 1 210 ? -15.609 9.594 17.422 1 98.5 210 HIS B CA 1
ATOM 4000 C C . HIS B 1 210 ? -14.812 9.422 16.125 1 98.5 210 HIS B C 1
ATOM 4002 O O . HIS B 1 210 ? -14.086 8.438 15.969 1 98.5 210 HIS B O 1
ATOM 4008 N N . VAL B 1 211 ? -15.031 10.328 15.203 1 98.69 211 VAL B N 1
ATOM 4009 C CA . VAL B 1 211 ? -14.289 10.367 13.945 1 98.69 211 VAL B CA 1
ATOM 4010 C C . VAL B 1 211 ? -13.453 11.641 13.875 1 98.69 211 VAL B C 1
ATOM 4012 O O . VAL B 1 211 ? -13.977 12.742 14.086 1 98.69 211 VAL B O 1
ATOM 4015 N N . ALA B 1 212 ? -12.133 11.516 13.609 1 97.88 212 ALA B N 1
ATOM 4016 C CA . ALA B 1 212 ? -11.258 12.688 13.57 1 97.88 212 ALA B CA 1
ATOM 4017 C C . ALA B 1 212 ? -9.969 12.383 12.82 1 97.88 212 ALA B C 1
ATOM 4019 O O . ALA B 1 212 ? -9.648 11.219 12.57 1 97.88 212 ALA B O 1
ATOM 4020 N N . SER B 1 213 ? -9.289 13.453 12.391 1 97.19 213 SER B N 1
ATOM 4021 C CA . SER B 1 213 ? -7.93 13.32 11.875 1 97.19 213 SER B CA 1
ATOM 4022 C C . SER B 1 213 ? -6.992 12.75 12.93 1 97.19 213 SER B C 1
ATOM 4024 O O . SER B 1 213 ? -7.387 12.555 14.086 1 97.19 213 SER B O 1
ATOM 4026 N N . THR B 1 214 ? -5.75 12.516 12.578 1 97.44 214 THR B N 1
ATOM 4027 C CA . THR B 1 214 ? -4.781 11.922 13.5 1 97.44 214 THR B CA 1
ATOM 4028 C C . THR B 1 214 ? -4.605 12.805 14.734 1 97.44 214 THR B C 1
ATOM 4030 O O . THR B 1 214 ? -4.742 12.328 15.867 1 97.44 214 THR B O 1
ATOM 4033 N N . ARG B 1 215 ? -4.371 14.062 14.492 1 96.25 215 ARG B N 1
ATOM 4034 C CA . ARG B 1 215 ? -4.262 14.977 15.625 1 96.25 215 ARG B CA 1
ATOM 4035 C C . ARG B 1 215 ? -5.559 15.008 16.438 1 96.25 215 ARG B C 1
ATOM 4037 O O . ARG B 1 215 ? -5.527 15.023 17.656 1 96.25 215 ARG B O 1
ATOM 4044 N N . GLY B 1 216 ? -6.664 15.023 15.719 1 97.12 216 GLY B N 1
ATOM 4045 C CA . GLY B 1 216 ? -7.957 15.008 16.391 1 97.12 216 GLY B CA 1
ATOM 4046 C C . GLY B 1 216 ? -8.164 13.781 17.266 1 97.12 216 GLY B C 1
ATOM 4047 O O . GLY B 1 216 ? -8.719 13.875 18.359 1 97.12 216 GLY B O 1
ATOM 4048 N N . MET B 1 217 ? -7.75 12.664 16.812 1 98.44 217 MET B N 1
ATOM 4049 C CA . MET B 1 217 ? -7.867 11.422 17.578 1 98.44 217 MET B CA 1
ATOM 4050 C C . MET B 1 217 ? -7.012 11.484 18.844 1 98.44 217 MET B C 1
ATOM 4052 O O . MET B 1 217 ? -7.449 11.062 19.906 1 98.44 217 MET B O 1
ATOM 4056 N N . ILE B 1 218 ? -5.805 11.977 18.688 1 98.38 218 ILE B N 1
ATOM 4057 C CA . ILE B 1 218 ? -4.906 12.109 19.828 1 98.38 218 ILE B CA 1
ATOM 4058 C C . ILE B 1 218 ? -5.523 13.039 20.875 1 98.38 218 ILE B C 1
ATOM 4060 O O . ILE B 1 218 ? -5.566 12.711 22.062 1 98.38 218 ILE B O 1
ATOM 4064 N N . MET B 1 219 ? -6.043 14.164 20.406 1 97.75 219 MET B N 1
ATOM 4065 C CA . MET B 1 219 ? -6.633 15.141 21.328 1 97.75 219 MET B CA 1
ATOM 4066 C C . MET B 1 219 ? -7.887 14.586 21.984 1 97.75 219 MET B C 1
ATOM 4068 O O . MET B 1 219 ? -8.109 14.797 23.188 1 97.75 219 MET B O 1
ATOM 4072 N N . TYR B 1 220 ? -8.695 13.852 21.234 1 98.31 220 TYR B N 1
ATOM 4073 C CA . TYR B 1 220 ? -9.891 13.234 21.797 1 98.31 220 TYR B CA 1
ATOM 4074 C C . TYR B 1 220 ? -9.531 12.242 22.891 1 98.31 220 TYR B C 1
ATOM 4076 O O . TYR B 1 220 ? -10.125 12.258 23.984 1 98.31 220 TYR B O 1
ATOM 4084 N N . ALA B 1 221 ? -8.57 11.398 22.594 1 98.38 221 ALA B N 1
ATOM 4085 C CA . ALA B 1 221 ? -8.156 10.398 23.578 1 98.38 221 ALA B CA 1
ATOM 4086 C C . ALA B 1 221 ? -7.598 11.07 24.828 1 98.38 221 ALA B C 1
ATOM 4088 O O . ALA B 1 221 ? -7.902 10.648 25.953 1 98.38 221 ALA B O 1
ATOM 4089 N N . LYS B 1 222 ? -6.789 12.094 24.641 1 98.12 222 LYS B N 1
ATOM 4090 C CA . LYS B 1 222 ? -6.152 12.797 25.75 1 98.12 222 LYS B CA 1
ATOM 4091 C C . LYS B 1 222 ? -7.191 13.438 26.672 1 98.12 222 LYS B C 1
ATOM 4093 O O . LYS B 1 222 ? -7.059 13.398 27.891 1 98.12 222 LYS B O 1
ATOM 4098 N N . ASN B 1 223 ? -8.258 13.93 26.062 1 98.12 223 ASN B N 1
ATOM 4099 C CA . ASN B 1 223 ? -9.211 14.727 26.828 1 98.12 223 ASN B CA 1
ATOM 4100 C C . ASN B 1 223 ? -10.398 13.891 27.281 1 98.12 223 ASN B C 1
ATOM 4102 O O . ASN B 1 223 ? -11.164 14.312 28.156 1 98.12 223 ASN B O 1
ATOM 4106 N N . SER B 1 224 ? -10.57 12.719 26.75 1 97.94 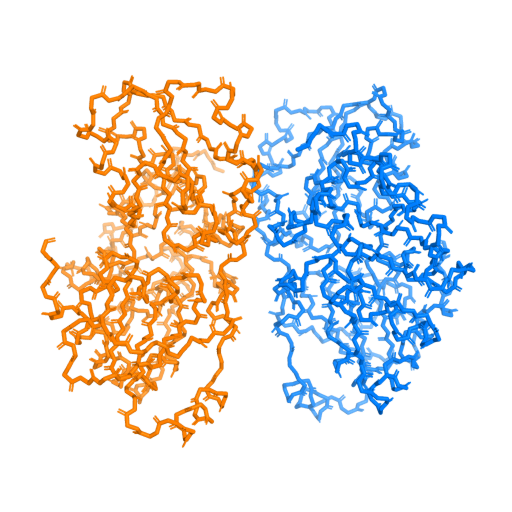224 SER B N 1
ATOM 4107 C CA . SER B 1 224 ? -11.672 11.828 27.094 1 97.94 224 SER B CA 1
ATOM 4108 C C . SER B 1 224 ? -11.461 11.195 28.469 1 97.94 224 SER B C 1
ATOM 4110 O O . SER B 1 224 ? -10.328 10.875 28.828 1 97.94 224 SER B O 1
ATOM 4112 N N . PRO B 1 225 ? -12.539 10.984 29.219 1 97.62 225 PRO B N 1
ATOM 4113 C CA . PRO B 1 225 ? -12.406 10.266 30.484 1 97.62 225 PRO B CA 1
ATOM 4114 C C . PRO B 1 225 ? -12.211 8.758 30.281 1 97.62 225 PRO B C 1
ATOM 4116 O O . PRO B 1 225 ? -11.844 8.055 31.234 1 97.62 225 PRO B O 1
ATOM 4119 N N . ALA B 1 226 ? -12.422 8.266 29.109 1 98.12 226 ALA B N 1
ATOM 4120 C CA . ALA B 1 226 ? -12.242 6.84 28.844 1 98.12 226 ALA B CA 1
ATOM 4121 C C . ALA B 1 226 ? -10.789 6.426 29.047 1 98.12 226 ALA B C 1
ATOM 4123 O O . ALA B 1 226 ? -9.875 7.215 28.797 1 98.12 226 ALA B O 1
ATOM 4124 N N . ARG B 1 227 ? -10.609 5.195 29.422 1 98.06 227 ARG B N 1
ATOM 4125 C CA . ARG B 1 227 ? -9.266 4.719 29.75 1 98.06 227 ARG B CA 1
ATOM 4126 C C . ARG B 1 227 ? -8.734 3.801 28.656 1 98.06 227 ARG B C 1
ATOM 4128 O O . ARG B 1 227 ? -7.531 3.537 28.594 1 98.06 227 ARG B O 1
ATOM 4135 N N . GLU B 1 228 ? -9.656 3.277 27.812 1 98.62 228 GLU B N 1
ATOM 4136 C CA . GLU B 1 228 ? -9.273 2.369 26.734 1 98.62 228 GLU B CA 1
ATOM 4137 C C . GLU B 1 228 ? -9.836 2.838 25.406 1 98.62 228 GLU B C 1
ATOM 4139 O O . GLU B 1 228 ? -10.969 3.326 25.328 1 98.62 228 GLU B O 1
ATOM 4144 N N . PHE B 1 229 ? -9.008 2.641 24.391 1 98.88 229 PHE B N 1
ATOM 4145 C CA . PHE B 1 229 ? -9.414 3.082 23.062 1 98.88 229 PHE B CA 1
ATOM 4146 C C . PHE B 1 229 ? -9.047 2.043 22 1 98.88 229 PHE B C 1
ATOM 4148 O O . PHE B 1 229 ? -7.965 1.447 22.062 1 98.88 229 PHE B O 1
ATOM 4155 N N . ILE B 1 230 ? -9.969 1.734 21.047 1 98.88 230 ILE B N 1
ATOM 4156 C CA . ILE B 1 230 ? -9.688 1.045 19.781 1 98.88 230 ILE B CA 1
ATOM 4157 C C . ILE B 1 230 ? -9.383 2.066 18.688 1 98.88 230 ILE B C 1
ATOM 4159 O O . ILE B 1 230 ? -10.195 2.951 18.422 1 98.88 230 ILE B O 1
ATOM 4163 N N . ILE B 1 231 ? -8.273 1.929 18.156 1 98.81 231 ILE B N 1
ATOM 4164 C CA . ILE B 1 231 ? -7.762 2.941 17.25 1 98.81 231 ILE B CA 1
ATOM 4165 C C . ILE B 1 231 ? -7.988 2.492 15.805 1 98.81 231 ILE B C 1
ATOM 4167 O O . ILE B 1 231 ? -7.328 1.568 15.32 1 98.81 231 ILE B O 1
ATOM 4171 N N . GLY B 1 232 ? -8.906 3.201 15.086 1 98.62 232 GLY B N 1
ATOM 4172 C CA . GLY B 1 232 ? -9.305 2.875 13.719 1 98.62 232 GLY B CA 1
ATOM 4173 C C . GLY B 1 232 ? -8.555 3.674 12.672 1 98.62 232 GLY B C 1
ATOM 4174 O O . GLY B 1 232 ? -9.164 4.402 11.891 1 98.62 232 GLY B O 1
ATOM 4175 N N . THR B 1 233 ? -7.211 3.592 12.68 1 98.5 233 THR B N 1
ATOM 4176 C CA . THR B 1 233 ? -6.312 4.172 11.688 1 98.5 233 THR B CA 1
ATOM 4177 C C . THR B 1 233 ? -4.996 3.402 11.633 1 98.5 233 THR B C 1
ATOM 4179 O O . THR B 1 233 ? -4.922 2.258 12.086 1 98.5 233 THR B O 1
ATOM 4182 N N . GLU B 1 234 ? -4.004 3.953 10.906 1 97.75 234 GLU B N 1
ATOM 4183 C CA . GLU B 1 234 ? -2.676 3.35 10.82 1 97.75 234 GLU B CA 1
ATOM 4184 C C . GLU B 1 234 ? -2.037 3.238 12.203 1 97.75 234 GLU B C 1
ATOM 4186 O O . GLU B 1 234 ? -2.088 4.18 13 1 97.75 234 GLU B O 1
ATOM 4191 N N . CYS B 1 235 ? -1.442 2.125 12.555 1 96 235 CYS B N 1
ATOM 4192 C CA . CYS B 1 235 ? -1.047 1.728 13.898 1 96 235 CYS B CA 1
ATOM 4193 C C . CYS B 1 235 ? 0.043 2.645 14.445 1 96 235 CYS B C 1
ATOM 4195 O O . CYS B 1 235 ? 0.219 2.758 15.656 1 96 235 CYS B O 1
ATOM 4197 N N . GLY B 1 236 ? 0.778 3.307 13.578 1 96.12 236 GLY B N 1
ATOM 4198 C CA . GLY B 1 236 ? 1.824 4.215 14.023 1 96.12 236 GLY B CA 1
ATOM 4199 C C . GLY B 1 236 ? 1.31 5.32 14.93 1 96.12 236 GLY B C 1
ATOM 4200 O O . GLY B 1 236 ? 2.078 5.922 15.68 1 96.12 236 GLY B O 1
ATOM 4201 N N . LEU B 1 237 ? -0.005 5.57 14.875 1 98.38 237 LEU B N 1
ATOM 4202 C CA . LEU B 1 237 ? -0.59 6.629 15.695 1 98.38 237 LEU B CA 1
ATOM 4203 C C . LEU B 1 237 ? -0.467 6.297 17.172 1 98.38 237 LEU B C 1
ATOM 4205 O O . LEU B 1 237 ? -0.466 7.195 18.016 1 98.38 237 LEU B O 1
ATOM 4209 N N . ILE B 1 238 ? -0.387 5.051 17.5 1 98 238 ILE B N 1
ATOM 4210 C CA . ILE B 1 238 ? -0.4 4.59 18.891 1 98 238 ILE B CA 1
ATOM 4211 C C . ILE B 1 238 ? 0.782 5.191 19.641 1 98 238 ILE B C 1
ATOM 4213 O O . ILE B 1 238 ? 0.662 5.539 20.812 1 98 238 ILE B O 1
ATOM 4217 N N . HIS B 1 239 ? 1.954 5.305 18.969 1 98 239 HIS B N 1
ATOM 4218 C CA . HIS B 1 239 ? 3.117 5.914 19.594 1 98 239 HIS B CA 1
ATOM 4219 C C . HIS B 1 239 ? 2.814 7.336 20.062 1 98 239 HIS B C 1
ATOM 4221 O O . HIS B 1 239 ? 3.127 7.711 21.188 1 98 239 HIS B O 1
ATOM 4227 N N . GLY B 1 240 ? 2.162 8.102 19.156 1 97.94 240 GLY B N 1
ATOM 4228 C CA . GLY B 1 240 ? 1.765 9.461 19.5 1 97.94 240 GLY B CA 1
ATOM 4229 C C . GLY B 1 240 ? 0.72 9.508 20.609 1 97.94 240 GLY B C 1
ATOM 4230 O O . GLY B 1 240 ? 0.757 10.391 21.469 1 97.94 240 GLY B O 1
ATOM 4231 N N . LEU B 1 241 ? -0.17 8.57 20.578 1 98.62 241 LEU B N 1
ATOM 4232 C CA . LEU B 1 241 ? -1.2 8.477 21.609 1 98.62 241 LEU B CA 1
ATOM 4233 C C . LEU B 1 241 ? -0.583 8.195 22.969 1 98.62 241 LEU B C 1
ATOM 4235 O O . LEU B 1 241 ? -0.94 8.836 23.953 1 98.62 241 LEU B O 1
ATOM 4239 N N . HIS B 1 242 ? 0.344 7.285 22.984 1 98.19 242 HIS B N 1
ATOM 4240 C CA . HIS B 1 242 ? 1.014 6.926 24.234 1 98.19 242 HIS B CA 1
ATOM 4241 C C . HIS B 1 242 ? 1.802 8.102 24.797 1 98.19 242 HIS B C 1
ATOM 4243 O O . HIS B 1 242 ? 1.878 8.273 26.016 1 98.19 242 HIS B O 1
ATOM 4249 N N . LYS B 1 243 ? 2.363 8.883 23.969 1 97.62 243 LYS B N 1
ATOM 4250 C CA . LYS B 1 243 ? 3.115 10.055 24.406 1 97.62 243 LYS B CA 1
ATOM 4251 C C . LYS B 1 243 ? 2.184 11.117 24.984 1 97.62 243 LYS B C 1
ATOM 4253 O O . LYS B 1 243 ? 2.525 11.781 25.969 1 97.62 243 LYS B O 1
ATOM 4258 N N . ALA B 1 244 ? 1.022 11.242 24.406 1 97.38 244 ALA B N 1
ATOM 4259 C CA . ALA B 1 244 ? 0.085 12.289 24.812 1 97.38 244 ALA B CA 1
ATOM 4260 C C . ALA B 1 244 ? -0.652 11.891 26.094 1 97.38 244 ALA B C 1
ATOM 4262 O O . ALA B 1 244 ? -0.939 12.742 26.938 1 97.38 244 ALA B O 1
ATOM 4263 N N . ALA B 1 245 ? -0.981 10.617 26.188 1 98.19 245 ALA B N 1
ATOM 4264 C CA . ALA B 1 245 ? -1.699 10.086 27.344 1 98.19 245 ALA B CA 1
ATOM 4265 C C . ALA B 1 245 ? -1.223 8.672 27.688 1 98.19 245 ALA B C 1
ATOM 4267 O O . ALA B 1 245 ? -1.915 7.695 27.406 1 98.19 245 ALA B O 1
ATOM 4268 N N . PRO B 1 246 ? -0.12 8.602 28.406 1 97.88 246 PRO B N 1
ATOM 4269 C CA . PRO B 1 246 ? 0.538 7.316 28.672 1 97.88 246 PRO B CA 1
ATOM 4270 C C . PRO B 1 246 ? -0.238 6.441 29.656 1 97.88 246 PRO B C 1
ATOM 4272 O O . PRO B 1 246 ? 0.001 5.23 29.734 1 97.88 246 PRO B O 1
ATOM 4275 N N . GLU B 1 247 ? -1.181 7.031 30.391 1 97.81 247 GLU B N 1
ATOM 4276 C CA . GLU B 1 247 ? -1.912 6.293 31.422 1 97.81 247 GLU B CA 1
ATOM 4277 C C . GLU B 1 247 ? -3.064 5.5 30.812 1 97.81 247 GLU B C 1
ATOM 4279 O O . GLU B 1 247 ? -3.688 4.68 31.484 1 97.81 247 GLU B O 1
ATOM 4284 N N . LYS B 1 248 ? -3.316 5.68 29.594 1 98.44 248 LYS B N 1
ATOM 4285 C CA . LYS B 1 248 ? -4.434 5.027 28.922 1 98.44 248 LYS B CA 1
ATOM 4286 C C . LYS B 1 248 ? -3.949 3.859 28.062 1 98.44 248 LYS B C 1
ATOM 4288 O O . LYS B 1 248 ? -2.746 3.697 27.844 1 98.44 248 LYS B O 1
ATOM 4293 N N . THR B 1 249 ? -4.922 2.988 27.688 1 98.69 249 THR B N 1
ATOM 4294 C CA . THR B 1 249 ? -4.605 1.811 26.875 1 98.69 249 THR B CA 1
ATOM 4295 C C . THR B 1 249 ? -5.145 1.964 25.469 1 98.69 249 THR B C 1
ATOM 4297 O O . THR B 1 249 ? -6.273 2.42 25.266 1 98.69 249 THR B O 1
ATOM 4300 N N . TYR B 1 250 ? -4.328 1.603 24.516 1 98.69 250 TYR B N 1
ATOM 4301 C CA . TYR B 1 250 ? -4.676 1.753 23.109 1 98.69 250 TYR B CA 1
ATOM 4302 C C . TYR B 1 250 ? -4.555 0.424 22.375 1 98.69 250 TYR B C 1
ATOM 4304 O O . TYR B 1 250 ? -3.533 -0.258 22.469 1 98.69 250 TYR B O 1
ATOM 4312 N N . TYR B 1 251 ? -5.602 0.061 21.625 1 98.44 251 TYR B N 1
ATOM 4313 C CA . TYR B 1 251 ? -5.621 -1.151 20.828 1 98.44 251 TYR B CA 1
ATOM 4314 C C . TYR B 1 251 ? -5.715 -0.814 19.344 1 98.44 251 TYR B C 1
ATOM 4316 O O . TYR B 1 251 ? -6.648 -0.131 18.906 1 98.44 251 TYR B O 1
ATOM 4324 N N . CYS B 1 252 ? -4.754 -1.313 18.594 1 97 252 CYS B N 1
ATOM 4325 C CA . CYS B 1 252 ? -4.898 -1.2 17.141 1 97 252 CYS B CA 1
ATOM 4326 C C . CYS B 1 252 ? -6.117 -1.975 16.656 1 97 252 CYS B C 1
ATOM 4328 O O . CYS B 1 252 ? -6.395 -3.074 17.141 1 97 252 CYS B O 1
ATOM 4330 N N . ILE B 1 253 ? -6.82 -1.462 15.719 1 97.12 253 ILE B N 1
ATOM 4331 C CA . ILE B 1 253 ? -8.031 -2.072 15.188 1 97.12 253 ILE B CA 1
ATOM 4332 C C . ILE B 1 253 ? -7.711 -3.455 14.625 1 97.12 253 ILE B C 1
ATOM 4334 O O . ILE B 1 253 ? -8.531 -4.371 14.703 1 97.12 253 ILE B O 1
ATOM 4338 N N . SER B 1 254 ? -6.539 -3.518 14.008 1 91.62 254 SER B N 1
ATOM 4339 C CA . SER B 1 254 ? -6.066 -4.789 13.477 1 91.62 254 SER B CA 1
ATOM 4340 C C . SER B 1 254 ? -4.559 -4.762 13.234 1 91.62 254 SER B C 1
ATOM 4342 O O . SER B 1 254 ? -3.977 -3.693 13.039 1 91.62 254 SER B O 1
ATOM 4344 N N . GLU B 1 255 ? -3.945 -5.934 13.211 1 88.12 255 GLU B N 1
ATOM 4345 C CA . GLU B 1 255 ? -2.518 -6.039 12.922 1 88.12 255 GLU B CA 1
ATOM 4346 C C . GLU B 1 255 ? -2.223 -5.68 11.469 1 88.12 255 GLU B C 1
ATOM 4348 O O . GLU B 1 255 ? -1.066 -5.457 11.102 1 88.12 255 GLU B O 1
ATOM 4353 N N . PHE B 1 256 ? -3.273 -5.492 10.719 1 90 256 PHE B N 1
ATOM 4354 C CA . PHE B 1 256 ? -3.127 -5.258 9.289 1 90 256 PHE B CA 1
ATOM 4355 C C . PHE B 1 256 ? -3.125 -3.764 8.984 1 90 256 PHE B C 1
ATOM 4357 O O . PHE B 1 256 ? -2.812 -3.354 7.863 1 90 256 PHE B O 1
ATOM 4364 N N . ALA B 1 257 ? -3.398 -2.975 9.992 1 94.25 257 ALA B N 1
ATOM 4365 C CA . ALA B 1 257 ? -3.535 -1.536 9.781 1 94.25 257 ALA B CA 1
ATOM 4366 C C . ALA B 1 257 ? -2.18 -0.84 9.852 1 94.25 257 ALA B C 1
ATOM 4368 O O . ALA B 1 257 ? -1.958 0.025 10.695 1 94.25 257 ALA B O 1
ATOM 4369 N N . CYS B 1 258 ? -1.34 -1.215 8.883 1 95.31 258 CYS B N 1
ATOM 4370 C CA . CYS B 1 258 ? 0.011 -0.673 8.781 1 95.31 258 CYS B CA 1
ATOM 4371 C C . CYS B 1 258 ? 0.32 -0.238 7.355 1 95.31 258 CYS B C 1
ATOM 4373 O O . CYS B 1 258 ? 0.052 -0.976 6.406 1 95.31 258 CYS B O 1
ATOM 4375 N N . CYS B 1 259 ? 0.79 0.967 7.215 1 96.81 259 CYS B N 1
ATOM 4376 C CA . CYS B 1 259 ? 1.188 1.468 5.906 1 96.81 259 CYS B CA 1
ATOM 4377 C C . CYS B 1 259 ? 2.67 1.216 5.652 1 96.81 259 CYS B C 1
ATOM 4379 O O . CYS B 1 259 ? 3.525 1.853 6.27 1 96.81 259 CYS B O 1
ATOM 4381 N N . PRO B 1 260 ? 2.98 0.38 4.703 1 96.5 260 PRO B N 1
ATOM 4382 C CA . PRO B 1 260 ? 4.387 0.033 4.504 1 96.5 260 PRO B CA 1
ATOM 4383 C C . PRO B 1 260 ? 5.238 1.23 4.082 1 96.5 260 PRO B C 1
ATOM 4385 O O . PRO B 1 260 ? 6.367 1.386 4.547 1 96.5 260 PRO B O 1
ATOM 4388 N N . SER B 1 261 ? 4.734 2.074 3.285 1 96.62 261 SER B N 1
ATOM 4389 C CA . SER B 1 261 ? 5.5 3.209 2.779 1 96.62 261 SER B CA 1
ATOM 4390 C C . SER B 1 261 ? 5.93 4.137 3.91 1 96.62 261 SER B C 1
ATOM 4392 O O . SER B 1 261 ? 7.035 4.676 3.893 1 96.62 261 SER B O 1
ATOM 4394 N N . MET B 1 262 ? 5.105 4.254 4.906 1 97.56 262 MET B N 1
ATOM 4395 C CA . MET B 1 262 ? 5.375 5.141 6.035 1 97.56 262 MET B CA 1
ATOM 4396 C C . MET B 1 262 ? 6.449 4.551 6.945 1 97.56 262 MET B C 1
ATOM 4398 O O . MET B 1 262 ? 6.98 5.242 7.816 1 97.56 262 MET B O 1
ATOM 4402 N N . LYS B 1 263 ? 6.809 3.316 6.695 1 97.06 263 LYS B N 1
ATOM 4403 C CA . LYS B 1 263 ? 7.754 2.635 7.574 1 97.06 263 LYS B CA 1
ATOM 4404 C C . LYS B 1 263 ? 9.117 2.494 6.91 1 97.06 263 LYS B C 1
ATOM 4406 O O . LYS B 1 263 ? 10.031 1.876 7.469 1 97.06 263 LYS B O 1
ATOM 4411 N N . MET B 1 264 ? 9.305 3.146 5.754 1 96.75 264 MET B N 1
ATOM 4412 C CA . MET B 1 264 ? 10.531 2.975 4.977 1 96.75 264 MET B CA 1
ATOM 4413 C C . MET B 1 264 ? 11.641 3.869 5.512 1 96.75 264 MET B C 1
ATOM 4415 O O . MET B 1 264 ? 12.805 3.717 5.129 1 96.75 264 MET B O 1
ATOM 4419 N N . VAL B 1 265 ? 11.32 4.793 6.426 1 96.75 265 VAL B N 1
ATOM 4420 C CA . VAL B 1 265 ? 12.312 5.711 6.965 1 96.75 265 VAL B CA 1
ATOM 4421 C C . VAL B 1 265 ? 12.742 5.254 8.359 1 96.75 265 VAL B C 1
ATOM 4423 O O . VAL B 1 265 ? 11.891 4.977 9.211 1 96.75 265 VAL B O 1
ATOM 4426 N N . ASN B 1 266 ? 14 5.055 8.531 1 95.31 266 ASN B N 1
ATOM 4427 C CA . ASN B 1 266 ? 14.578 4.793 9.844 1 95.31 266 ASN B CA 1
ATOM 4428 C C . ASN B 1 266 ? 15.711 5.77 10.156 1 95.31 266 ASN B C 1
ATOM 4430 O O . ASN B 1 266 ? 15.906 6.754 9.445 1 95.31 266 ASN B O 1
ATOM 4434 N N . LEU B 1 267 ? 16.359 5.543 11.305 1 96.75 267 LEU B N 1
ATOM 4435 C CA . LEU B 1 267 ? 17.391 6.48 11.766 1 96.75 267 LEU B CA 1
ATOM 4436 C C . LEU B 1 267 ? 18.578 6.492 10.82 1 96.75 267 LEU B C 1
ATOM 4438 O O . LEU B 1 267 ? 19.172 7.543 10.578 1 96.75 267 LEU B O 1
ATOM 4442 N N . GLU B 1 268 ? 18.938 5.363 10.258 1 95.75 268 GLU B N 1
ATOM 4443 C CA . GLU B 1 268 ? 20.078 5.277 9.352 1 95.75 268 GLU B CA 1
ATOM 4444 C C . GLU B 1 268 ? 19.844 6.09 8.078 1 95.75 268 GLU B C 1
ATOM 4446 O O . GLU B 1 268 ? 20.734 6.789 7.605 1 95.75 268 GLU B O 1
ATOM 4451 N N . LYS B 1 269 ? 18.641 6.004 7.598 1 96.25 269 LYS B N 1
ATOM 4452 C CA . LYS B 1 269 ? 18.297 6.754 6.395 1 96.25 269 LYS B CA 1
ATOM 4453 C C . LYS B 1 269 ? 18.234 8.25 6.68 1 96.25 269 LYS B C 1
ATOM 4455 O O . LYS B 1 269 ? 18.609 9.062 5.832 1 96.25 269 LYS B O 1
ATOM 4460 N N . LEU B 1 270 ? 17.719 8.539 7.805 1 97.5 270 LEU B N 1
ATOM 4461 C CA . LEU B 1 270 ? 17.688 9.938 8.227 1 97.5 270 LEU B CA 1
ATOM 4462 C C . LEU B 1 270 ? 19.109 10.508 8.297 1 97.5 270 LEU B C 1
ATOM 4464 O O . LEU B 1 270 ? 19.359 11.609 7.809 1 97.5 270 LEU B O 1
ATOM 4468 N N . LEU B 1 271 ? 20 9.773 8.883 1 97.75 271 LEU B N 1
ATOM 4469 C CA . LEU B 1 271 ? 21.406 10.195 8.977 1 97.75 271 LEU B CA 1
ATOM 4470 C C . LEU B 1 271 ? 22.016 10.383 7.594 1 97.75 271 LEU B C 1
ATOM 4472 O O . LEU B 1 271 ? 22.672 11.391 7.336 1 97.75 271 LEU B O 1
ATOM 4476 N N . ALA B 1 272 ? 21.766 9.422 6.754 1 97.12 272 ALA B N 1
ATOM 4477 C CA . ALA B 1 272 ? 22.312 9.492 5.402 1 97.12 272 ALA B CA 1
ATOM 4478 C C . ALA B 1 272 ? 21.812 10.727 4.66 1 97.12 272 ALA B C 1
ATOM 4480 O O . ALA B 1 272 ? 22.562 11.344 3.9 1 97.12 272 ALA B O 1
ATOM 4481 N N . SER B 1 273 ? 20.562 11.039 4.883 1 97.56 273 SER B N 1
ATOM 4482 C CA . SER B 1 273 ? 19.969 12.227 4.266 1 97.56 273 SER B CA 1
ATOM 4483 C C . SER B 1 273 ? 20.703 13.492 4.703 1 97.56 273 SER B C 1
ATOM 4485 O O . SER B 1 273 ? 21 14.359 3.877 1 97.56 273 SER B O 1
ATOM 4487 N N . LEU B 1 274 ? 20.984 13.586 5.902 1 97.94 274 LEU B N 1
ATOM 4488 C CA . LEU B 1 274 ? 21.656 14.766 6.449 1 97.94 274 LEU B CA 1
ATOM 4489 C C . LEU B 1 274 ? 23.125 14.805 6.051 1 97.94 274 LEU B C 1
ATOM 4491 O O . LEU B 1 274 ? 23.672 15.875 5.812 1 97.94 274 LEU B O 1
ATOM 4495 N N . GLU B 1 275 ? 23.75 13.625 5.992 1 97.94 275 GLU B N 1
ATOM 4496 C CA . GLU B 1 275 ? 25.172 13.555 5.66 1 97.94 275 GLU B CA 1
ATOM 4497 C C . GLU B 1 275 ? 25.422 13.898 4.191 1 97.94 275 GLU B C 1
ATOM 4499 O O . GLU B 1 275 ? 26.344 14.633 3.871 1 97.94 275 GLU B O 1
ATOM 4504 N N . LYS B 1 276 ? 24.516 13.375 3.346 1 98.06 276 LYS B N 1
ATOM 4505 C CA . LYS B 1 276 ? 24.781 13.438 1.912 1 98.06 276 LYS B CA 1
ATOM 4506 C C . LYS B 1 276 ? 23.906 14.492 1.238 1 98.06 276 LYS B C 1
ATOM 4508 O O . LYS B 1 276 ? 24.125 14.828 0.072 1 98.06 276 LYS B O 1
ATOM 4513 N N . MET B 1 277 ? 22.984 15.055 1.942 1 97.62 277 MET B N 1
ATOM 4514 C CA . MET B 1 277 ? 22.031 16 1.375 1 97.62 277 MET B CA 1
ATOM 4515 C C . MET B 1 277 ? 21.406 15.445 0.097 1 97.62 277 MET B C 1
ATOM 4517 O O . MET B 1 277 ? 21.359 16.125 -0.924 1 97.62 277 MET B O 1
ATOM 4521 N N . GLN B 1 278 ? 20.969 14.18 0.23 1 95.25 278 GLN B N 1
ATOM 4522 C CA . GLN B 1 278 ? 20.453 13.492 -0.943 1 95.25 278 GLN B CA 1
ATOM 4523 C C . GLN B 1 278 ? 18.922 13.445 -0.923 1 95.25 278 GLN B C 1
ATOM 4525 O O . GLN B 1 278 ? 18.297 13.727 0.105 1 95.25 278 GLN B O 1
ATOM 4530 N N . HIS B 1 279 ? 18.328 13.18 -2.152 1 95.62 279 HIS B N 1
ATOM 4531 C CA . HIS B 1 279 ? 16.891 13.039 -2.377 1 95.62 279 HIS B CA 1
ATOM 4532 C C . HIS B 1 279 ? 16.156 14.344 -2.104 1 95.62 279 HIS B C 1
ATOM 4534 O O . HIS B 1 279 ? 15.195 14.375 -1.334 1 95.62 279 HIS B O 1
ATOM 4540 N N . VAL B 1 280 ? 16.734 15.43 -2.713 1 98.06 280 VAL B N 1
ATOM 4541 C CA . VAL B 1 280 ? 16.078 16.734 -2.664 1 98.06 280 VAL B CA 1
ATOM 4542 C C . VAL B 1 280 ? 14.781 16.703 -3.465 1 98.06 280 VAL B C 1
ATOM 4544 O O . VAL B 1 280 ? 14.773 16.266 -4.621 1 98.06 280 VAL B O 1
ATOM 4547 N N . VAL B 1 281 ? 13.711 17.062 -2.795 1 97.62 281 VAL B N 1
ATOM 4548 C CA . VAL B 1 281 ? 12.414 17.109 -3.471 1 97.62 281 VAL B CA 1
ATOM 4549 C C . VAL B 1 281 ? 12.328 18.359 -4.336 1 97.62 281 VAL B C 1
ATOM 4551 O O . VAL B 1 281 ? 12.516 19.469 -3.842 1 97.62 281 VAL B O 1
ATOM 4554 N N . THR B 1 282 ? 12.062 18.125 -5.559 1 96.06 282 THR B N 1
ATOM 4555 C CA . THR B 1 282 ? 11.922 19.25 -6.484 1 96.06 282 THR B CA 1
ATOM 4556 C C . THR B 1 282 ? 10.586 19.188 -7.215 1 96.06 282 THR B C 1
ATOM 4558 O O . THR B 1 282 ? 10.117 18.109 -7.57 1 96.06 282 THR B O 1
ATOM 4561 N N . VAL B 1 283 ? 10 20.328 -7.379 1 97.69 283 VAL B N 1
ATOM 4562 C CA . VAL B 1 283 ? 8.766 20.484 -8.148 1 97.69 283 VAL B CA 1
ATOM 4563 C C . VAL B 1 283 ? 8.977 21.547 -9.227 1 97.69 283 VAL B C 1
ATOM 4565 O O . VAL B 1 283 ? 9.453 22.641 -8.953 1 97.69 283 VAL B O 1
ATOM 4568 N N . PRO B 1 284 ? 8.656 21.219 -10.523 1 97.44 284 PRO B N 1
ATOM 4569 C CA . PRO B 1 284 ? 8.758 22.234 -11.57 1 97.44 284 PRO B CA 1
ATOM 4570 C C . PRO B 1 284 ? 8.031 23.531 -11.195 1 97.44 284 PRO B C 1
ATOM 4572 O O . PRO B 1 284 ? 6.922 23.484 -10.656 1 97.44 284 PRO B O 1
ATOM 4575 N N . GLU B 1 285 ? 8.633 24.656 -11.523 1 97.75 285 GLU B N 1
ATOM 4576 C CA . GLU B 1 285 ? 8.172 25.953 -11.055 1 97.75 285 GLU B CA 1
ATOM 4577 C C . GLU B 1 285 ? 6.738 26.219 -11.508 1 97.75 285 GLU B C 1
ATOM 4579 O O . GLU B 1 285 ? 5.926 26.734 -10.734 1 97.75 285 GLU B O 1
ATOM 4584 N N . GLU B 1 286 ? 6.418 25.875 -12.719 1 98 286 GLU B N 1
ATOM 4585 C CA . GLU B 1 286 ? 5.07 26.109 -13.234 1 98 286 GLU B CA 1
ATOM 4586 C C . GLU B 1 286 ? 4.031 25.328 -12.438 1 98 286 GLU B C 1
ATOM 4588 O O . GLU B 1 286 ? 2.932 25.828 -12.18 1 98 286 GLU B O 1
ATOM 4593 N N . VAL B 1 287 ? 4.379 24.141 -12.055 1 98.5 287 VAL B N 1
ATOM 4594 C CA . VAL B 1 287 ? 3.508 23.297 -11.25 1 98.5 287 VAL B CA 1
ATOM 4595 C C . VAL B 1 287 ? 3.469 23.812 -9.812 1 98.5 287 VAL B C 1
ATOM 4597 O O . VAL B 1 287 ? 2.398 23.891 -9.203 1 98.5 287 VAL B O 1
ATOM 4600 N N . ARG B 1 288 ? 4.609 24.203 -9.336 1 98.38 288 ARG B N 1
ATOM 4601 C CA . ARG B 1 288 ? 4.734 24.656 -7.953 1 98.38 288 ARG B CA 1
ATOM 4602 C C . ARG B 1 288 ? 3.826 25.859 -7.691 1 98.38 288 ARG B C 1
ATOM 4604 O O . ARG B 1 288 ? 3.113 25.891 -6.688 1 98.38 288 ARG B O 1
ATOM 4611 N N . VAL B 1 289 ? 3.863 26.828 -8.586 1 98.38 289 VAL B N 1
ATOM 4612 C CA . VAL B 1 289 ? 3.131 28.078 -8.398 1 98.38 289 VAL B CA 1
ATOM 4613 C C . VAL B 1 289 ? 1.631 27.781 -8.344 1 98.38 289 VAL B C 1
ATOM 4615 O O . VAL B 1 289 ? 0.932 28.281 -7.461 1 98.38 289 VAL B O 1
ATOM 4618 N N . ARG B 1 290 ? 1.168 26.953 -9.242 1 98.56 290 ARG B N 1
ATOM 4619 C CA . ARG B 1 290 ? -0.252 26.625 -9.289 1 98.56 290 ARG B CA 1
ATOM 4620 C C . ARG B 1 290 ? -0.653 25.766 -8.086 1 98.56 290 ARG B C 1
ATOM 4622 O O . ARG B 1 290 ? -1.715 25.969 -7.496 1 98.56 290 ARG B O 1
ATOM 4629 N N . ALA B 1 291 ? 0.161 24.797 -7.754 1 98.81 291 ALA B N 1
ATOM 4630 C CA . ALA B 1 291 ? -0.097 23.953 -6.59 1 98.81 291 ALA B CA 1
ATOM 4631 C C . ALA B 1 291 ? -0.116 24.766 -5.305 1 98.81 291 ALA B C 1
ATOM 4633 O O . ALA B 1 291 ? -0.911 24.5 -4.402 1 98.81 291 ALA B O 1
ATOM 4634 N N . LYS B 1 292 ? 0.776 25.75 -5.227 1 98.56 292 LYS B N 1
ATOM 4635 C CA . LYS B 1 292 ? 0.839 26.609 -4.039 1 98.56 292 LYS B CA 1
ATOM 4636 C C . LYS B 1 292 ? -0.459 27.391 -3.85 1 98.56 292 LYS B C 1
ATOM 4638 O O . LYS B 1 292 ? -0.885 27.625 -2.717 1 98.56 292 LYS B O 1
ATOM 4643 N N . GLU B 1 293 ? -1.047 27.844 -4.934 1 98.56 293 GLU B N 1
ATOM 4644 C CA . GLU B 1 293 ? -2.32 28.547 -4.832 1 98.56 293 GLU B CA 1
ATOM 4645 C C . GLU B 1 293 ? -3.379 27.688 -4.152 1 98.56 293 GLU B C 1
ATOM 4647 O O . GLU B 1 293 ? -4.105 28.156 -3.279 1 98.56 293 GLU B O 1
ATOM 4652 N N . ALA B 1 294 ? -3.455 26.422 -4.555 1 98.62 294 ALA B N 1
ATOM 4653 C CA . ALA B 1 294 ? -4.426 25.5 -3.973 1 98.62 294 ALA B CA 1
ATOM 4654 C C . ALA B 1 294 ? -4.125 25.25 -2.496 1 98.62 294 ALA B C 1
ATOM 4656 O O . ALA B 1 294 ? -5.043 25.219 -1.67 1 98.62 294 ALA B O 1
ATOM 4657 N N . LEU B 1 295 ? -2.895 25.078 -2.162 1 98.31 295 LEU B N 1
ATOM 4658 C CA . LEU B 1 295 ? -2.484 24.828 -0.783 1 98.31 295 LEU B CA 1
ATOM 4659 C C . LEU B 1 295 ? -2.713 26.062 0.076 1 98.31 295 LEU B C 1
ATOM 4661 O O . LEU B 1 295 ? -3.137 25.969 1.229 1 98.31 295 LEU B O 1
ATOM 4665 N N . ASP B 1 296 ? -2.4 27.25 -0.525 1 97.81 296 ASP B N 1
ATOM 4666 C CA . ASP B 1 296 ? -2.602 28.484 0.207 1 97.81 296 ASP B CA 1
ATOM 4667 C C . ASP B 1 296 ? -4.078 28.703 0.531 1 97.81 296 ASP B C 1
ATOM 4669 O O . ASP B 1 296 ? -4.418 29.172 1.618 1 97.81 296 ASP B O 1
ATOM 4673 N N . ARG B 1 297 ? -4.926 28.406 -0.39 1 97.94 297 ARG B N 1
ATOM 4674 C CA . ARG B 1 297 ? -6.359 28.5 -0.134 1 97.94 297 ARG B CA 1
ATOM 4675 C C . ARG B 1 297 ? -6.777 27.594 1.018 1 97.94 297 ARG B C 1
ATOM 4677 O O . ARG B 1 297 ? -7.629 27.969 1.829 1 97.94 297 ARG B O 1
ATOM 4684 N N . MET B 1 298 ? -6.191 26.375 1.074 1 97.31 298 MET B N 1
ATOM 4685 C CA . MET B 1 298 ? -6.473 25.453 2.174 1 97.31 298 MET B CA 1
ATOM 4686 C C . MET B 1 298 ? -6.066 26.078 3.512 1 97.31 298 MET B C 1
ATOM 4688 O O . MET B 1 298 ? -6.836 26.031 4.473 1 97.31 298 MET B O 1
ATOM 4692 N N . LEU B 1 299 ? -4.875 26.641 3.557 1 95.12 299 LEU B N 1
ATOM 4693 C CA . LEU B 1 299 ? -4.312 27.172 4.793 1 95.12 299 LEU B CA 1
ATOM 4694 C C . LEU B 1 299 ? -5.082 28.391 5.262 1 95.12 299 LEU B C 1
ATOM 4696 O O . LEU B 1 299 ? -5.062 28.734 6.449 1 95.12 299 LEU B O 1
ATOM 4700 N N . ALA B 1 300 ? -5.754 29.016 4.371 1 95.12 300 ALA B N 1
ATOM 4701 C CA . ALA B 1 300 ? -6.504 30.219 4.688 1 95.12 300 ALA B CA 1
ATOM 4702 C C . ALA B 1 300 ? -7.848 29.891 5.332 1 95.12 300 ALA B C 1
ATOM 4704 O O . ALA B 1 300 ? -8.477 30.734 5.961 1 95.12 300 ALA B O 1
ATOM 4705 N N . VAL B 1 301 ? -8.266 28.656 5.105 1 93.12 301 VAL B N 1
ATOM 4706 C CA . VAL B 1 301 ? -9.539 28.25 5.688 1 93.12 301 VAL B CA 1
ATOM 4707 C C . VAL B 1 301 ? -9.383 28.047 7.195 1 93.12 301 VAL B C 1
ATOM 4709 O O . VAL B 1 301 ? -8.5 27.312 7.637 1 93.12 301 VAL B O 1
ATOM 4712 N N . LYS B 1 302 ? -10.188 28.812 7.965 1 79.62 302 LYS B N 1
ATOM 4713 C CA . LYS B 1 302 ? -10.133 28.703 9.422 1 79.62 302 LYS B CA 1
ATOM 4714 C C . LYS B 1 302 ? -10.844 27.453 9.914 1 79.62 302 LYS B C 1
ATOM 4716 O O . LYS B 1 302 ? -11.945 27.141 9.469 1 79.62 302 LYS B O 1
ATOM 4721 N N . VAL B 1 303 ? -10.023 26.562 10.555 1 70.69 303 VAL B N 1
ATOM 4722 C CA . VAL B 1 303 ? -10.602 25.359 11.141 1 70.69 303 VAL B CA 1
ATOM 4723 C C . VAL B 1 303 ? -11.156 25.672 12.531 1 70.69 303 VAL B C 1
ATOM 4725 O O . VAL B 1 303 ? -10.516 26.375 13.312 1 70.69 303 VAL B O 1
ATOM 4728 N N . LYS B 1 304 ? -12.562 25.531 12.719 1 56.41 304 LYS B N 1
ATOM 4729 C CA . LYS B 1 304 ? -13.211 25.812 14 1 56.41 304 LYS B CA 1
ATOM 4730 C C . LYS B 1 304 ? -12.75 24.844 15.078 1 56.41 304 LYS B C 1
ATOM 4732 O O . LYS B 1 304 ? -12.539 23.656 14.805 1 56.41 304 LYS B O 1
#

Secondary structure (DSSP, 8-state):
--HHHHHHHHHHHHHHHTEEEEEETTS-HHHHHH-SEEE-HHHHHHHHHH---SEEEEES-HHHHHHHHHH-TTSEEE-S-TT---TTGGG--HHHHHHHHHH-TTPPEEEESSS-HHHHHT-SEEE-TTTHHHHHHHS--SEEEEESBHHHHHHHHTT-SSEEEE-SB--HHHHT--HHHHHHHHHH-TTPEEEE-TTS-HHHHTT-SEE--HHHHHHHHHHSS-SEEEEES-TTHHHHHHHH-TTSEEEES-TT---GGGGS--HHHHHHHHHH---B----HHHHHHHHHHHHHHHHSPP-/--HHHHHHHHHHHHHHTTEEEEEETTS-HHHHHH-SEEE-HHHHHHHHHH---SEEEEES-HHHHHHHHHH-TTSEEE-S-TT---TTGGG--HHHHHHHHHH-TTPPEEEESSS-HHHHHT-SEEE-TTTHHHHHHHS--SEEEEESBHHHHHHHHTT-SSEEEE-SB--HHHHT--HHHHHHHHHH-TTPEEEE-TTS-HHHHTT-SEE--HHHHHHHHHHSS-SEEEEES-TTHHHHHHHH-TTSEEEES-TT---GGGGS--HHHHHHHHHH---B----HHHHHHHHHHHHHHHHSPP-